Protein AF-A0ABD3GMX3-F1 (afdb_monomer_lite)

Sequence (450 aa):
MNGGLFHIAGIHGPNDALERTLFWDQIMEMLPDRPFMLIIGDFNNVEVAADSSSRMNRMSSDESTAFLRLCSECNLFDACMLARQKIGPRWTRQERRNGLFNWARLDMLQAEAMTLINIHHVAFQMSDHIPVTCLFSADNSQAEVHRSFYFKADAHFLRKFGVKEQLKQACWEQGTFPLGFFEGIITLIPKHTEAENLGDWRPITLLSALYKLFAKLIAARLALILPTLVPPEQQGFIKGRNVQKSTGFGVFSFFIRLIKSIMTGGFARVIVNNRLTLEFPLACGVRQGCPLAPLRYVLTTSALILQTERAVQEGRIKRLHILLLGIIVPVINSFADDTAFAIQTDEPSFAALSVLLQFFHASGCKVNWRKTKHLDLGKYLVPPAWLLAYLFISLLKTQRIRYLGILVANKLKPFDVWDFFSTKIRRRILGFANRLLSFEANLVVLRFLL

Structure (mmCIF, N/CA/C/O backbone):
data_AF-A0ABD3GMX3-F1
#
_entry.id   AF-A0ABD3GMX3-F1
#
loop_
_atom_site.group_PDB
_atom_site.id
_atom_site.type_symbol
_atom_site.label_atom_id
_atom_site.label_alt_id
_atom_site.label_comp_id
_atom_site.label_asym_id
_atom_site.label_entity_id
_atom_site.label_seq_id
_atom_site.pdbx_PDB_ins_code
_atom_site.Cartn_x
_atom_site.Cartn_y
_atom_site.Cartn_z
_atom_site.occupancy
_atom_site.B_iso_or_equiv
_atom_site.auth_seq_id
_atom_site.auth_comp_id
_atom_site.auth_asym_id
_atom_site.auth_atom_id
_atom_site.pdbx_PDB_model_num
ATOM 1 N N . MET A 1 1 ? 31.289 -23.788 -13.335 1.00 33.19 1 MET A N 1
ATOM 2 C CA . MET A 1 1 ? 31.424 -23.061 -14.614 1.00 33.19 1 MET A CA 1
ATOM 3 C C . MET A 1 1 ? 30.278 -23.486 -15.526 1.00 33.19 1 MET A C 1
ATOM 5 O O . MET A 1 1 ? 30.440 -24.422 -16.296 1.00 33.19 1 MET A O 1
ATOM 9 N N . ASN A 1 2 ? 29.097 -22.873 -15.399 1.00 32.47 2 ASN A N 1
ATOM 10 C CA . ASN A 1 2 ? 28.031 -23.059 -16.388 1.00 32.47 2 ASN A CA 1
ATOM 11 C C . ASN A 1 2 ? 28.316 -22.086 -17.537 1.00 32.47 2 ASN A C 1
ATOM 13 O O . ASN A 1 2 ? 28.093 -20.887 -17.402 1.00 32.47 2 ASN A O 1
ATOM 17 N N . GLY A 1 3 ? 28.906 -22.598 -18.618 1.00 43.59 3 GLY A N 1
ATOM 18 C CA . GLY A 1 3 ? 29.302 -21.821 -19.791 1.00 43.59 3 GLY A CA 1
ATOM 19 C C . GLY A 1 3 ? 28.099 -21.314 -20.582 1.00 43.59 3 GLY A C 1
ATOM 20 O O . GLY A 1 3 ? 27.663 -21.965 -21.527 1.00 43.59 3 GLY A O 1
ATOM 21 N N . GLY A 1 4 ? 27.564 -20.151 -20.209 1.00 54.28 4 GLY A N 1
ATOM 22 C CA . GLY A 1 4 ? 26.701 -19.384 -21.104 1.00 54.28 4 GLY A CA 1
ATOM 23 C C . GLY A 1 4 ? 27.515 -18.937 -22.320 1.00 54.28 4 GLY A C 1
ATOM 24 O O . GLY A 1 4 ? 28.560 -18.308 -22.157 1.00 54.28 4 GLY A O 1
ATOM 25 N N . LEU A 1 5 ? 27.075 -19.293 -23.529 1.00 57.97 5 LEU A N 1
ATOM 26 C CA . LEU A 1 5 ? 27.636 -18.729 -24.756 1.00 57.97 5 LEU A CA 1
ATOM 27 C C . LEU A 1 5 ? 27.229 -17.254 -24.844 1.00 57.97 5 LEU A C 1
ATOM 29 O O . LEU A 1 5 ? 26.040 -16.946 -24.840 1.00 57.97 5 LEU A O 1
ATOM 33 N N . PHE A 1 6 ? 28.213 -16.360 -24.932 1.00 63.72 6 PHE A N 1
ATOM 34 C CA . PHE A 1 6 ? 27.986 -14.951 -25.248 1.00 63.72 6 PHE A CA 1
ATOM 35 C C . PHE A 1 6 ? 27.938 -14.768 -26.762 1.00 63.72 6 PHE A C 1
ATOM 37 O O . PHE A 1 6 ? 28.775 -15.314 -27.485 1.00 63.72 6 PHE A O 1
ATOM 44 N N . HIS A 1 7 ? 26.990 -13.961 -27.229 1.00 69.00 7 HIS A N 1
ATOM 45 C CA . HIS A 1 7 ? 26.910 -13.551 -28.624 1.00 69.00 7 HIS A CA 1
ATOM 46 C C . HIS A 1 7 ? 27.388 -12.108 -28.737 1.00 69.00 7 HIS A C 1
ATOM 48 O O . HIS A 1 7 ? 26.742 -11.194 -28.230 1.00 69.00 7 HIS A O 1
ATOM 54 N N . ILE A 1 8 ? 28.540 -11.917 -29.380 1.00 75.75 8 ILE A N 1
ATOM 55 C CA . ILE A 1 8 ? 29.123 -10.596 -29.605 1.00 75.75 8 ILE A CA 1
ATOM 56 C C . ILE A 1 8 ? 28.902 -10.219 -31.067 1.00 75.75 8 ILE A C 1
ATOM 58 O O . ILE A 1 8 ? 29.405 -10.896 -31.963 1.00 75.75 8 ILE A O 1
ATOM 62 N N . ALA A 1 9 ? 28.163 -9.138 -31.294 1.00 78.88 9 ALA A N 1
ATOM 63 C CA . ALA A 1 9 ? 27.981 -8.530 -32.601 1.00 78.88 9 ALA A CA 1
ATOM 64 C C . ALA A 1 9 ? 28.811 -7.243 -32.677 1.00 78.88 9 ALA A C 1
ATOM 66 O O . ALA A 1 9 ? 28.560 -6.283 -31.948 1.00 78.88 9 ALA A O 1
ATOM 67 N N . GLY A 1 10 ? 29.813 -7.238 -33.557 1.00 81.75 10 GLY A N 1
ATOM 68 C CA . GLY A 1 10 ? 30.521 -6.025 -33.949 1.00 81.75 10 GLY A CA 1
ATOM 69 C C . GLY A 1 10 ? 29.698 -5.269 -34.986 1.00 81.75 10 GLY A C 1
ATOM 70 O O . GLY A 1 10 ? 29.371 -5.835 -36.027 1.00 81.75 10 GLY A O 1
ATOM 71 N N . ILE A 1 11 ? 29.356 -4.016 -34.712 1.00 83.06 11 ILE A N 1
ATOM 72 C CA . ILE A 1 11 ? 28.526 -3.186 -35.580 1.00 83.06 11 ILE A CA 1
ATOM 73 C C . ILE A 1 11 ? 29.281 -1.915 -35.956 1.00 83.06 11 ILE A C 1
ATOM 75 O O . ILE A 1 11 ? 29.878 -1.255 -35.109 1.00 83.06 11 ILE A O 1
ATOM 79 N N . HIS A 1 12 ? 29.203 -1.559 -37.235 1.00 85.31 12 HIS A N 1
ATOM 80 C CA . HIS A 1 12 ? 29.638 -0.264 -37.737 1.00 85.31 12 HIS A CA 1
ATOM 81 C C . HIS A 1 12 ? 28.430 0.457 -38.337 1.00 85.31 12 HIS A C 1
ATOM 83 O O . HIS A 1 12 ? 27.890 0.025 -39.354 1.00 85.31 12 HIS A O 1
ATOM 89 N N . GLY A 1 13 ? 27.964 1.510 -37.667 1.00 83.69 13 GLY A N 1
ATOM 90 C CA . GLY A 1 13 ? 26.813 2.291 -38.110 1.00 83.69 13 GLY A CA 1
ATOM 91 C C . GLY A 1 13 ? 27.150 3.114 -39.360 1.00 83.69 13 GLY A C 1
ATOM 92 O O . GLY A 1 13 ? 28.231 3.697 -39.409 1.00 83.69 13 GLY A O 1
ATOM 93 N N . PRO A 1 14 ? 26.257 3.216 -40.360 1.00 86.44 14 PRO A N 1
ATOM 94 C CA . PRO A 1 14 ? 26.462 4.101 -41.510 1.00 86.44 14 PRO A CA 1
ATOM 95 C C . PRO A 1 14 ? 26.750 5.566 -41.132 1.00 86.44 14 PRO A C 1
ATOM 97 O O . PRO A 1 14 ? 26.364 6.048 -40.068 1.00 86.44 14 PRO A O 1
ATOM 100 N N . ASN A 1 15 ? 27.405 6.323 -42.014 1.00 83.31 15 ASN A N 1
ATOM 101 C CA . ASN A 1 15 ? 27.689 7.746 -41.769 1.00 83.31 15 ASN A CA 1
ATOM 102 C C . ASN A 1 15 ? 26.472 8.654 -42.023 1.00 83.31 15 ASN A C 1
ATOM 104 O O . ASN A 1 15 ? 26.365 9.723 -41.410 1.00 83.31 15 ASN A O 1
ATOM 108 N N . ASP A 1 16 ? 25.534 8.226 -42.868 1.00 86.38 16 ASP A N 1
ATOM 109 C CA . ASP A 1 16 ? 24.292 8.945 -43.142 1.00 86.38 16 ASP A CA 1
ATOM 110 C C . ASP A 1 16 ? 23.176 8.602 -42.132 1.00 86.38 16 ASP A C 1
ATOM 112 O O . ASP A 1 16 ? 23.047 7.471 -41.664 1.00 86.38 16 ASP A O 1
ATOM 116 N N . ALA A 1 17 ? 22.365 9.598 -41.760 1.00 80.81 17 ALA A N 1
ATOM 117 C CA . ALA A 1 17 ? 21.332 9.441 -40.732 1.00 80.81 17 ALA A CA 1
ATOM 118 C C . ALA A 1 17 ? 20.112 8.629 -41.200 1.00 80.81 17 ALA A C 1
ATOM 120 O O . ALA A 1 17 ? 19.512 7.911 -40.393 1.00 80.81 17 ALA A O 1
ATOM 121 N N . LEU A 1 18 ? 19.740 8.727 -42.480 1.00 82.62 18 LEU A N 1
ATOM 122 C CA . LEU A 1 18 ? 18.642 7.942 -43.046 1.00 82.62 18 LEU A CA 1
ATOM 123 C C . LEU A 1 18 ? 19.076 6.485 -43.192 1.00 82.62 18 LEU A C 1
ATOM 125 O O . LEU A 1 18 ? 18.341 5.587 -42.782 1.00 82.62 18 LEU A O 1
ATOM 129 N N . GLU A 1 19 ? 20.301 6.259 -43.671 1.00 87.06 19 GLU A N 1
ATOM 130 C CA . GLU A 1 19 ? 20.890 4.919 -43.741 1.00 87.06 19 GLU A CA 1
ATOM 131 C C . GLU A 1 19 ? 20.976 4.267 -42.358 1.00 87.06 19 GLU A C 1
ATOM 133 O O . GLU A 1 19 ? 20.567 3.119 -42.207 1.00 87.06 19 GLU A O 1
ATOM 138 N N . ARG A 1 20 ? 21.410 5.001 -41.319 1.00 87.81 20 ARG A N 1
ATOM 139 C CA . ARG A 1 20 ? 21.410 4.484 -39.936 1.00 87.81 20 ARG A CA 1
ATOM 140 C C . ARG A 1 20 ? 20.020 4.119 -39.428 1.00 87.81 20 ARG A C 1
ATOM 142 O O . ARG A 1 20 ? 19.884 3.134 -38.714 1.00 87.81 20 ARG A O 1
ATOM 149 N N . THR A 1 21 ? 18.992 4.888 -39.784 1.00 83.69 21 THR A N 1
ATOM 150 C CA . THR A 1 21 ? 17.613 4.601 -39.353 1.00 83.69 21 THR A CA 1
ATOM 151 C C . THR A 1 21 ? 17.158 3.236 -39.869 1.00 83.69 21 THR A C 1
ATOM 153 O O . THR A 1 21 ? 16.698 2.413 -39.084 1.00 83.69 21 THR A O 1
ATOM 156 N N . LEU A 1 22 ? 17.368 2.970 -41.163 1.00 86.19 22 LEU A N 1
ATOM 157 C CA . LEU A 1 22 ? 17.064 1.672 -41.774 1.00 86.19 22 LEU A CA 1
ATOM 158 C C . LEU A 1 22 ? 17.967 0.560 -41.233 1.00 86.19 22 LEU A C 1
ATOM 160 O O . LEU A 1 22 ? 17.517 -0.560 -41.008 1.00 86.19 22 LEU A O 1
ATOM 164 N N . PHE A 1 23 ? 19.238 0.877 -40.997 1.00 88.81 23 PHE A N 1
ATOM 165 C CA . PHE A 1 23 ? 20.216 -0.058 -40.462 1.00 88.81 23 PHE A CA 1
ATOM 166 C C . PHE A 1 23 ? 19.822 -0.590 -39.078 1.00 88.81 23 PHE A C 1
ATOM 168 O O . PHE A 1 23 ? 19.950 -1.786 -38.836 1.00 88.81 23 PHE A O 1
ATOM 175 N N . TRP A 1 24 ? 19.287 0.249 -38.181 1.00 85.00 24 TRP A N 1
ATOM 176 C CA . TRP A 1 24 ? 18.831 -0.210 -36.861 1.00 85.00 24 TRP A CA 1
ATOM 177 C C . TRP A 1 24 ? 17.664 -1.195 -36.940 1.00 85.00 24 TRP A C 1
ATOM 179 O O . TRP A 1 24 ? 17.659 -2.178 -36.199 1.00 85.00 24 TRP A O 1
ATOM 189 N N . ASP A 1 25 ? 16.727 -0.973 -37.863 1.00 80.25 25 ASP A N 1
ATOM 190 C CA . ASP A 1 25 ? 15.627 -1.908 -38.107 1.00 80.25 25 ASP A CA 1
ATOM 191 C C . ASP A 1 25 ? 16.141 -3.233 -38.712 1.00 80.25 25 ASP A C 1
ATOM 193 O O . ASP A 1 25 ? 15.724 -4.305 -38.283 1.00 80.25 25 ASP A O 1
ATOM 197 N N . GLN A 1 26 ? 17.112 -3.189 -39.634 1.00 84.88 26 GLN A N 1
ATOM 198 C CA . GLN A 1 26 ? 17.724 -4.394 -40.220 1.00 84.88 26 GLN A CA 1
ATOM 199 C C . GLN A 1 26 ? 18.514 -5.220 -39.198 1.00 84.88 26 GLN A C 1
ATOM 201 O O . GLN A 1 26 ? 18.413 -6.445 -39.170 1.00 84.88 26 GLN A O 1
ATOM 206 N N . ILE A 1 27 ? 19.291 -4.562 -38.332 1.00 82.56 27 ILE A N 1
ATOM 207 C CA . ILE A 1 27 ? 20.045 -5.238 -37.270 1.00 82.56 27 ILE A CA 1
ATOM 208 C C . ILE A 1 27 ? 19.097 -5.999 -36.340 1.00 82.56 27 ILE A C 1
ATOM 210 O O . ILE A 1 27 ? 19.402 -7.127 -35.963 1.00 82.56 27 ILE A O 1
ATOM 214 N N . MET A 1 28 ? 17.934 -5.429 -36.017 1.00 76.06 28 MET A N 1
ATOM 215 C CA . MET A 1 28 ? 16.924 -6.087 -35.185 1.00 76.06 28 MET A CA 1
ATOM 216 C C . MET A 1 28 ? 16.446 -7.419 -35.787 1.00 76.06 28 MET A C 1
ATOM 218 O O . MET A 1 28 ? 16.259 -8.378 -35.046 1.00 76.06 28 MET A O 1
ATOM 222 N N . GLU A 1 29 ? 16.296 -7.505 -37.113 1.00 76.25 29 GLU A N 1
ATOM 223 C CA . GLU A 1 29 ? 15.910 -8.745 -37.806 1.00 76.25 29 GLU A CA 1
ATOM 224 C C . GLU A 1 29 ? 17.047 -9.778 -37.873 1.00 76.25 29 GLU A C 1
ATOM 226 O O . GLU A 1 29 ? 16.799 -10.983 -37.932 1.00 76.25 29 GLU A O 1
ATOM 231 N N . MET A 1 30 ? 18.300 -9.318 -37.871 1.00 77.69 30 MET A N 1
ATOM 232 C CA . MET A 1 30 ? 19.484 -10.176 -37.979 1.00 77.69 30 MET A CA 1
ATOM 233 C C . MET A 1 30 ? 19.959 -10.736 -36.635 1.00 77.69 30 MET A C 1
ATOM 235 O O . MET A 1 30 ? 20.681 -11.739 -36.607 1.00 77.69 30 MET A O 1
ATOM 239 N N . LEU A 1 31 ? 19.610 -10.085 -35.524 1.00 72.56 31 LEU A N 1
ATOM 240 C CA . LEU A 1 31 ? 20.030 -10.520 -34.198 1.00 72.56 31 LEU A CA 1
ATOM 241 C C . LEU A 1 31 ? 19.294 -11.806 -33.788 1.00 72.56 31 LEU A C 1
ATOM 243 O O . LEU A 1 31 ? 18.074 -11.898 -33.919 1.00 72.56 31 LEU A O 1
ATOM 247 N N . PRO A 1 32 ? 20.011 -12.821 -33.276 1.00 65.75 32 PRO A N 1
ATOM 248 C CA . PRO A 1 32 ? 19.380 -14.053 -32.828 1.00 65.75 32 PRO A CA 1
ATOM 249 C C . PRO A 1 32 ? 18.528 -13.799 -31.577 1.00 65.75 32 PRO A C 1
ATOM 251 O O . PRO A 1 32 ? 18.984 -13.150 -30.640 1.00 65.75 32 PRO A O 1
ATOM 254 N N . ASP A 1 33 ? 17.335 -14.393 -31.514 1.00 65.75 33 ASP A N 1
ATOM 255 C CA . ASP A 1 33 ? 16.480 -14.381 -30.316 1.00 65.75 33 ASP A CA 1
ATOM 256 C C . ASP A 1 33 ? 17.061 -15.294 -29.215 1.00 65.75 33 ASP A C 1
ATOM 258 O O . ASP A 1 33 ? 16.653 -16.446 -29.033 1.00 65.75 33 ASP A O 1
ATOM 262 N N . ARG A 1 34 ? 18.134 -14.835 -28.555 1.00 61.03 34 ARG A N 1
ATOM 263 C CA . ARG A 1 34 ? 18.867 -15.572 -27.512 1.00 61.03 34 ARG A CA 1
ATOM 264 C C . ARG A 1 34 ? 19.405 -14.635 -26.420 1.00 61.03 34 ARG A C 1
ATOM 266 O O . ARG A 1 34 ? 19.773 -13.504 -26.721 1.00 61.03 34 ARG A O 1
ATOM 273 N N . PRO A 1 35 ? 19.511 -15.105 -25.161 1.00 55.62 35 PRO A N 1
ATOM 274 C CA . PRO A 1 35 ? 20.095 -14.325 -24.067 1.00 55.62 35 PRO A CA 1
ATOM 275 C C . PRO A 1 35 ? 21.609 -14.122 -24.249 1.00 55.62 35 PRO A C 1
ATOM 277 O O . PRO A 1 35 ? 22.258 -14.874 -24.977 1.00 55.62 35 PRO A O 1
ATOM 280 N N . PHE A 1 36 ? 22.178 -13.158 -23.518 1.00 58.34 36 PHE A N 1
ATOM 281 C CA . PHE A 1 36 ? 23.612 -12.817 -23.505 1.00 58.34 36 PHE A CA 1
ATOM 282 C C . PHE A 1 36 ? 24.127 -12.128 -24.779 1.00 58.34 36 PHE A C 1
ATOM 284 O O . PHE A 1 36 ? 25.259 -12.370 -25.216 1.00 58.34 36 PHE A O 1
ATOM 291 N N . MET A 1 37 ? 23.311 -11.241 -25.357 1.00 69.94 37 MET A N 1
ATOM 292 C CA . MET A 1 37 ? 23.724 -10.391 -26.473 1.00 69.94 37 MET A CA 1
ATOM 293 C C . MET A 1 37 ? 24.579 -9.207 -26.014 1.00 69.94 37 MET A C 1
ATOM 295 O O . MET A 1 37 ? 24.246 -8.488 -25.065 1.00 69.94 37 MET A O 1
ATOM 299 N N . LEU A 1 38 ? 25.672 -8.999 -26.742 1.00 72.44 38 LEU A N 1
ATOM 300 C CA . LEU A 1 38 ? 26.554 -7.852 -26.627 1.00 72.44 38 LEU A CA 1
ATOM 301 C C . LEU A 1 38 ? 26.736 -7.234 -28.013 1.00 72.44 38 LEU A C 1
ATOM 303 O O . LEU A 1 38 ? 27.291 -7.866 -28.909 1.00 72.44 38 LEU A O 1
ATOM 307 N N . ILE A 1 39 ? 26.301 -5.990 -28.175 1.00 81.06 39 ILE A N 1
ATOM 308 C CA . ILE A 1 39 ? 26.528 -5.211 -29.387 1.00 81.06 39 ILE A CA 1
ATOM 309 C C . ILE A 1 39 ? 27.609 -4.180 -29.103 1.00 81.06 39 ILE A C 1
ATOM 311 O O . ILE A 1 39 ? 27.493 -3.384 -28.168 1.00 81.06 39 ILE A O 1
ATOM 315 N N . ILE A 1 40 ? 28.665 -4.206 -29.908 1.00 82.50 40 ILE A N 1
ATOM 316 C CA . ILE A 1 40 ? 29.835 -3.349 -29.733 1.00 82.50 40 ILE A CA 1
ATOM 317 C C . ILE A 1 40 ? 30.192 -2.685 -31.052 1.00 82.50 40 ILE A C 1
ATOM 319 O O . ILE A 1 40 ? 30.103 -3.316 -32.102 1.00 82.50 40 ILE A O 1
ATOM 323 N N . GLY A 1 41 ? 30.671 -1.451 -30.999 1.00 81.81 41 GLY A N 1
ATOM 324 C CA . GLY A 1 41 ? 31.354 -0.839 -32.131 1.00 81.81 41 GLY A CA 1
ATOM 325 C C . GLY A 1 41 ? 31.059 0.639 -32.281 1.00 81.81 41 GLY A C 1
ATOM 326 O O . GLY A 1 41 ? 30.541 1.284 -31.369 1.00 81.81 41 GLY A O 1
ATOM 327 N N . ASP A 1 42 ? 31.437 1.162 -33.439 1.00 82.94 42 ASP A N 1
ATOM 328 C CA . ASP A 1 42 ? 31.280 2.567 -33.779 1.00 82.94 42 ASP A CA 1
ATOM 329 C C . ASP A 1 42 ? 29.912 2.782 -34.424 1.00 82.94 42 ASP A C 1
ATOM 331 O O . ASP A 1 42 ? 29.649 2.322 -35.537 1.00 82.94 42 ASP A O 1
ATOM 335 N N . PHE A 1 43 ? 29.016 3.462 -33.716 1.00 82.94 43 PHE A N 1
ATOM 336 C CA . PHE A 1 43 ? 27.675 3.747 -34.224 1.00 82.94 43 PHE A CA 1
ATOM 337 C C . PHE A 1 43 ? 27.610 5.030 -35.056 1.00 82.94 43 PHE A C 1
ATOM 339 O O . PHE A 1 43 ? 26.551 5.347 -35.600 1.00 82.94 43 PHE A O 1
ATOM 346 N N . ASN A 1 44 ? 28.721 5.769 -35.171 1.00 80.88 44 ASN A N 1
ATOM 347 C CA . ASN A 1 44 ? 28.819 7.051 -35.871 1.00 80.88 44 ASN A CA 1
ATOM 348 C C . ASN A 1 44 ? 27.831 8.130 -35.380 1.00 80.88 44 ASN A C 1
ATOM 350 O O . ASN A 1 44 ? 27.666 9.184 -36.001 1.00 80.88 44 ASN A O 1
ATOM 354 N N . ASN A 1 45 ? 27.196 7.912 -34.227 1.00 80.94 45 ASN A N 1
ATOM 355 C CA . ASN A 1 45 ? 26.224 8.815 -33.633 1.00 80.94 45 ASN A CA 1
ATOM 356 C C . ASN A 1 45 ? 26.301 8.812 -32.094 1.00 80.94 45 ASN A C 1
ATOM 358 O O . ASN A 1 45 ? 26.938 7.970 -31.470 1.00 80.94 45 ASN A O 1
ATOM 362 N N . VAL A 1 46 ? 25.660 9.805 -31.479 1.00 76.44 46 VAL A N 1
ATOM 363 C CA . VAL A 1 46 ? 25.458 9.904 -30.035 1.00 76.44 46 VAL A CA 1
ATOM 364 C C . VAL A 1 46 ? 23.970 10.023 -29.730 1.00 76.44 46 VAL A C 1
ATOM 366 O O . VAL A 1 46 ? 23.254 10.851 -30.307 1.00 76.44 46 VAL A O 1
ATOM 369 N N . GLU A 1 47 ? 23.508 9.215 -28.779 1.00 69.62 47 GLU A N 1
ATOM 370 C CA . GLU A 1 47 ? 22.128 9.250 -28.292 1.00 69.62 47 GLU A CA 1
ATOM 371 C C . GLU A 1 47 ? 21.883 10.477 -27.395 1.00 69.62 47 GLU A C 1
ATOM 373 O O . GLU A 1 47 ? 20.870 11.177 -27.516 1.00 69.62 47 GLU A O 1
ATOM 378 N N . VAL A 1 48 ? 22.831 10.766 -26.495 1.00 68.56 48 VAL A N 1
ATOM 379 C CA . VAL A 1 48 ? 22.691 11.793 -25.457 1.00 68.56 48 VAL A CA 1
ATOM 380 C C . VAL A 1 48 ? 23.527 13.020 -25.805 1.00 68.56 48 VAL A C 1
ATOM 382 O O . VAL A 1 48 ? 24.720 12.944 -26.082 1.00 68.56 48 VAL A O 1
ATOM 385 N N . ALA A 1 49 ? 22.924 14.207 -25.703 1.00 70.25 49 ALA A N 1
ATOM 386 C CA . ALA A 1 49 ? 23.600 15.474 -25.999 1.00 70.25 49 ALA A CA 1
ATOM 387 C C . ALA A 1 49 ? 24.855 15.735 -25.144 1.00 70.25 49 ALA A C 1
ATOM 389 O O . ALA A 1 49 ? 25.707 16.520 -25.545 1.00 70.25 49 ALA A O 1
ATOM 390 N N . ALA A 1 50 ? 24.950 15.108 -23.971 1.00 73.44 50 ALA A N 1
ATOM 391 C CA . ALA A 1 50 ? 26.081 15.227 -23.058 1.00 73.44 50 ALA A CA 1
ATOM 392 C C . ALA A 1 50 ? 27.300 14.381 -23.482 1.00 73.44 50 ALA A C 1
ATOM 394 O O . ALA A 1 50 ? 28.363 14.507 -22.874 1.00 73.44 50 ALA A O 1
ATOM 395 N N . ASP A 1 51 ? 27.139 13.549 -24.512 1.00 76.25 51 ASP A N 1
ATOM 396 C CA . ASP A 1 51 ? 28.166 12.649 -25.037 1.00 76.25 51 ASP A CA 1
ATOM 397 C C . ASP A 1 51 ? 28.805 13.167 -26.329 1.00 76.25 51 ASP A C 1
ATOM 399 O O . ASP A 1 51 ? 29.649 12.496 -26.914 1.00 76.25 51 ASP A O 1
ATOM 403 N N . SER A 1 52 ? 28.447 14.384 -26.752 1.00 80.69 52 SER A N 1
ATOM 404 C CA . SER A 1 52 ? 29.146 15.128 -27.799 1.00 80.69 52 SER A CA 1
ATOM 405 C C . SER A 1 52 ? 29.360 16.575 -27.367 1.00 80.69 52 SER A C 1
ATOM 407 O O . SER A 1 52 ? 28.440 17.235 -26.875 1.00 80.69 52 SER A O 1
ATOM 409 N N . SER A 1 53 ? 30.568 17.097 -27.582 1.00 79.38 53 SER A N 1
ATOM 410 C CA . SER A 1 53 ? 30.871 18.519 -27.385 1.00 79.38 53 SER A CA 1
ATOM 411 C C . SER A 1 53 ? 30.257 19.411 -28.473 1.00 79.38 53 SER A C 1
ATOM 413 O O . SER A 1 53 ? 30.279 20.634 -28.344 1.00 79.38 53 SER A O 1
ATOM 415 N N . SER A 1 54 ? 29.675 18.823 -29.526 1.00 73.19 54 SER A N 1
ATOM 416 C CA . SER A 1 54 ? 29.046 19.537 -30.637 1.00 73.19 54 SER A CA 1
ATOM 417 C C . SER A 1 54 ? 27.634 19.006 -30.945 1.00 73.19 54 SER A C 1
ATOM 419 O O . SER A 1 54 ? 27.115 18.088 -30.301 1.00 73.19 54 SER A O 1
ATOM 421 N N . ARG A 1 55 ? 26.949 19.632 -31.910 1.00 65.88 55 ARG A N 1
ATOM 422 C CA . ARG A 1 55 ? 25.697 19.089 -32.470 1.00 65.88 55 ARG A CA 1
ATOM 423 C C . ARG A 1 55 ? 25.937 18.075 -33.587 1.00 65.88 55 ARG A C 1
ATOM 425 O O . ARG A 1 55 ? 25.006 17.353 -33.929 1.00 65.88 55 ARG A O 1
ATOM 432 N N . MET A 1 56 ? 27.152 18.022 -34.131 1.00 61.28 56 MET A N 1
ATOM 433 C CA . MET A 1 56 ? 27.526 17.031 -35.131 1.00 61.28 56 MET A CA 1
ATOM 434 C C . MET A 1 56 ? 27.547 15.661 -34.438 1.00 61.28 56 MET A C 1
ATOM 436 O O . MET A 1 56 ? 27.989 15.552 -33.290 1.00 61.28 56 MET A O 1
ATOM 440 N N . ASN A 1 57 ? 26.993 14.653 -35.108 1.00 68.31 57 ASN A N 1
ATOM 441 C CA . ASN A 1 57 ? 26.830 13.270 -34.638 1.00 68.31 57 ASN A CA 1
ATOM 442 C C . ASN A 1 57 ? 25.649 13.023 -33.683 1.00 68.31 57 ASN A C 1
ATOM 444 O O . ASN A 1 57 ? 25.522 11.922 -33.169 1.00 68.31 57 ASN A O 1
ATOM 448 N N . ARG A 1 58 ? 24.756 13.988 -33.424 1.00 77.31 58 ARG A N 1
ATOM 449 C CA . ARG A 1 58 ? 23.539 13.711 -32.632 1.00 77.31 58 ARG A CA 1
ATOM 450 C C . ARG A 1 58 ? 22.489 13.005 -33.483 1.00 77.31 58 ARG A C 1
ATOM 452 O O . ARG A 1 58 ? 22.200 13.480 -34.579 1.00 77.31 58 ARG A O 1
ATOM 459 N N . MET A 1 59 ? 21.882 11.948 -32.944 1.00 77.81 59 MET A N 1
ATOM 460 C CA . MET A 1 59 ? 20.783 11.256 -33.623 1.00 77.81 59 MET A CA 1
ATOM 461 C C . MET A 1 59 ? 19.620 12.209 -33.930 1.00 77.81 59 MET A C 1
ATOM 463 O O . MET A 1 59 ? 19.221 13.020 -33.081 1.00 77.81 59 MET A O 1
ATOM 467 N N . SER A 1 60 ? 19.039 12.061 -35.121 1.00 76.69 60 SER A N 1
ATOM 468 C CA . SER A 1 60 ? 17.759 12.694 -35.463 1.00 76.69 60 SER A CA 1
ATOM 469 C C . SER A 1 60 ? 16.591 12.083 -34.659 1.00 76.69 60 SER A C 1
ATOM 471 O O . SER A 1 60 ? 16.769 11.125 -33.899 1.00 76.69 60 SER A O 1
ATOM 473 N N . SER A 1 61 ? 15.383 12.652 -34.768 1.00 70.81 61 SER A N 1
ATOM 474 C CA . SER A 1 61 ? 14.189 12.109 -34.091 1.00 70.81 61 SER A CA 1
ATOM 475 C C . SER A 1 61 ? 13.875 10.682 -34.529 1.00 70.81 61 SER A C 1
ATOM 477 O O . SER A 1 61 ? 13.584 9.827 -33.690 1.00 70.81 61 SER A O 1
ATOM 479 N N . ASP A 1 62 ? 13.971 10.435 -35.829 1.00 72.38 62 ASP A N 1
ATOM 480 C CA . ASP A 1 62 ? 13.510 9.201 -36.459 1.00 72.38 62 ASP A CA 1
ATOM 481 C C . ASP A 1 62 ? 14.542 8.097 -36.231 1.00 72.38 62 ASP A C 1
ATOM 483 O O . ASP A 1 62 ? 14.215 7.023 -35.728 1.00 72.38 62 ASP A O 1
ATOM 487 N N . GLU A 1 63 ? 15.816 8.435 -36.422 1.00 74.56 63 GLU A N 1
ATOM 488 C CA . GLU A 1 63 ? 16.959 7.576 -36.122 1.00 74.56 63 GLU A CA 1
ATOM 489 C C . GLU A 1 63 ? 16.985 7.138 -34.654 1.00 74.56 63 GLU A C 1
ATOM 491 O O . GLU A 1 63 ? 17.169 5.962 -34.343 1.00 74.56 63 GLU A O 1
ATOM 496 N N . SER A 1 64 ? 16.741 8.073 -33.732 1.00 75.56 64 SER A N 1
ATOM 497 C CA . SER A 1 64 ? 16.679 7.747 -32.310 1.00 75.56 64 SER A CA 1
ATOM 498 C C . SER A 1 64 ? 15.489 6.859 -31.962 1.00 75.56 64 SER A C 1
ATOM 500 O O . SER A 1 64 ? 15.567 6.128 -30.977 1.00 75.56 64 SER A O 1
ATOM 502 N N . THR A 1 65 ? 14.389 6.949 -32.710 1.00 71.00 65 THR A N 1
ATOM 503 C CA . THR A 1 65 ? 13.211 6.103 -32.496 1.00 71.00 65 THR A CA 1
ATOM 504 C C . THR A 1 65 ? 13.503 4.670 -32.929 1.00 71.00 65 THR A C 1
ATOM 506 O O . THR A 1 65 ? 13.205 3.748 -32.171 1.00 71.00 65 THR A O 1
ATOM 509 N N . ALA A 1 66 ? 14.137 4.489 -34.091 1.00 73.56 66 ALA A N 1
ATOM 510 C CA . ALA A 1 66 ? 14.573 3.181 -34.576 1.00 73.56 66 ALA A CA 1
ATOM 511 C C . ALA A 1 66 ? 15.604 2.541 -33.629 1.00 73.56 66 ALA A C 1
ATOM 513 O O . ALA A 1 66 ? 15.422 1.412 -33.179 1.00 73.56 66 ALA A O 1
ATOM 514 N N . PHE A 1 67 ? 16.621 3.301 -33.207 1.00 79.62 67 PHE A N 1
ATOM 515 C CA . PHE A 1 67 ? 17.633 2.814 -32.263 1.00 79.62 67 PHE A CA 1
ATOM 516 C C . PHE A 1 67 ? 17.037 2.409 -30.903 1.00 79.62 67 PHE A C 1
ATOM 518 O O . PHE A 1 67 ? 17.393 1.379 -30.337 1.00 79.62 67 PHE A O 1
ATOM 525 N N . LEU A 1 68 ? 16.083 3.182 -30.370 1.00 71.12 68 LEU A N 1
ATOM 526 C CA . LEU A 1 68 ? 15.438 2.844 -29.097 1.00 71.12 68 LEU A CA 1
ATOM 527 C C . LEU A 1 68 ? 14.484 1.654 -29.203 1.00 71.12 68 LEU A C 1
ATOM 529 O O . LEU A 1 68 ? 14.329 0.924 -28.223 1.00 71.12 68 LEU A O 1
ATOM 533 N N . ARG A 1 69 ? 13.871 1.435 -30.371 1.00 70.81 69 ARG A N 1
ATOM 534 C CA . ARG A 1 69 ? 13.106 0.215 -30.644 1.00 70.81 69 ARG A CA 1
ATOM 535 C C . ARG A 1 69 ? 14.024 -1.004 -30.594 1.00 70.81 69 ARG A C 1
ATOM 537 O O . ARG A 1 69 ? 13.729 -1.910 -29.824 1.00 70.81 69 ARG A O 1
ATOM 544 N N . LEU A 1 70 ? 15.160 -0.965 -31.296 1.00 77.50 70 LEU A N 1
ATOM 545 C CA . LEU A 1 70 ? 16.191 -2.007 -31.234 1.00 77.50 70 LEU A CA 1
ATOM 546 C C . LEU A 1 70 ? 16.593 -2.305 -29.779 1.00 77.50 70 LEU A C 1
ATOM 548 O O . LEU A 1 70 ? 16.530 -3.451 -29.343 1.00 77.50 70 LEU A O 1
ATOM 552 N N . CYS A 1 71 ? 16.940 -1.280 -28.993 1.00 74.69 71 CYS A N 1
ATOM 553 C CA . CYS A 1 71 ? 17.338 -1.487 -27.599 1.00 74.69 71 CYS A CA 1
ATOM 554 C C . CYS A 1 71 ? 16.218 -2.086 -26.733 1.00 74.69 71 CYS A C 1
ATOM 556 O O . CYS A 1 71 ? 16.484 -2.926 -25.876 1.00 74.69 71 CYS A O 1
ATOM 558 N N . SER A 1 72 ? 14.967 -1.669 -26.946 1.00 67.06 72 SER A N 1
ATOM 559 C CA . SER A 1 72 ? 13.820 -2.162 -26.180 1.00 67.06 72 SER A CA 1
ATOM 560 C C . SER A 1 72 ? 13.471 -3.612 -26.514 1.00 67.06 72 SER A C 1
ATOM 562 O O . SER A 1 72 ? 13.264 -4.401 -25.596 1.00 67.06 72 SER A O 1
ATOM 564 N N . GLU A 1 73 ? 13.387 -3.954 -27.799 1.00 67.62 73 GLU A N 1
ATOM 565 C CA . GLU A 1 73 ? 13.020 -5.301 -28.259 1.00 67.62 73 GLU A CA 1
ATOM 566 C C . GLU A 1 73 ? 14.123 -6.315 -27.925 1.00 67.62 73 GLU A C 1
ATOM 568 O O . GLU A 1 73 ? 13.839 -7.425 -27.484 1.00 67.62 73 GLU A O 1
ATOM 573 N N . CYS A 1 74 ? 15.393 -5.910 -28.031 1.00 67.38 74 CYS A N 1
ATOM 574 C CA . CYS A 1 74 ? 16.543 -6.771 -27.748 1.00 67.38 74 CYS A CA 1
ATOM 575 C C . CYS A 1 74 ? 17.029 -6.717 -26.284 1.00 67.38 74 CYS A C 1
ATOM 577 O O . CYS A 1 74 ? 18.068 -7.298 -25.968 1.00 67.38 74 CYS A O 1
ATOM 579 N N . ASN A 1 75 ? 16.313 -6.024 -25.386 1.00 67.56 75 ASN A N 1
ATOM 580 C CA . ASN A 1 75 ? 16.670 -5.856 -23.967 1.00 67.56 75 ASN A CA 1
ATOM 581 C C . ASN A 1 75 ? 18.104 -5.317 -23.742 1.00 67.56 75 ASN A C 1
ATOM 583 O O . ASN A 1 75 ? 18.802 -5.715 -22.803 1.00 67.56 75 ASN A O 1
ATOM 587 N N . LEU A 1 76 ? 18.554 -4.416 -24.615 1.00 73.00 76 LEU A N 1
ATOM 588 C CA . LEU A 1 76 ? 19.896 -3.844 -24.599 1.00 73.00 76 LEU A CA 1
ATOM 589 C C . LEU A 1 76 ? 19.936 -2.537 -23.809 1.00 73.00 76 LEU A C 1
ATOM 591 O O . LEU A 1 76 ? 19.047 -1.688 -23.899 1.00 73.00 76 LEU A O 1
ATOM 595 N N . PHE A 1 77 ? 21.016 -2.358 -23.060 1.00 74.19 77 PHE A N 1
ATOM 596 C CA . PHE A 1 77 ? 21.284 -1.165 -22.273 1.00 74.19 77 PHE A CA 1
ATOM 597 C C . PHE A 1 77 ? 22.698 -0.668 -22.533 1.00 74.19 77 PHE A C 1
ATOM 599 O O . PHE A 1 77 ? 23.621 -1.469 -22.699 1.00 74.19 77 PHE A O 1
ATOM 606 N N . ASP A 1 78 ? 22.886 0.652 -22.448 1.00 75.75 78 ASP A N 1
ATOM 607 C CA . ASP A 1 78 ? 24.218 1.246 -22.479 1.00 75.75 78 ASP A CA 1
ATOM 608 C C . ASP A 1 78 ? 25.027 0.698 -21.297 1.00 75.75 78 ASP A C 1
ATOM 610 O O . ASP A 1 78 ? 24.785 0.999 -20.123 1.00 75.75 78 ASP A O 1
ATOM 614 N N . ALA A 1 79 ? 26.012 -0.124 -21.623 1.00 72.00 79 ALA A N 1
ATOM 615 C CA . ALA A 1 79 ? 26.843 -0.833 -20.678 1.00 72.00 79 ALA A CA 1
ATOM 616 C C . ALA A 1 79 ? 27.689 0.141 -19.841 1.00 72.00 79 ALA A C 1
ATOM 618 O O . ALA A 1 79 ? 27.934 -0.102 -18.655 1.00 72.00 79 ALA A O 1
ATOM 619 N N . CYS A 1 80 ? 28.041 1.310 -20.393 1.00 67.12 80 CYS A N 1
ATOM 620 C CA . CYS A 1 80 ? 28.646 2.378 -19.607 1.00 67.12 80 CYS A CA 1
ATOM 621 C C . CYS A 1 80 ? 27.687 2.898 -18.542 1.00 67.12 80 CYS A C 1
ATOM 623 O O . CYS A 1 80 ? 28.163 3.336 -17.504 1.00 67.12 80 CYS A O 1
ATOM 625 N N . MET A 1 81 ? 26.365 2.873 -18.719 1.00 65.31 81 MET A N 1
ATOM 626 C CA . MET A 1 81 ? 25.429 3.237 -17.646 1.00 65.31 81 MET A CA 1
ATOM 627 C C . MET A 1 81 ? 25.305 2.157 -16.567 1.00 65.31 81 MET A C 1
ATOM 629 O O . MET A 1 81 ? 25.064 2.501 -15.410 1.00 65.31 81 MET A O 1
ATOM 633 N N . LEU A 1 82 ? 25.510 0.888 -16.925 1.00 60.56 82 LEU A N 1
ATOM 634 C CA . LEU A 1 82 ? 25.384 -0.255 -16.017 1.00 60.56 82 LEU A CA 1
ATOM 635 C C . LEU A 1 82 ? 26.640 -0.538 -15.177 1.00 60.56 82 LEU A C 1
ATOM 637 O O . LEU A 1 82 ? 26.523 -1.077 -14.076 1.00 60.56 82 LEU A O 1
ATOM 641 N N . ALA A 1 83 ? 27.829 -0.184 -15.672 1.00 62.66 83 ALA A N 1
ATOM 642 C CA . ALA A 1 83 ? 29.102 -0.502 -15.026 1.00 62.66 83 ALA A CA 1
ATOM 643 C C . ALA A 1 83 ? 29.206 0.047 -13.588 1.00 62.66 83 ALA A C 1
ATOM 645 O O . ALA A 1 83 ? 28.969 1.236 -13.345 1.00 62.66 83 ALA A O 1
ATOM 646 N N . ARG A 1 84 ? 29.638 -0.804 -12.639 1.00 58.91 84 ARG A N 1
ATOM 647 C CA . ARG A 1 84 ? 29.854 -0.418 -11.227 1.00 58.91 84 ARG A CA 1
ATOM 648 C C . ARG A 1 84 ? 31.011 0.562 -11.075 1.00 58.91 84 ARG A C 1
ATOM 650 O O . ARG A 1 84 ? 30.944 1.480 -10.261 1.00 58.91 84 ARG A O 1
ATOM 657 N N . GLN A 1 85 ? 32.066 0.353 -11.856 1.00 57.31 85 GLN A N 1
ATOM 658 C CA . GLN A 1 85 ? 33.236 1.217 -11.925 1.00 57.31 85 GLN A CA 1
ATOM 659 C C . GLN A 1 85 ? 33.480 1.623 -13.376 1.00 57.31 85 GLN A C 1
ATOM 661 O O . GLN A 1 85 ? 33.449 0.786 -14.279 1.00 57.31 85 GLN A O 1
ATOM 666 N N . LYS A 1 86 ? 33.716 2.923 -13.576 1.00 66.56 86 LYS A N 1
ATOM 667 C CA . LYS A 1 86 ? 34.066 3.520 -14.865 1.00 66.56 86 LYS A CA 1
ATOM 668 C C . LYS A 1 86 ? 35.418 4.184 -14.704 1.00 66.56 86 LYS A C 1
ATOM 670 O O . LYS A 1 86 ? 35.526 5.183 -13.996 1.00 66.56 86 LYS A O 1
ATOM 675 N N . ILE A 1 87 ? 36.439 3.616 -15.328 1.00 62.53 87 ILE A N 1
ATOM 676 C CA . ILE A 1 87 ? 37.784 4.189 -15.315 1.00 62.53 87 ILE A CA 1
ATOM 677 C C . ILE A 1 87 ? 38.134 4.550 -16.754 1.00 62.53 87 ILE A C 1
ATOM 679 O O . ILE A 1 87 ? 38.108 3.685 -17.628 1.00 62.53 87 ILE A O 1
ATOM 683 N N . GLY A 1 88 ? 38.404 5.831 -17.008 1.00 65.69 88 GLY A N 1
ATOM 684 C CA . GLY A 1 88 ? 38.753 6.318 -18.341 1.00 65.69 88 GLY A CA 1
ATOM 685 C C . GLY A 1 88 ? 38.083 7.631 -18.748 1.00 65.69 88 GLY A C 1
ATOM 686 O O . GLY A 1 88 ? 37.294 8.192 -17.982 1.00 65.69 88 GLY A O 1
ATOM 687 N N . PRO A 1 89 ? 38.415 8.137 -19.947 1.00 63.50 89 PRO A N 1
ATOM 688 C CA . PRO A 1 89 ? 37.824 9.346 -20.499 1.00 63.50 89 PRO A CA 1
ATOM 689 C C . PRO A 1 89 ? 36.338 9.155 -20.819 1.00 63.50 89 PRO A C 1
ATOM 691 O O . PRO A 1 89 ? 35.859 8.056 -21.078 1.00 63.50 89 PRO A O 1
ATOM 694 N N . ARG A 1 90 ? 35.592 10.262 -20.788 1.00 69.00 90 ARG A N 1
ATOM 695 C CA . ARG A 1 90 ? 34.149 10.284 -21.072 1.00 69.00 90 ARG A CA 1
ATOM 696 C C . ARG A 1 90 ? 33.825 10.132 -22.565 1.00 69.00 90 ARG A C 1
ATOM 698 O O . ARG A 1 90 ? 32.720 9.721 -22.907 1.00 69.00 90 ARG A O 1
ATOM 705 N N . TRP A 1 91 ? 34.760 10.507 -23.428 1.00 75.25 91 TRP A N 1
ATOM 706 C CA . TRP A 1 91 ? 34.618 10.510 -24.881 1.00 75.25 91 TRP A CA 1
ATOM 707 C C . TRP A 1 91 ? 35.561 9.470 -25.466 1.00 75.25 91 TRP A C 1
ATOM 709 O O . TRP A 1 91 ? 36.667 9.305 -24.955 1.00 75.25 91 TRP A O 1
ATOM 719 N N . THR A 1 92 ? 35.120 8.793 -26.520 1.00 72.56 92 THR A N 1
ATOM 720 C CA . THR A 1 92 ? 35.875 7.702 -27.147 1.00 72.56 92 THR A CA 1
ATOM 721 C C . THR A 1 92 ? 36.500 8.120 -28.470 1.00 72.56 92 THR A C 1
ATOM 723 O O . THR A 1 92 ? 37.435 7.464 -28.903 1.00 72.56 92 THR A O 1
ATOM 726 N N . ARG A 1 93 ? 36.048 9.246 -29.045 1.00 76.81 93 ARG A N 1
ATOM 727 C CA . ARG A 1 93 ? 36.587 9.858 -30.258 1.00 76.81 93 ARG A CA 1
ATOM 728 C C . ARG A 1 93 ? 36.938 11.330 -30.069 1.00 76.81 93 ARG A C 1
ATOM 730 O O . ARG A 1 93 ? 36.170 12.095 -29.472 1.00 76.81 93 ARG A O 1
ATOM 737 N N . GLN A 1 94 ? 38.067 11.733 -30.651 1.00 75.94 94 GLN A N 1
ATOM 738 C CA . GLN A 1 94 ? 38.527 13.118 -30.747 1.00 75.94 94 GLN A CA 1
ATOM 739 C C . GLN A 1 94 ? 38.810 13.486 -32.207 1.00 75.94 94 GLN A C 1
ATOM 741 O O . GLN A 1 94 ? 39.657 12.881 -32.852 1.00 75.94 94 GLN A O 1
ATOM 746 N N . GLU A 1 95 ? 38.165 14.532 -32.715 1.00 74.44 95 GLU A N 1
ATOM 747 C CA . GLU A 1 95 ? 38.425 15.071 -34.053 1.00 74.44 95 GLU A CA 1
ATOM 748 C C . GLU A 1 95 ? 38.767 16.562 -33.964 1.00 74.44 95 GLU A C 1
ATOM 750 O O . GLU A 1 95 ? 38.156 17.311 -33.198 1.00 74.44 95 GLU A O 1
ATOM 755 N N . ARG A 1 96 ? 39.737 17.031 -34.754 1.00 72.94 96 ARG A N 1
ATOM 756 C CA . ARG A 1 96 ? 40.088 18.455 -34.833 1.00 72.94 96 ARG A CA 1
ATOM 757 C C . ARG A 1 96 ? 39.519 19.057 -36.115 1.00 72.94 96 ARG A C 1
ATOM 759 O O . ARG A 1 96 ? 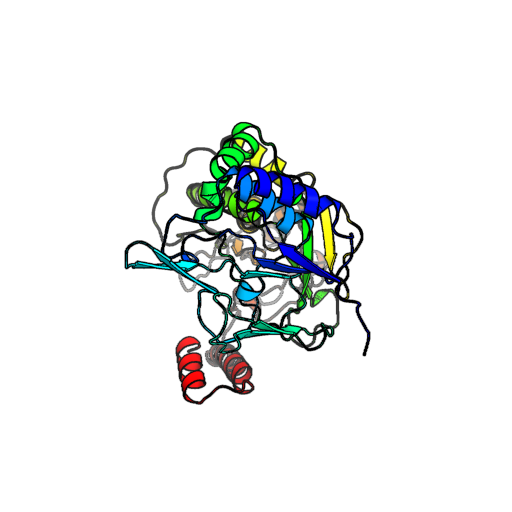39.916 18.661 -37.204 1.00 72.94 96 ARG A O 1
ATOM 766 N N . ARG A 1 97 ? 38.636 20.053 -35.996 1.00 66.56 97 ARG A N 1
ATOM 767 C CA . ARG A 1 97 ? 38.117 20.834 -37.137 1.00 66.56 97 ARG A CA 1
ATOM 768 C C . ARG A 1 97 ? 38.164 22.323 -36.829 1.00 66.56 97 ARG A C 1
ATOM 770 O O . ARG A 1 97 ? 37.793 22.745 -35.739 1.00 66.56 97 ARG A O 1
ATOM 777 N N . ASN A 1 98 ? 38.622 23.124 -37.791 1.00 66.81 98 ASN A N 1
ATOM 778 C CA . ASN A 1 98 ? 38.709 24.588 -37.686 1.00 66.81 98 ASN A CA 1
ATOM 779 C C . ASN A 1 98 ? 39.420 25.081 -36.407 1.00 66.81 98 ASN A C 1
ATOM 781 O O . ASN A 1 98 ? 39.008 26.057 -35.790 1.00 66.81 98 ASN A O 1
ATOM 785 N N . GLY A 1 99 ? 40.467 24.372 -35.972 1.00 68.19 99 GLY A N 1
ATOM 786 C CA . GLY A 1 99 ? 41.235 24.718 -34.772 1.00 68.19 99 GLY A CA 1
ATOM 787 C C . GLY A 1 99 ? 40.594 24.320 -33.435 1.00 68.19 99 GLY A C 1
ATOM 788 O O . GLY A 1 99 ? 41.280 24.395 -32.418 1.00 68.19 99 GLY A O 1
ATOM 789 N N . LEU A 1 100 ? 39.350 23.833 -33.428 1.00 67.38 100 LEU A N 1
ATOM 790 C CA . LEU A 1 100 ? 38.632 23.365 -32.240 1.00 67.38 100 LEU A CA 1
ATOM 791 C C . LEU A 1 100 ? 38.595 21.832 -32.177 1.00 67.38 100 LEU A C 1
ATOM 793 O O . LEU A 1 100 ? 38.592 21.147 -33.203 1.00 67.38 100 LEU A O 1
ATOM 797 N N . PHE A 1 101 ? 38.569 21.294 -30.957 1.00 72.69 101 PHE A N 1
ATOM 798 C CA . PHE A 1 101 ? 38.416 19.861 -30.718 1.00 72.69 101 PHE A CA 1
ATOM 799 C C . PHE A 1 101 ? 36.942 19.493 -30.536 1.00 72.69 101 PHE A C 1
ATOM 801 O O . PHE A 1 101 ? 36.260 20.015 -29.650 1.00 72.69 101 PHE A O 1
ATOM 808 N N . ASN A 1 102 ? 36.481 18.557 -31.356 1.00 76.06 102 ASN A N 1
ATOM 809 C CA . ASN A 1 102 ? 35.195 17.894 -31.233 1.00 76.06 102 ASN A CA 1
ATOM 810 C C . ASN A 1 102 ? 35.400 16.538 -30.560 1.00 76.06 102 ASN A C 1
ATOM 812 O O . ASN A 1 102 ? 36.179 15.713 -31.029 1.00 76.06 102 ASN A O 1
ATOM 816 N N . TRP A 1 103 ? 34.679 16.315 -29.470 1.00 80.06 103 TRP A N 1
ATOM 817 C CA . TRP A 1 103 ? 34.742 15.095 -28.679 1.00 80.06 103 TRP A CA 1
ATOM 818 C C . TRP A 1 103 ? 33.390 14.406 -28.736 1.00 80.06 103 TRP A C 1
ATOM 820 O O . TRP A 1 103 ? 32.369 15.061 -28.514 1.00 80.06 103 TRP A O 1
ATOM 830 N N . ALA A 1 104 ? 33.374 13.107 -29.013 1.00 80.00 104 ALA A N 1
ATOM 831 C CA . ALA A 1 104 ? 32.149 12.321 -29.062 1.00 80.00 104 ALA A CA 1
ATOM 832 C C . ALA A 1 104 ? 32.371 10.911 -28.502 1.00 80.00 104 ALA A C 1
ATOM 834 O O . ALA A 1 104 ? 33.474 10.375 -28.565 1.00 80.00 104 ALA A O 1
ATOM 835 N N . ARG A 1 105 ? 31.325 10.308 -27.940 1.00 79.88 105 ARG A N 1
ATOM 836 C CA . ARG A 1 105 ? 31.299 8.889 -27.559 1.00 79.88 105 ARG A CA 1
ATOM 837 C C . ARG A 1 105 ? 30.587 8.097 -28.653 1.00 79.88 105 ARG A C 1
ATOM 839 O O . ARG A 1 105 ? 29.391 7.858 -28.536 1.00 79.88 105 ARG A O 1
ATOM 846 N N . LEU A 1 106 ? 31.304 7.796 -29.734 1.00 78.31 106 LEU A N 1
ATOM 847 C CA . LEU A 1 106 ? 30.745 7.050 -30.871 1.00 78.31 106 LEU A CA 1
ATOM 848 C C . LEU A 1 106 ? 30.891 5.537 -30.701 1.00 78.31 106 LEU A C 1
ATOM 850 O O . LEU A 1 106 ? 30.077 4.776 -31.218 1.00 78.31 106 LEU A O 1
ATOM 854 N N . ASP A 1 107 ? 31.890 5.118 -29.923 1.00 77.44 107 ASP A N 1
ATOM 855 C CA . ASP A 1 107 ? 32.108 3.721 -29.580 1.00 77.44 107 ASP A CA 1
ATOM 856 C C . ASP A 1 107 ? 31.159 3.355 -28.447 1.00 77.44 107 ASP A C 1
ATOM 858 O O . ASP A 1 107 ? 31.318 3.782 -27.296 1.00 77.44 107 ASP A O 1
ATOM 862 N N . MET A 1 108 ? 30.123 2.602 -28.794 1.00 76.88 108 MET A N 1
ATOM 863 C CA . MET A 1 108 ? 29.073 2.219 -27.870 1.00 76.88 108 MET A CA 1
ATOM 864 C C . MET A 1 108 ? 29.143 0.729 -27.569 1.00 76.88 108 MET A C 1
ATOM 866 O O . MET A 1 108 ? 29.453 -0.113 -28.412 1.00 76.88 108 MET A O 1
ATOM 870 N N . LEU A 1 109 ? 28.838 0.424 -26.312 1.00 77.44 109 LEU A N 1
ATOM 871 C CA . LEU A 1 109 ? 28.730 -0.924 -25.790 1.00 77.44 109 LEU A CA 1
ATOM 872 C C . LEU A 1 109 ? 27.301 -1.092 -25.284 1.00 77.44 109 LEU A C 1
ATOM 874 O O . LEU A 1 109 ? 26.923 -0.472 -24.291 1.00 77.44 109 LEU A O 1
ATOM 878 N N . GLN A 1 110 ? 26.502 -1.889 -25.982 1.00 78.69 110 GLN A N 1
ATOM 879 C CA . GLN A 1 110 ? 25.123 -2.198 -25.622 1.00 78.69 110 GLN A CA 1
ATOM 880 C C . GLN A 1 110 ? 25.054 -3.653 -25.167 1.00 78.69 110 GLN A C 1
ATOM 882 O O . GLN A 1 110 ? 25.445 -4.557 -25.901 1.00 78.69 110 GLN A O 1
ATOM 887 N N . ALA A 1 111 ? 24.596 -3.885 -23.942 1.00 72.06 111 ALA A N 1
ATOM 888 C CA . ALA A 1 111 ? 24.586 -5.207 -23.329 1.00 72.06 111 ALA A CA 1
ATOM 889 C C . ALA A 1 111 ? 23.252 -5.484 -22.640 1.00 72.06 111 ALA A C 1
ATOM 891 O O . ALA A 1 111 ? 22.603 -4.573 -22.122 1.00 72.06 111 ALA A O 1
ATOM 892 N N . GLU A 1 112 ? 22.877 -6.756 -22.564 1.00 68.06 112 GLU A N 1
ATOM 893 C CA . GLU A 1 112 ? 21.761 -7.181 -21.724 1.00 68.06 112 GLU A CA 1
ATOM 894 C C . GLU A 1 112 ? 22.049 -6.913 -20.228 1.00 68.06 112 GLU A C 1
ATOM 896 O O . GLU A 1 112 ? 23.172 -7.107 -19.751 1.00 68.06 112 GLU A O 1
ATOM 901 N N . ALA A 1 113 ? 21.031 -6.493 -19.464 1.00 56.34 113 ALA A N 1
ATOM 902 C CA . ALA A 1 113 ? 21.144 -5.914 -18.113 1.00 56.34 113 ALA A CA 1
ATOM 903 C C . ALA A 1 113 ? 21.889 -6.736 -17.036 1.00 56.34 113 ALA A C 1
ATOM 905 O O . ALA A 1 113 ? 22.147 -6.212 -15.951 1.00 56.34 113 ALA A O 1
ATOM 906 N N . MET A 1 114 ? 22.192 -8.015 -17.272 1.00 54.09 114 MET A N 1
ATOM 907 C CA . MET A 1 114 ? 22.650 -8.947 -16.231 1.00 54.09 114 MET A CA 1
ATOM 908 C C . MET A 1 114 ? 24.116 -9.378 -16.335 1.00 54.09 114 MET A C 1
ATOM 910 O O . MET A 1 114 ? 24.531 -10.257 -15.590 1.00 54.09 114 MET A O 1
ATOM 914 N N . THR A 1 115 ? 24.919 -8.783 -17.218 1.00 55.09 115 THR A N 1
ATOM 915 C CA . THR A 1 115 ? 26.211 -9.393 -17.581 1.00 55.09 115 THR A CA 1
ATOM 916 C C . THR A 1 115 ? 27.449 -8.597 -17.173 1.00 55.09 115 THR A C 1
ATOM 918 O O . THR A 1 115 ? 28.497 -9.205 -16.977 1.00 55.09 115 THR A O 1
ATOM 921 N N . LEU A 1 116 ? 27.374 -7.273 -17.003 1.00 60.31 116 LEU A N 1
ATOM 922 C CA . LEU A 1 116 ? 28.571 -6.426 -16.910 1.00 60.31 116 LEU A CA 1
ATOM 923 C C . LEU A 1 116 ? 28.926 -5.994 -15.476 1.00 60.31 116 LEU A C 1
ATOM 925 O O . LEU A 1 116 ? 28.111 -5.401 -14.769 1.00 60.31 116 LEU A O 1
ATOM 929 N N . ILE A 1 117 ? 30.180 -6.225 -15.071 1.00 58.34 117 ILE A N 1
ATOM 930 C CA . ILE A 1 117 ? 30.719 -5.818 -13.763 1.00 58.34 117 ILE A CA 1
ATOM 931 C C . ILE A 1 117 ? 31.467 -4.482 -13.872 1.00 58.34 117 ILE A C 1
ATOM 933 O O . ILE A 1 117 ? 31.113 -3.535 -13.166 1.00 58.34 117 ILE A O 1
ATOM 937 N N . ASN A 1 118 ? 32.466 -4.392 -14.759 1.00 63.75 118 ASN A N 1
ATOM 938 C CA . ASN A 1 118 ? 33.381 -3.247 -14.874 1.00 63.75 118 ASN A CA 1
ATOM 939 C C . ASN A 1 118 ? 33.717 -2.914 -16.338 1.00 63.75 118 ASN A C 1
ATOM 941 O O . ASN A 1 118 ? 33.838 -3.824 -17.161 1.00 63.75 118 ASN A O 1
ATOM 945 N N . ILE A 1 119 ? 33.946 -1.623 -16.621 1.00 70.44 119 ILE A N 1
ATOM 946 C CA . ILE A 1 119 ? 34.516 -1.125 -17.885 1.00 70.44 119 ILE A CA 1
ATOM 947 C C . ILE A 1 119 ? 35.748 -0.264 -17.580 1.00 70.44 119 ILE A C 1
ATOM 949 O O . ILE A 1 119 ? 35.677 0.696 -16.804 1.00 70.44 119 ILE A O 1
ATOM 953 N N . HIS A 1 120 ? 36.860 -0.575 -18.243 1.00 69.50 120 HIS A N 1
ATOM 954 C CA . HIS A 1 120 ? 38.114 0.168 -18.162 1.00 69.50 120 HIS A CA 1
ATOM 955 C C . HIS A 1 120 ? 38.555 0.600 -19.558 1.00 69.50 120 HIS A C 1
ATOM 957 O O . HIS A 1 120 ? 38.788 -0.247 -20.411 1.00 69.50 120 HIS A O 1
ATOM 963 N N . HIS A 1 121 ? 38.712 1.900 -19.794 1.00 69.75 121 HIS A N 1
ATOM 964 C CA . HIS A 1 121 ? 39.371 2.362 -21.014 1.00 69.75 121 HIS A CA 1
ATOM 965 C C . HIS A 1 121 ? 40.867 2.100 -20.898 1.00 69.75 121 HIS A C 1
ATOM 967 O O . HIS A 1 121 ? 41.492 2.426 -19.885 1.00 69.75 121 HIS A O 1
ATOM 973 N N . VAL A 1 122 ? 41.440 1.526 -21.945 1.00 68.44 122 VAL A N 1
ATOM 974 C CA . VAL A 1 122 ? 42.877 1.310 -22.042 1.00 68.44 122 VAL A CA 1
ATOM 975 C C . VAL A 1 122 ? 43.484 2.582 -22.621 1.00 68.44 122 VAL A C 1
ATOM 977 O O . VAL A 1 122 ? 43.086 3.040 -23.690 1.00 68.44 122 VAL A O 1
ATOM 980 N N . ALA A 1 123 ? 44.432 3.181 -21.898 1.00 61.00 123 ALA A N 1
ATOM 981 C CA . ALA A 1 123 ? 45.166 4.338 -22.391 1.00 61.00 123 ALA A CA 1
ATOM 982 C C . ALA A 1 123 ? 45.954 3.929 -23.645 1.00 61.00 123 ALA A C 1
ATOM 984 O O . ALA A 1 123 ? 46.949 3.213 -23.554 1.00 61.00 123 ALA A O 1
ATOM 985 N N . PHE A 1 124 ? 45.481 4.356 -24.814 1.00 58.91 124 PHE A N 1
ATOM 986 C CA . PHE A 1 124 ? 46.058 4.014 -26.108 1.00 58.91 124 PHE A CA 1
ATOM 987 C C . PHE A 1 124 ? 46.275 5.302 -26.905 1.00 58.91 124 PHE A C 1
ATOM 989 O O . PHE A 1 124 ? 45.352 6.095 -27.057 1.00 58.91 124 PHE A O 1
ATOM 996 N N . GLN A 1 125 ? 47.507 5.549 -27.360 1.00 55.72 125 GLN A N 1
ATOM 997 C CA . GLN A 1 125 ? 47.909 6.826 -27.977 1.00 55.72 125 GLN A CA 1
ATOM 998 C C . GLN A 1 125 ? 47.998 6.789 -29.513 1.00 55.72 125 GLN A C 1
ATOM 1000 O O . GLN A 1 125 ? 48.402 7.782 -30.110 1.00 55.72 125 GLN A O 1
ATOM 1005 N N . MET A 1 126 ? 47.649 5.674 -30.166 1.00 56.25 126 MET A N 1
ATOM 1006 C CA . MET A 1 126 ? 47.862 5.496 -31.615 1.00 56.25 126 MET A CA 1
ATOM 1007 C C . MET A 1 126 ? 46.575 5.401 -32.452 1.00 56.25 126 MET A C 1
ATOM 1009 O O . MET A 1 126 ? 46.658 5.142 -33.648 1.00 56.25 126 MET A O 1
ATOM 1013 N N . SER A 1 127 ? 45.396 5.606 -31.857 1.00 66.75 127 SER A N 1
ATOM 1014 C CA . SER A 1 127 ? 44.108 5.629 -32.563 1.00 66.75 127 SER A CA 1
ATOM 1015 C C . SER A 1 127 ? 43.251 6.788 -32.060 1.00 66.75 127 SER A C 1
ATOM 1017 O O . SER A 1 127 ? 43.375 7.215 -30.913 1.00 66.75 127 SER A O 1
ATOM 1019 N N . ASP A 1 128 ? 42.400 7.305 -32.940 1.00 63.56 128 ASP A N 1
ATOM 1020 C CA . ASP A 1 128 ? 41.332 8.247 -32.625 1.00 63.56 128 ASP A CA 1
ATOM 1021 C C . ASP A 1 128 ? 40.154 7.596 -31.886 1.00 63.56 128 ASP A C 1
ATOM 1023 O O . ASP A 1 128 ? 39.297 8.329 -31.399 1.00 63.56 128 ASP A O 1
ATOM 1027 N N . HIS A 1 129 ? 40.158 6.265 -31.741 1.00 71.31 129 HIS A N 1
ATOM 1028 C CA . HIS A 1 129 ? 39.257 5.485 -30.896 1.00 71.31 129 HIS A CA 1
ATOM 1029 C C . HIS A 1 129 ? 39.975 4.970 -29.642 1.00 71.31 129 HIS A C 1
ATOM 1031 O O . HIS A 1 129 ? 41.137 4.555 -29.686 1.00 71.31 129 HIS A O 1
ATOM 1037 N N . ILE A 1 130 ? 39.268 4.956 -28.509 1.00 67.44 130 ILE A N 1
ATOM 1038 C CA . ILE A 1 130 ? 39.823 4.508 -27.225 1.00 67.44 130 ILE A CA 1
ATOM 1039 C C . ILE A 1 130 ? 39.314 3.097 -26.898 1.00 67.44 130 ILE A C 1
ATOM 1041 O O . ILE A 1 130 ? 38.128 2.937 -26.601 1.00 67.44 130 ILE A O 1
ATOM 1045 N N . PRO A 1 131 ? 40.182 2.067 -26.904 1.00 67.81 131 PRO A N 1
ATOM 1046 C CA . PRO A 1 131 ? 39.769 0.699 -26.618 1.00 67.81 131 PRO A CA 1
ATOM 1047 C C . PRO A 1 131 ? 39.285 0.537 -25.172 1.00 67.81 131 PRO A C 1
ATOM 1049 O O . PRO A 1 131 ? 39.800 1.168 -24.244 1.00 67.81 131 PRO A O 1
ATOM 1052 N N . VAL A 1 132 ? 38.315 -0.358 -24.971 1.00 70.00 132 VAL A N 1
ATOM 1053 C CA . VAL A 1 132 ? 37.743 -0.678 -23.656 1.00 70.00 132 VAL A CA 1
ATOM 1054 C C . VAL A 1 132 ? 37.931 -2.149 -23.300 1.00 70.00 132 VAL A C 1
ATOM 1056 O O . VAL A 1 132 ? 37.668 -3.044 -24.098 1.00 70.00 132 VAL A O 1
ATOM 1059 N N . THR A 1 133 ? 38.333 -2.404 -22.060 1.00 68.31 133 THR A N 1
ATOM 1060 C CA . THR A 1 133 ? 38.324 -3.724 -21.431 1.00 68.31 133 THR A CA 1
ATOM 1061 C C . THR A 1 133 ? 37.064 -3.858 -20.590 1.00 68.31 133 THR A C 1
ATOM 1063 O O . THR A 1 133 ? 36.804 -3.036 -19.708 1.00 68.31 133 THR A O 1
ATOM 1066 N N . CYS A 1 134 ? 36.294 -4.914 -20.839 1.00 67.62 134 CYS A N 1
ATOM 1067 C CA . CYS A 1 134 ? 35.041 -5.187 -20.142 1.00 67.62 134 CYS A CA 1
ATOM 1068 C C . CYS A 1 134 ? 35.131 -6.514 -19.390 1.00 67.62 134 CYS A C 1
ATOM 1070 O O . CYS A 1 134 ? 35.596 -7.511 -19.939 1.00 67.62 134 CYS A O 1
ATOM 1072 N N . LEU A 1 135 ? 34.673 -6.529 -18.137 1.00 66.12 135 LEU A N 1
ATOM 1073 C CA . LEU A 1 135 ? 34.570 -7.746 -17.330 1.00 66.12 135 LEU A CA 1
ATOM 1074 C C . LEU A 1 135 ? 33.104 -8.142 -17.185 1.00 66.12 135 LEU A C 1
ATOM 1076 O O . LEU A 1 135 ? 32.309 -7.390 -16.612 1.00 66.12 135 LEU A O 1
ATOM 1080 N N . PHE A 1 136 ? 32.777 -9.337 -17.674 1.00 63.62 136 PHE A N 1
ATOM 1081 C CA . PHE A 1 136 ? 31.441 -9.918 -17.599 1.00 63.62 136 PHE A CA 1
ATOM 1082 C C . PHE A 1 136 ? 31.401 -11.064 -16.580 1.00 63.62 136 PHE A C 1
ATOM 1084 O O . PHE A 1 136 ? 32.363 -11.823 -16.473 1.00 63.62 136 PHE A O 1
ATOM 1091 N N . SER A 1 137 ? 30.294 -11.213 -15.847 1.00 58.62 137 SER A N 1
ATOM 1092 C CA . SER A 1 137 ? 30.035 -12.408 -15.029 1.00 58.62 137 SER A CA 1
ATOM 1093 C C . SER A 1 137 ? 28.877 -13.205 -15.601 1.00 58.62 137 SER A C 1
ATOM 1095 O O . SER A 1 137 ? 27.783 -12.679 -15.783 1.00 58.62 137 SER A O 1
ATOM 1097 N N . ALA A 1 138 ? 29.126 -14.493 -15.837 1.00 51.47 138 ALA A N 1
ATOM 1098 C CA . ALA A 1 138 ? 28.093 -15.474 -16.161 1.00 51.47 138 ALA A CA 1
ATOM 1099 C C . ALA A 1 138 ? 27.329 -15.955 -14.910 1.00 51.47 138 ALA A C 1
ATOM 1101 O O . ALA A 1 138 ? 26.237 -16.511 -15.022 1.00 51.47 138 ALA A O 1
ATOM 1102 N N . ASP A 1 139 ? 27.884 -15.732 -13.712 1.00 49.25 139 ASP A N 1
ATOM 1103 C CA . ASP A 1 139 ? 27.280 -16.137 -12.448 1.00 49.25 139 ASP A CA 1
ATOM 1104 C C . ASP A 1 139 ? 26.415 -15.003 -11.879 1.00 49.25 139 ASP A C 1
ATOM 1106 O O . ASP A 1 139 ? 26.893 -14.052 -11.255 1.00 49.25 139 ASP A O 1
ATOM 1110 N N . ASN A 1 140 ? 25.098 -15.154 -12.044 1.00 47.22 140 ASN A N 1
ATOM 1111 C CA . ASN A 1 140 ? 24.070 -14.347 -11.374 1.00 47.22 140 ASN A CA 1
ATOM 1112 C C . ASN A 1 140 ? 24.042 -14.548 -9.839 1.00 47.22 140 ASN A C 1
ATOM 1114 O O . ASN A 1 140 ? 23.226 -13.932 -9.154 1.00 47.22 140 ASN A O 1
ATOM 1118 N N . SER A 1 141 ? 24.897 -15.416 -9.285 1.00 39.97 141 SER A N 1
ATOM 1119 C CA . SER A 1 141 ? 24.911 -15.809 -7.869 1.00 39.97 141 SER A CA 1
ATOM 1120 C C . SER A 1 141 ? 25.731 -14.883 -6.961 1.00 39.97 141 SER A C 1
ATOM 1122 O O . SER A 1 141 ? 25.466 -14.850 -5.764 1.00 39.97 141 SER A O 1
ATOM 1124 N N . GLN A 1 142 ? 26.677 -14.099 -7.497 1.00 36.69 142 GLN A N 1
ATOM 1125 C CA . GLN A 1 142 ? 27.505 -13.164 -6.707 1.00 36.69 142 GLN A CA 1
ATOM 1126 C C . GLN A 1 142 ? 27.202 -11.683 -6.952 1.00 36.69 142 GLN A C 1
ATOM 1128 O O . GLN A 1 142 ? 27.824 -10.797 -6.359 1.00 36.69 142 GLN A O 1
ATOM 1133 N N . ALA A 1 143 ? 26.202 -11.376 -7.775 1.00 38.81 143 ALA A N 1
ATOM 1134 C CA . ALA A 1 143 ? 25.690 -10.025 -7.872 1.00 38.81 143 ALA A CA 1
ATOM 1135 C C . ALA A 1 143 ? 24.789 -9.731 -6.658 1.00 38.81 143 ALA A C 1
ATOM 1137 O O . ALA A 1 143 ? 23.569 -9.628 -6.779 1.00 38.81 143 ALA A O 1
ATOM 1138 N N . GLU A 1 144 ? 25.387 -9.518 -5.480 1.00 34.91 144 GLU A N 1
ATOM 1139 C CA . GLU A 1 144 ? 24.799 -8.602 -4.501 1.00 34.91 144 GLU A CA 1
ATOM 1140 C C . GLU A 1 144 ? 24.753 -7.224 -5.169 1.00 34.91 144 GLU A C 1
ATOM 1142 O O . GLU A 1 144 ? 25.682 -6.415 -5.132 1.00 34.91 144 GLU A O 1
ATOM 1147 N N . VAL A 1 145 ? 23.690 -7.001 -5.936 1.00 36.84 145 VAL A N 1
ATOM 1148 C CA . VAL A 1 145 ? 23.381 -5.708 -6.518 1.00 36.84 145 VAL A CA 1
ATOM 1149 C C . VAL A 1 145 ? 22.794 -4.893 -5.384 1.00 36.84 145 VAL A C 1
ATOM 1151 O O . VAL A 1 145 ? 21.621 -5.038 -5.032 1.00 36.84 145 VAL A O 1
ATOM 1154 N N . HIS A 1 146 ? 23.603 -3.992 -4.839 1.00 29.25 146 HIS A N 1
ATOM 1155 C CA . HIS A 1 146 ? 23.086 -2.793 -4.205 1.00 29.25 146 HIS A CA 1
ATOM 1156 C C . HIS A 1 146 ? 22.269 -2.057 -5.279 1.00 29.25 146 HIS A C 1
ATOM 1158 O O . HIS A 1 146 ? 22.799 -1.322 -6.111 1.00 29.25 146 HIS A O 1
ATOM 1164 N N . ARG A 1 147 ? 20.967 -2.361 -5.348 1.00 31.86 147 ARG A N 1
ATOM 1165 C CA . ARG A 1 147 ? 20.041 -1.760 -6.304 1.00 31.86 147 ARG A CA 1
ATOM 1166 C C . ARG A 1 147 ? 19.836 -0.309 -5.907 1.00 31.86 147 ARG A C 1
ATOM 1168 O O . ARG A 1 147 ? 18.900 0.027 -5.185 1.00 31.86 147 ARG A O 1
ATOM 1175 N N . SER A 1 148 ? 20.667 0.568 -6.444 1.00 26.27 148 SER A N 1
ATOM 1176 C CA . SER A 1 148 ? 20.265 1.946 -6.675 1.00 26.27 148 SER A CA 1
ATOM 1177 C C . SER A 1 148 ? 19.240 1.914 -7.808 1.00 26.27 148 SER A C 1
ATOM 1179 O O . SER A 1 148 ? 19.588 2.069 -8.972 1.00 26.27 148 SER A O 1
ATOM 1181 N N . PHE A 1 149 ? 17.975 1.628 -7.486 1.00 30.61 149 PHE A N 1
ATOM 1182 C CA . PHE A 1 149 ? 16.845 1.796 -8.403 1.00 30.61 149 PHE A CA 1
ATOM 1183 C C . PHE A 1 149 ? 16.739 3.289 -8.768 1.00 30.61 149 PHE A C 1
ATOM 1185 O O . PHE A 1 149 ? 15.946 4.036 -8.196 1.00 30.61 149 PHE A O 1
ATOM 1192 N N . TYR A 1 150 ? 17.562 3.754 -9.707 1.00 29.91 150 TYR A N 1
ATOM 1193 C CA . TYR A 1 150 ? 17.440 5.085 -10.281 1.00 29.91 150 TYR A CA 1
ATOM 1194 C C . TYR A 1 150 ? 16.340 5.052 -11.341 1.00 29.91 150 TYR A C 1
ATOM 1196 O O . TYR A 1 150 ? 16.584 4.881 -12.529 1.00 29.91 150 TYR A O 1
ATOM 1204 N N . PHE A 1 151 ? 15.095 5.258 -10.908 1.00 31.84 151 PHE A N 1
ATOM 1205 C CA . PHE A 1 151 ? 14.046 5.744 -11.802 1.00 31.84 151 PHE A CA 1
ATOM 1206 C C . PHE A 1 151 ? 14.345 7.209 -12.149 1.00 31.84 151 PHE A C 1
ATOM 1208 O O . PHE A 1 151 ? 13.793 8.129 -11.546 1.00 31.84 151 PHE A O 1
ATOM 1215 N N . LYS A 1 152 ? 15.211 7.439 -13.137 1.00 32.28 152 LYS A N 1
ATOM 1216 C CA . LYS A 1 152 ? 15.171 8.666 -13.936 1.00 32.28 152 LYS A CA 1
ATOM 1217 C C . LYS A 1 152 ? 14.493 8.309 -15.254 1.00 32.28 152 LYS A C 1
ATOM 1219 O O . LYS A 1 152 ? 15.147 8.009 -16.240 1.00 32.28 152 LYS A O 1
ATOM 1224 N N . ALA A 1 153 ? 13.160 8.337 -15.265 1.00 41.16 153 ALA A N 1
ATOM 1225 C CA . ALA A 1 153 ? 12.477 8.658 -16.511 1.00 41.16 153 ALA A CA 1
ATOM 1226 C C . ALA A 1 153 ? 12.886 10.101 -16.819 1.00 41.16 153 ALA A C 1
ATOM 1228 O O . ALA A 1 153 ? 12.385 11.036 -16.191 1.00 41.16 153 ALA A O 1
ATOM 1229 N N . ASP A 1 154 ? 13.914 10.258 -17.650 1.00 39.59 154 ASP A N 1
ATOM 1230 C CA . ASP A 1 154 ? 14.456 11.562 -17.988 1.00 39.59 154 ASP A CA 1
ATOM 1231 C C . ASP A 1 154 ? 13.328 12.413 -18.593 1.00 39.59 154 ASP A C 1
ATOM 1233 O O . ASP A 1 154 ? 12.544 11.944 -19.426 1.00 39.59 154 ASP A O 1
ATOM 1237 N N . ALA A 1 155 ? 13.218 13.671 -18.168 1.00 42.31 155 ALA A N 1
ATOM 1238 C CA . ALA A 1 155 ? 12.268 14.613 -18.752 1.00 42.31 155 ALA A CA 1
ATOM 1239 C C . ALA A 1 155 ? 12.496 14.757 -20.268 1.00 42.31 155 ALA A C 1
ATOM 1241 O O . ALA A 1 155 ? 11.567 15.093 -21.002 1.00 42.31 155 ALA A O 1
ATOM 1242 N N . HIS A 1 156 ? 13.711 14.453 -20.736 1.00 39.72 156 HIS A N 1
ATOM 1243 C CA . HIS A 1 156 ? 14.047 14.358 -22.148 1.00 39.72 156 HIS A CA 1
ATOM 1244 C C . HIS A 1 156 ? 13.314 13.210 -22.865 1.00 39.72 156 HIS A C 1
ATOM 1246 O O . HIS A 1 156 ? 12.700 13.454 -23.900 1.00 39.72 156 HIS A O 1
ATOM 1252 N N . PHE A 1 157 ? 13.274 12.001 -22.289 1.00 45.41 157 PHE A N 1
ATOM 1253 C CA . PHE A 1 157 ? 12.564 10.838 -22.847 1.00 45.41 157 PHE A CA 1
ATOM 1254 C C . PHE A 1 157 ? 11.060 11.113 -22.996 1.00 45.41 157 PHE A C 1
ATOM 1256 O O . PHE A 1 157 ? 10.477 10.930 -24.062 1.00 45.41 157 PHE A O 1
ATOM 1263 N N . LEU A 1 158 ? 10.431 11.664 -21.952 1.00 50.59 158 LEU A N 1
ATOM 1264 C CA . LEU A 1 158 ? 8.997 11.989 -21.970 1.00 50.59 158 LEU A CA 1
ATOM 1265 C C . LEU A 1 158 ? 8.629 13.067 -23.003 1.00 50.59 158 LEU A C 1
ATOM 1267 O O . LEU A 1 158 ? 7.490 13.108 -23.472 1.00 50.59 158 LEU A O 1
ATOM 1271 N N . ARG A 1 159 ? 9.576 13.955 -23.330 1.00 46.56 159 ARG A N 1
ATOM 1272 C CA . ARG A 1 159 ? 9.379 15.096 -24.230 1.00 46.56 159 ARG A CA 1
ATOM 1273 C C . ARG A 1 159 ? 9.725 14.762 -25.684 1.00 46.56 159 ARG A C 1
ATOM 1275 O O . ARG A 1 159 ? 9.047 15.260 -26.573 1.00 46.56 159 ARG A O 1
ATOM 1282 N N . LYS A 1 160 ? 10.725 13.904 -25.915 1.00 43.75 160 LYS A N 1
ATOM 1283 C CA . LYS A 1 160 ? 11.176 13.464 -27.247 1.00 43.75 160 LYS A CA 1
ATOM 1284 C C . LYS A 1 160 ? 10.133 12.602 -27.965 1.00 43.75 160 LYS A C 1
ATOM 1286 O O . LYS A 1 160 ? 9.950 12.757 -29.161 1.00 43.75 160 LYS A O 1
ATOM 1291 N N . PHE A 1 161 ? 9.399 11.772 -27.223 1.00 50.19 161 PHE A N 1
ATOM 1292 C CA . PHE A 1 161 ? 8.430 10.819 -27.785 1.00 50.19 161 PHE A CA 1
ATOM 1293 C C . PHE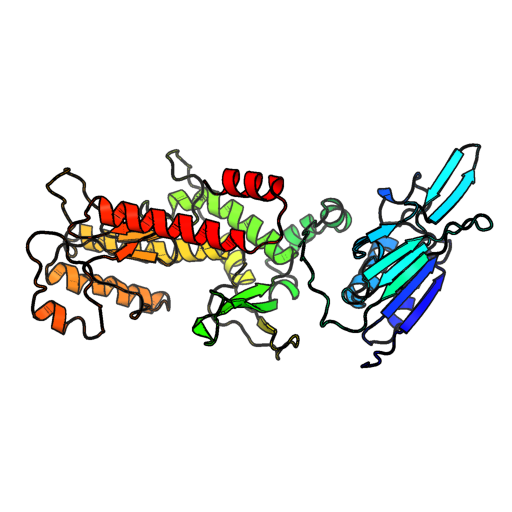 A 1 161 ? 6.974 11.289 -27.774 1.00 50.19 161 PHE A C 1
ATOM 1295 O O . PHE A 1 161 ? 6.071 10.504 -28.042 1.00 50.19 161 PHE A O 1
ATOM 1302 N N . GLY A 1 162 ? 6.702 12.536 -27.376 1.00 56.53 162 GLY A N 1
ATOM 1303 C CA . GLY A 1 162 ? 5.321 13.006 -27.237 1.00 56.53 162 GLY A CA 1
ATOM 1304 C C . GLY A 1 162 ? 4.479 12.161 -26.268 1.00 56.53 162 GLY A C 1
ATOM 1305 O O . GLY A 1 162 ? 3.258 12.261 -26.289 1.00 56.53 162 GLY A O 1
ATOM 1306 N N . VAL A 1 163 ? 5.105 11.359 -25.393 1.00 61.53 163 VAL A N 1
ATOM 1307 C CA . VAL A 1 163 ? 4.437 10.410 -24.479 1.00 61.53 163 VAL A CA 1
ATOM 1308 C C . VAL A 1 163 ? 3.397 11.119 -23.624 1.00 61.53 163 VAL A C 1
ATOM 1310 O O . VAL A 1 163 ? 2.356 10.557 -23.315 1.00 61.53 163 VAL A O 1
ATOM 1313 N N . LYS A 1 164 ? 3.639 12.383 -23.265 1.00 61.50 164 LYS A N 1
ATOM 1314 C CA . LYS A 1 164 ? 2.651 13.209 -22.567 1.00 61.50 164 LYS A CA 1
ATOM 1315 C C . LYS A 1 164 ? 1.377 13.424 -23.393 1.00 61.50 164 LYS A C 1
ATOM 1317 O O . LYS A 1 164 ? 0.291 13.273 -22.843 1.00 61.50 164 LYS A O 1
ATOM 1322 N N . GLU A 1 165 ? 1.506 13.780 -24.670 1.00 63.62 165 GLU A N 1
ATOM 1323 C CA . GLU A 1 165 ? 0.361 14.023 -25.555 1.00 63.62 165 GLU A CA 1
ATOM 1324 C C . GLU A 1 165 ? -0.305 12.712 -25.972 1.00 63.62 165 GLU A C 1
ATOM 1326 O O . GLU A 1 165 ? -1.524 12.645 -25.990 1.00 63.62 165 GLU A O 1
ATOM 1331 N N . GLN A 1 166 ? 0.454 11.631 -26.159 1.00 61.03 166 GLN A N 1
ATOM 1332 C CA . GLN A 1 166 ? -0.101 10.297 -26.406 1.00 61.03 166 GLN A CA 1
ATOM 1333 C C . GLN A 1 166 ? -0.847 9.745 -25.182 1.00 61.03 166 GLN A C 1
ATOM 1335 O O . GLN A 1 166 ? -1.964 9.259 -25.315 1.00 61.03 166 GLN A O 1
ATOM 1340 N N . LEU A 1 167 ? -0.297 9.877 -23.967 1.00 65.25 167 LEU A N 1
ATOM 1341 C CA . LEU A 1 167 ? -1.007 9.522 -22.728 1.00 65.25 167 LEU A CA 1
ATOM 1342 C C . LEU A 1 167 ? -2.236 10.411 -22.504 1.00 65.25 167 LEU A C 1
ATOM 1344 O O . LEU A 1 167 ? -3.211 9.975 -21.896 1.00 65.25 167 LEU A O 1
ATOM 1348 N N . LYS A 1 168 ? -2.204 11.666 -22.955 1.00 66.12 168 LYS A N 1
ATOM 1349 C CA . LYS A 1 168 ? -3.361 12.556 -22.884 1.00 66.12 168 LYS A CA 1
ATOM 1350 C C . LYS A 1 168 ? -4.421 12.149 -23.912 1.00 66.12 168 LYS A C 1
ATOM 1352 O O . LYS A 1 168 ? -5.555 11.919 -23.535 1.00 66.12 168 LYS A O 1
ATOM 1357 N N . GLN A 1 169 ? -4.073 11.989 -25.176 1.00 63.19 169 GLN A N 1
ATOM 1358 C CA . GLN A 1 169 ? -5.034 11.667 -26.226 1.00 63.19 169 GLN A CA 1
ATOM 1359 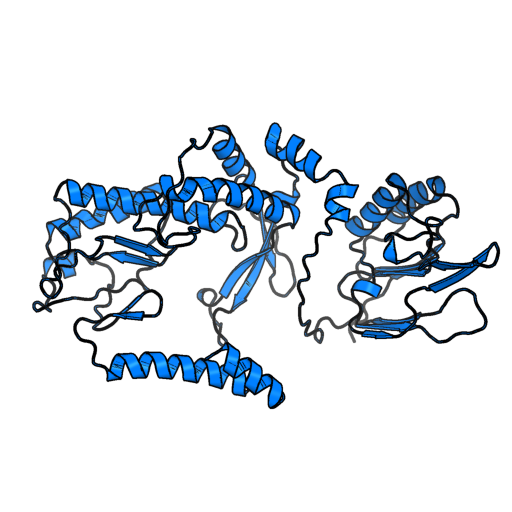C C . GLN A 1 169 ? -5.596 10.243 -26.073 1.00 63.19 169 GLN A C 1
ATOM 1361 O O . GLN A 1 169 ? -6.807 10.056 -26.017 1.00 63.19 169 GLN A O 1
ATOM 1366 N N . ALA A 1 170 ? -4.735 9.234 -25.927 1.00 62.69 170 ALA A N 1
ATOM 1367 C CA . ALA A 1 170 ? -5.158 7.840 -25.804 1.00 62.69 170 ALA A CA 1
ATOM 1368 C C . ALA A 1 170 ? -5.738 7.547 -24.410 1.00 62.69 170 ALA A C 1
ATOM 1370 O O . ALA A 1 170 ? -6.916 7.221 -24.271 1.00 62.69 170 ALA A O 1
ATOM 1371 N N . CYS A 1 171 ? -4.950 7.735 -23.344 1.00 66.88 171 CYS A N 1
ATOM 1372 C CA . CYS A 1 171 ? -5.390 7.323 -22.009 1.00 66.88 171 CYS A CA 1
ATOM 1373 C C . CYS A 1 171 ? -6.401 8.290 -21.398 1.00 66.88 171 CYS A C 1
ATOM 1375 O O . CYS A 1 171 ? -7.369 7.838 -20.796 1.00 66.88 171 CYS A O 1
ATOM 1377 N N . TRP A 1 172 ? -6.182 9.606 -21.500 1.00 67.44 172 TRP A N 1
ATOM 1378 C CA . TRP A 1 172 ? -7.109 10.585 -20.932 1.00 67.44 172 TRP A CA 1
ATOM 1379 C C . TRP A 1 172 ? -8.347 10.717 -21.828 1.00 67.44 172 TRP A C 1
ATOM 1381 O O . TRP A 1 172 ? -9.425 10.326 -21.414 1.00 67.44 172 TRP A O 1
ATOM 1391 N N . GLU A 1 173 ? -8.232 11.196 -23.060 1.00 66.06 173 GLU A N 1
ATOM 1392 C CA . GLU A 1 173 ? -9.400 11.549 -23.879 1.00 66.06 173 GLU A CA 1
ATOM 1393 C C . GLU A 1 173 ? -10.175 10.325 -24.395 1.00 66.06 173 GLU A C 1
ATOM 1395 O O . GLU A 1 173 ? -11.406 10.334 -24.360 1.00 66.06 173 GLU A O 1
ATOM 1400 N N . GLN A 1 174 ? -9.483 9.258 -24.809 1.00 67.19 174 GLN A N 1
ATOM 1401 C CA . GLN A 1 174 ? -10.107 8.071 -25.416 1.00 67.19 174 GLN A CA 1
ATOM 1402 C C . GLN A 1 174 ? -10.290 6.888 -24.448 1.00 67.19 174 GLN A C 1
ATOM 1404 O O . GLN A 1 174 ? -11.056 5.970 -24.738 1.00 67.19 174 GLN A O 1
ATOM 1409 N N . GLY A 1 175 ? -9.622 6.892 -23.288 1.00 65.31 175 GLY A N 1
ATOM 1410 C CA . GLY A 1 175 ? -9.675 5.790 -22.321 1.00 65.31 175 GLY A CA 1
ATOM 1411 C C . GLY A 1 175 ? -8.989 4.500 -22.790 1.00 65.31 175 GLY A C 1
ATOM 1412 O O . GLY A 1 175 ? -9.307 3.428 -22.272 1.00 65.31 175 GLY A O 1
ATOM 1413 N N . THR A 1 176 ? -8.075 4.586 -23.756 1.00 65.75 176 THR A N 1
ATOM 1414 C CA . THR A 1 176 ? -7.286 3.465 -24.284 1.00 65.75 176 THR A CA 1
ATOM 1415 C C . THR A 1 176 ? -5.911 3.426 -23.620 1.00 65.75 176 THR A C 1
ATOM 1417 O O . THR A 1 176 ? -5.301 4.461 -23.364 1.00 65.75 176 THR A O 1
ATOM 1420 N N . PHE A 1 177 ? -5.407 2.232 -23.301 1.00 70.06 177 PHE A N 1
ATOM 1421 C CA . PHE A 1 177 ? -4.158 2.076 -22.547 1.00 70.06 177 PHE A CA 1
ATOM 1422 C C . PHE A 1 177 ? -3.204 1.105 -23.248 1.00 70.06 177 PHE A C 1
ATOM 1424 O O . PHE A 1 177 ? -3.666 0.107 -23.804 1.00 70.06 177 PHE A O 1
ATOM 1431 N N . PRO A 1 178 ? -1.880 1.337 -23.179 1.00 68.62 178 PRO A N 1
ATOM 1432 C CA . PRO A 1 178 ? -0.894 0.374 -23.660 1.00 68.62 178 PRO A CA 1
ATOM 1433 C C . PRO A 1 178 ? -1.035 -0.978 -22.951 1.00 68.62 178 PRO A C 1
ATOM 1435 O O . PRO A 1 178 ? -1.265 -1.010 -21.742 1.00 68.62 178 PRO A O 1
ATOM 1438 N N . LEU A 1 179 ? -0.809 -2.092 -23.656 1.00 62.88 179 LEU A N 1
ATOM 1439 C CA . LEU A 1 179 ? -0.918 -3.443 -23.080 1.00 62.88 179 LEU A CA 1
ATOM 1440 C C . LEU A 1 179 ? -0.064 -3.616 -21.808 1.00 62.88 179 LEU A C 1
ATOM 1442 O O . LEU A 1 179 ? -0.542 -4.131 -20.798 1.00 62.88 179 LEU A O 1
ATOM 1446 N N . GLY A 1 180 ? 1.150 -3.054 -21.791 1.00 67.69 180 GLY A N 1
ATOM 1447 C CA . GLY A 1 180 ? 2.043 -3.060 -20.623 1.00 67.69 180 GLY A CA 1
ATOM 1448 C C . GLY A 1 180 ? 1.543 -2.279 -19.390 1.00 67.69 180 GLY A C 1
ATOM 1449 O O . GLY A 1 180 ? 2.219 -2.249 -18.361 1.00 67.69 180 GLY A O 1
ATOM 1450 N N . PHE A 1 181 ? 0.383 -1.610 -19.445 1.00 74.25 181 PHE A N 1
ATOM 1451 C CA . PHE A 1 181 ? -0.277 -1.055 -18.250 1.00 74.25 181 PHE A CA 1
ATOM 1452 C C . PHE A 1 181 ? -0.997 -2.132 -17.441 1.00 74.25 181 PHE A C 1
ATOM 1454 O O . PHE A 1 181 ? -1.183 -1.985 -16.228 1.00 74.25 181 PHE A O 1
ATOM 1461 N N . PHE A 1 182 ? -1.440 -3.192 -18.106 1.00 75.06 182 PHE A N 1
ATOM 1462 C CA . PHE A 1 182 ? -2.262 -4.229 -17.500 1.00 75.06 182 PHE A CA 1
ATOM 1463 C C . PHE A 1 182 ? -1.428 -5.314 -16.831 1.00 75.06 182 PHE A C 1
ATOM 1465 O O . PHE A 1 182 ? -1.909 -5.941 -15.887 1.00 75.06 182 PHE A O 1
ATOM 1472 N N . GLU A 1 183 ? -0.165 -5.437 -17.226 1.00 80.19 183 GLU A N 1
ATOM 1473 C CA . GLU A 1 183 ? 0.777 -6.368 -16.631 1.00 80.19 183 GLU A CA 1
ATOM 1474 C C . GLU A 1 183 ? 1.265 -5.926 -15.240 1.00 80.19 183 GLU A C 1
ATOM 1476 O O . GLU A 1 183 ? 1.589 -4.759 -14.984 1.00 80.19 183 GLU A O 1
ATOM 1481 N N . GLY A 1 184 ? 1.361 -6.892 -14.327 1.00 85.25 184 GLY A N 1
ATOM 1482 C CA . GLY A 1 184 ? 2.097 -6.762 -13.078 1.00 85.25 184 GLY A CA 1
ATOM 1483 C C . GLY A 1 184 ? 2.977 -7.977 -12.800 1.00 85.25 184 GLY A C 1
ATOM 1484 O O . GLY A 1 184 ? 2.494 -9.103 -12.758 1.00 85.25 184 GLY A O 1
ATOM 1485 N N . ILE A 1 185 ? 4.258 -7.754 -12.519 1.00 85.12 185 ILE A N 1
ATOM 1486 C CA . ILE A 1 185 ? 5.173 -8.830 -12.120 1.00 85.12 185 ILE A CA 1
ATOM 1487 C C . ILE A 1 185 ? 5.265 -8.854 -10.595 1.00 85.12 185 ILE A C 1
ATOM 1489 O O . ILE A 1 185 ? 5.709 -7.892 -9.975 1.00 85.12 185 ILE A O 1
ATOM 1493 N N . ILE A 1 186 ? 4.827 -9.935 -9.961 1.00 89.81 186 ILE A N 1
ATOM 1494 C CA . ILE A 1 186 ? 4.812 -10.082 -8.507 1.00 89.81 186 ILE A CA 1
ATOM 1495 C C . ILE A 1 186 ? 6.138 -10.676 -8.038 1.00 89.81 186 ILE A C 1
ATOM 1497 O O . ILE A 1 186 ? 6.540 -11.751 -8.470 1.00 89.81 186 ILE A O 1
ATOM 1501 N N . THR A 1 187 ? 6.794 -9.993 -7.107 1.00 88.31 187 THR A N 1
ATOM 1502 C CA . THR A 1 187 ? 7.981 -10.470 -6.394 1.00 88.31 187 THR A CA 1
ATOM 1503 C C . THR A 1 187 ? 7.716 -10.489 -4.891 1.00 88.31 187 THR A C 1
ATOM 1505 O O . THR A 1 187 ? 6.892 -9.720 -4.393 1.00 88.31 187 THR A O 1
ATOM 1508 N N . LEU A 1 188 ? 8.383 -11.373 -4.153 1.00 85.69 188 LEU A N 1
ATOM 1509 C CA . LEU A 1 188 ? 8.180 -11.537 -2.716 1.00 85.69 188 LEU A CA 1
ATOM 1510 C C . LEU A 1 188 ? 9.293 -10.834 -1.931 1.00 85.69 188 LEU A C 1
ATOM 1512 O O . LEU A 1 188 ? 10.472 -11.020 -2.210 1.00 85.69 188 LEU A O 1
ATOM 1516 N N . ILE A 1 189 ? 8.913 -10.042 -0.925 1.00 87.06 189 ILE A N 1
ATOM 1517 C CA . ILE A 1 189 ? 9.837 -9.422 0.035 1.00 87.06 189 ILE A CA 1
ATOM 1518 C C . ILE A 1 189 ? 9.535 -9.966 1.436 1.00 87.06 189 ILE A C 1
ATOM 1520 O O . ILE A 1 189 ? 8.376 -9.906 1.856 1.00 87.06 189 ILE A O 1
ATOM 1524 N N . PRO A 1 190 ? 10.529 -10.458 2.191 1.00 85.00 190 PRO A N 1
ATOM 1525 C CA . PRO A 1 190 ? 10.285 -11.012 3.517 1.00 85.00 190 PRO A CA 1
ATOM 1526 C C . PRO A 1 190 ? 9.847 -9.913 4.504 1.00 85.00 190 PRO A C 1
ATOM 1528 O O . PRO A 1 190 ? 10.318 -8.772 4.463 1.00 85.00 190 PRO A O 1
ATOM 1531 N N . LYS A 1 191 ? 8.892 -10.222 5.390 1.00 81.00 191 LYS A N 1
ATOM 1532 C CA . LYS A 1 191 ? 8.404 -9.298 6.436 1.00 81.00 191 LYS A CA 1
ATOM 1533 C C . LYS A 1 191 ? 9.384 -9.170 7.595 1.00 81.00 191 LYS A C 1
ATOM 1535 O O . LYS A 1 191 ? 9.387 -8.129 8.254 1.00 81.00 191 LYS A O 1
ATOM 1540 N N . HIS A 1 192 ? 10.150 -10.223 7.846 1.00 78.81 192 HIS A N 1
ATOM 1541 C CA . HIS A 1 192 ? 11.143 -10.376 8.903 1.00 78.81 192 HIS A CA 1
ATOM 1542 C C . HIS A 1 192 ? 12.229 -11.354 8.422 1.00 78.81 192 HIS A C 1
ATOM 1544 O O . HIS A 1 192 ? 12.112 -11.913 7.336 1.00 78.81 192 HIS A O 1
ATOM 1550 N N . THR A 1 193 ? 13.321 -11.484 9.170 1.00 74.50 193 THR A N 1
ATOM 1551 C CA . THR A 1 193 ? 14.531 -12.213 8.749 1.00 74.50 193 THR A CA 1
ATOM 1552 C C . THR A 1 193 ? 14.357 -13.730 8.668 1.00 74.50 193 THR A C 1
ATOM 1554 O O . THR A 1 193 ? 15.072 -14.366 7.906 1.00 74.50 193 THR A O 1
ATOM 1557 N N . GLU A 1 194 ? 13.399 -14.300 9.399 1.00 80.12 194 GLU A N 1
ATOM 1558 C CA . GLU A 1 194 ? 13.163 -15.749 9.529 1.00 80.12 194 GLU A CA 1
ATOM 1559 C C . GLU A 1 194 ? 11.882 -16.157 8.776 1.00 80.12 194 GLU A C 1
ATOM 1561 O O . GLU A 1 194 ? 11.000 -16.835 9.296 1.00 80.12 194 GLU A O 1
ATOM 1566 N N . ALA A 1 195 ? 11.710 -15.645 7.554 1.00 80.69 195 ALA A N 1
ATOM 1567 C CA . ALA A 1 195 ? 10.490 -15.843 6.778 1.00 80.69 195 ALA A CA 1
ATOM 1568 C C . ALA A 1 195 ? 10.403 -17.265 6.194 1.00 80.69 195 ALA A C 1
ATOM 1570 O O . ALA A 1 195 ? 10.901 -17.525 5.101 1.00 80.69 195 ALA A O 1
ATOM 1571 N N . GLU A 1 196 ? 9.718 -18.166 6.897 1.00 81.38 196 GLU A N 1
ATOM 1572 C CA . GLU A 1 196 ? 9.539 -19.565 6.478 1.00 81.38 196 GLU A CA 1
ATOM 1573 C C . GLU A 1 196 ? 8.184 -19.816 5.805 1.00 81.38 196 GLU A C 1
ATOM 1575 O O . GLU A 1 196 ? 8.094 -20.534 4.809 1.00 81.38 196 GLU A O 1
ATOM 1580 N N . ASN A 1 197 ? 7.110 -19.197 6.305 1.00 85.44 197 ASN A N 1
ATOM 1581 C CA . ASN A 1 197 ? 5.761 -19.439 5.800 1.00 85.44 197 ASN A CA 1
ATOM 1582 C C . ASN A 1 197 ? 5.380 -18.421 4.725 1.00 85.44 197 ASN A C 1
ATOM 1584 O O . ASN A 1 197 ? 5.780 -17.263 4.785 1.00 85.44 197 ASN A O 1
ATOM 1588 N N . LEU A 1 198 ? 4.478 -18.779 3.801 1.00 80.19 198 LEU A N 1
ATOM 1589 C CA . LEU A 1 198 ? 3.951 -17.841 2.787 1.00 80.19 198 LEU A CA 1
ATOM 1590 C C . LEU A 1 198 ? 3.398 -16.539 3.398 1.00 80.19 198 LEU A C 1
ATOM 1592 O O . LEU A 1 198 ? 3.540 -15.459 2.826 1.00 80.19 198 LEU A O 1
ATOM 1596 N N . GLY A 1 199 ? 2.800 -16.626 4.591 1.00 81.00 199 GLY A N 1
ATOM 1597 C CA . GLY A 1 199 ? 2.292 -15.474 5.338 1.00 81.00 199 GLY A CA 1
ATOM 1598 C C . GLY A 1 199 ? 3.373 -14.481 5.784 1.00 81.00 199 GLY A C 1
ATOM 1599 O O . GLY A 1 199 ? 3.043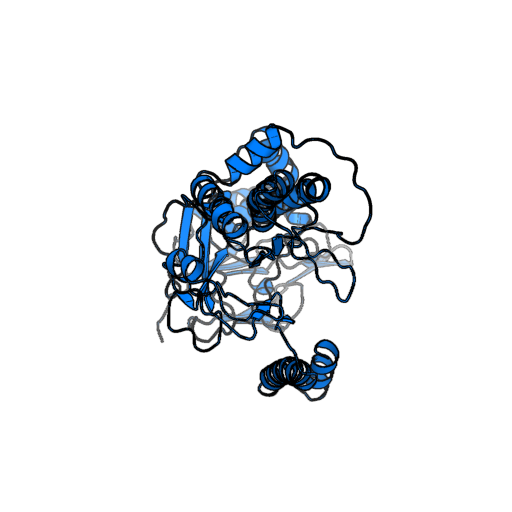 -13.322 6.059 1.00 81.00 199 GLY A O 1
ATOM 1600 N N . ASP A 1 200 ? 4.639 -14.889 5.805 1.00 83.19 200 ASP A N 1
ATOM 1601 C CA . ASP A 1 200 ? 5.794 -14.071 6.177 1.00 83.19 200 ASP A CA 1
ATOM 1602 C C . ASP A 1 200 ? 6.339 -13.247 5.010 1.00 83.19 200 ASP A C 1
ATOM 1604 O O . ASP A 1 200 ? 7.164 -12.362 5.213 1.00 83.19 200 ASP A O 1
ATOM 1608 N N . TRP A 1 201 ? 5.815 -13.440 3.800 1.00 85.69 201 TRP A N 1
ATOM 1609 C CA . TRP A 1 201 ? 6.229 -12.704 2.611 1.00 85.69 201 TRP A CA 1
ATOM 1610 C C . TRP A 1 201 ? 5.211 -11.617 2.240 1.00 85.69 201 TRP A C 1
ATOM 1612 O O . TRP A 1 201 ? 4.000 -11.728 2.465 1.00 85.69 201 TRP A O 1
ATOM 1622 N N . ARG A 1 202 ? 5.705 -10.496 1.710 1.00 85.75 202 ARG A N 1
ATOM 1623 C CA . ARG A 1 202 ? 4.908 -9.424 1.102 1.00 85.75 202 ARG A CA 1
ATOM 1624 C C . ARG A 1 202 ? 5.006 -9.537 -0.417 1.00 85.75 202 ARG A C 1
ATOM 1626 O O . ARG A 1 202 ? 6.110 -9.387 -0.938 1.00 85.75 202 ARG A O 1
ATOM 1633 N N . PRO A 1 203 ? 3.890 -9.745 -1.128 1.00 89.88 203 PRO A N 1
ATOM 1634 C CA . PRO A 1 203 ? 3.891 -9.690 -2.581 1.00 89.88 203 PRO A CA 1
ATOM 1635 C C . PRO A 1 203 ? 3.925 -8.234 -3.049 1.00 89.88 203 PRO A C 1
ATOM 1637 O O . PRO A 1 203 ? 2.954 -7.508 -2.876 1.00 89.88 203 PRO A O 1
ATOM 1640 N N . ILE A 1 204 ? 5.022 -7.807 -3.666 1.00 89.31 204 ILE A N 1
ATOM 1641 C CA . ILE A 1 204 ? 5.152 -6.503 -4.320 1.00 89.31 204 ILE A CA 1
ATOM 1642 C C . ILE A 1 204 ? 4.941 -6.673 -5.817 1.00 89.31 204 ILE A C 1
ATOM 1644 O O . ILE A 1 204 ? 5.571 -7.512 -6.451 1.00 89.31 204 ILE A O 1
ATOM 1648 N N . THR A 1 205 ? 4.074 -5.850 -6.397 1.00 88.38 205 THR A N 1
ATOM 1649 C CA . THR A 1 205 ? 3.816 -5.836 -7.834 1.00 88.38 205 THR A CA 1
ATOM 1650 C C . THR A 1 205 ? 4.690 -4.783 -8.510 1.00 88.38 205 THR A C 1
ATOM 1652 O O . THR A 1 205 ? 4.535 -3.576 -8.304 1.00 88.38 205 THR A O 1
ATOM 1655 N N . LEU A 1 206 ? 5.600 -5.239 -9.359 1.00 86.25 206 LEU A N 1
ATOM 1656 C CA . LEU A 1 206 ? 6.355 -4.419 -10.288 1.00 86.25 206 LEU A CA 1
ATOM 1657 C C . LEU A 1 206 ? 5.433 -4.041 -11.450 1.00 86.25 206 LEU A C 1
ATOM 1659 O O . LEU A 1 206 ? 4.901 -4.896 -12.150 1.00 86.25 206 LEU A O 1
ATOM 1663 N N . LEU A 1 207 ? 5.218 -2.739 -11.601 1.00 84.81 207 LEU A N 1
ATOM 1664 C CA . LEU A 1 207 ? 4.354 -2.141 -12.617 1.00 84.81 207 LEU A CA 1
ATOM 1665 C C . LEU A 1 207 ? 5.206 -1.301 -13.561 1.00 84.81 207 LEU A C 1
ATOM 1667 O O . LEU A 1 207 ? 6.223 -0.739 -13.127 1.00 84.81 207 LEU A O 1
ATOM 1671 N N . SER A 1 208 ? 4.764 -1.166 -14.810 1.00 80.31 208 SER A N 1
ATOM 1672 C CA . SER A 1 208 ? 5.456 -0.342 -15.800 1.00 80.31 208 SER A CA 1
ATOM 1673 C C . SER A 1 208 ? 5.602 1.110 -15.327 1.00 80.31 208 SER A C 1
ATOM 1675 O O . SER A 1 208 ? 4.779 1.653 -14.576 1.00 80.31 208 SER A O 1
ATOM 1677 N N . ALA A 1 209 ? 6.692 1.758 -15.740 1.00 77.81 209 ALA A N 1
ATOM 1678 C CA . ALA A 1 209 ? 6.983 3.141 -15.363 1.00 77.81 209 ALA A CA 1
ATOM 1679 C C . ALA A 1 209 ? 5.861 4.094 -15.807 1.00 77.81 209 ALA A C 1
ATOM 1681 O O . ALA A 1 209 ? 5.424 4.947 -15.031 1.00 77.81 209 ALA A O 1
ATOM 1682 N N . LEU A 1 210 ? 5.358 3.893 -17.029 1.00 74.69 210 LEU A N 1
ATOM 1683 C CA . LEU A 1 210 ? 4.265 4.667 -17.611 1.00 74.69 210 LEU A CA 1
ATOM 1684 C C . LEU A 1 210 ? 2.962 4.499 -16.819 1.00 74.69 210 LEU A C 1
ATOM 1686 O O . LEU A 1 210 ? 2.326 5.502 -16.491 1.00 74.69 210 LEU A O 1
ATOM 1690 N N . TYR A 1 211 ? 2.622 3.270 -16.408 1.00 82.44 211 TYR A N 1
ATOM 1691 C CA . TYR A 1 211 ? 1.494 3.030 -15.506 1.00 82.44 211 TYR A CA 1
ATOM 1692 C C . TYR A 1 211 ? 1.657 3.815 -14.204 1.00 82.44 211 TYR A C 1
ATOM 1694 O O . TYR A 1 211 ? 0.736 4.506 -13.773 1.00 82.44 211 TYR A O 1
ATOM 1702 N N . LYS A 1 212 ? 2.831 3.739 -13.557 1.00 84.19 212 LYS A N 1
ATOM 1703 C CA . LYS A 1 212 ? 3.063 4.423 -12.274 1.00 84.19 212 LYS A CA 1
ATOM 1704 C C . LYS A 1 212 ? 2.961 5.937 -12.427 1.00 84.19 212 LYS A C 1
ATOM 1706 O O . LYS A 1 212 ? 2.374 6.586 -11.563 1.00 84.19 212 LYS A O 1
ATOM 1711 N N . LEU A 1 213 ? 3.501 6.497 -13.509 1.00 79.81 213 LEU A N 1
ATOM 1712 C CA . LEU A 1 213 ? 3.394 7.922 -13.812 1.00 79.81 213 LEU A CA 1
ATOM 1713 C C . LEU A 1 213 ? 1.925 8.335 -13.952 1.00 79.81 213 LEU A C 1
ATOM 1715 O O . LEU A 1 213 ? 1.477 9.264 -13.280 1.00 79.81 213 LEU A O 1
ATOM 1719 N N . PHE A 1 214 ? 1.160 7.601 -14.758 1.00 78.62 214 PHE A N 1
ATOM 1720 C CA . PHE A 1 214 ? -0.250 7.884 -14.994 1.00 78.62 214 PHE A CA 1
ATOM 1721 C C . PHE A 1 214 ? -1.107 7.714 -13.729 1.00 78.62 214 PHE A C 1
ATOM 1723 O O . PHE A 1 214 ? -1.862 8.611 -13.351 1.00 78.62 214 PHE A O 1
ATOM 1730 N N . ALA A 1 215 ? -0.926 6.614 -12.995 1.00 83.81 215 ALA A N 1
ATOM 1731 C CA . ALA A 1 215 ? -1.593 6.369 -11.719 1.00 83.81 215 ALA A CA 1
ATOM 1732 C C . ALA A 1 215 ? -1.264 7.455 -10.683 1.00 83.81 215 ALA A C 1
ATOM 1734 O O . ALA A 1 215 ? -2.140 7.866 -9.923 1.00 83.81 215 ALA A O 1
ATOM 1735 N N . LYS A 1 216 ? -0.022 7.961 -10.664 1.00 83.81 216 LYS A N 1
ATOM 1736 C CA . LYS A 1 216 ? 0.388 9.068 -9.792 1.00 83.81 216 LYS A CA 1
ATOM 1737 C C . LYS A 1 216 ? -0.275 10.388 -10.191 1.00 83.81 216 LYS A C 1
ATOM 1739 O O . LYS A 1 216 ? -0.659 11.139 -9.299 1.00 83.81 216 LYS A O 1
ATOM 1744 N N . LEU A 1 217 ? -0.451 10.663 -11.486 1.00 80.25 217 LEU A N 1
ATOM 1745 C CA . LEU A 1 217 ? -1.193 11.839 -11.962 1.00 80.25 217 LEU A CA 1
ATOM 1746 C C . LEU A 1 217 ? -2.656 11.801 -11.506 1.00 80.25 217 LEU A C 1
ATOM 1748 O O . LEU A 1 217 ? -3.157 12.793 -10.976 1.00 80.25 217 LEU A O 1
ATOM 1752 N N . ILE A 1 218 ? -3.322 10.651 -11.648 1.00 79.38 218 ILE A N 1
ATOM 1753 C CA . ILE A 1 218 ? -4.689 10.463 -11.140 1.00 79.38 218 ILE A CA 1
ATOM 1754 C C . ILE A 1 218 ? -4.715 10.644 -9.622 1.00 79.38 218 ILE A C 1
ATOM 1756 O O . ILE A 1 218 ? -5.535 11.406 -9.112 1.00 79.38 218 ILE A O 1
ATOM 1760 N N . ALA A 1 219 ? -3.805 9.985 -8.902 1.00 84.19 219 ALA A N 1
ATOM 1761 C CA . ALA A 1 219 ? -3.746 10.051 -7.448 1.00 84.19 219 ALA A CA 1
ATOM 1762 C C . ALA A 1 219 ? -3.528 11.485 -6.943 1.00 84.19 219 ALA A C 1
ATOM 1764 O O . ALA A 1 219 ? -4.191 11.911 -6.003 1.00 84.19 219 ALA A O 1
ATOM 1765 N N . ALA A 1 220 ? -2.653 12.254 -7.595 1.00 81.31 220 ALA A N 1
ATOM 1766 C CA . ALA A 1 220 ? -2.400 13.649 -7.249 1.00 81.31 220 ALA A CA 1
ATOM 1767 C C . ALA A 1 220 ? -3.649 14.527 -7.415 1.00 81.31 220 ALA A C 1
ATOM 1769 O O . ALA A 1 220 ? -3.913 15.367 -6.560 1.00 81.31 220 ALA A O 1
ATOM 1770 N N . ARG A 1 221 ? -4.437 14.314 -8.477 1.00 78.06 221 ARG A N 1
ATOM 1771 C CA . ARG A 1 221 ? -5.700 15.039 -8.689 1.00 78.06 221 ARG A CA 1
ATOM 1772 C C . ARG A 1 221 ? -6.774 14.616 -7.691 1.00 78.06 221 ARG A C 1
ATOM 1774 O O . ARG A 1 221 ? -7.425 15.472 -7.105 1.00 78.06 221 ARG A O 1
ATOM 1781 N N . LEU A 1 222 ? -6.917 13.312 -7.451 1.00 78.12 222 LEU A N 1
ATOM 1782 C CA . LEU A 1 222 ? -7.869 12.782 -6.474 1.00 78.12 222 LEU A CA 1
ATOM 1783 C C . LEU A 1 222 ? -7.556 13.284 -5.057 1.00 78.12 222 LEU A C 1
ATOM 1785 O O . LEU A 1 222 ? -8.470 13.618 -4.312 1.00 78.12 222 LEU A O 1
ATOM 1789 N N . ALA A 1 223 ? -6.276 13.408 -4.700 1.00 79.56 223 ALA A N 1
ATOM 1790 C CA . ALA A 1 223 ? -5.851 13.903 -3.395 1.00 79.56 223 ALA A CA 1
ATOM 1791 C C . ALA A 1 223 ? -6.318 15.339 -3.087 1.00 79.56 223 ALA A C 1
ATOM 1793 O O . ALA A 1 223 ? -6.410 15.683 -1.913 1.00 79.56 223 ALA A O 1
ATOM 1794 N N . LEU A 1 224 ? -6.629 16.162 -4.098 1.00 77.31 224 LEU A N 1
ATOM 1795 C CA . LEU A 1 224 ? -7.132 17.531 -3.900 1.00 77.31 224 LEU A CA 1
ATOM 1796 C C . LEU A 1 224 ? -8.571 17.564 -3.375 1.00 77.31 224 LEU A C 1
ATOM 1798 O O . LEU A 1 224 ? -8.929 18.469 -2.632 1.00 77.31 224 LEU A O 1
ATOM 1802 N N . ILE A 1 225 ? -9.382 16.579 -3.755 1.00 75.81 225 ILE A N 1
ATOM 1803 C CA . ILE A 1 225 ? -10.798 16.480 -3.372 1.00 75.81 225 ILE A CA 1
ATOM 1804 C C . ILE A 1 225 ? -11.032 15.418 -2.296 1.00 75.81 225 ILE A C 1
ATOM 1806 O O . ILE A 1 225 ? -12.064 15.408 -1.642 1.00 75.81 225 ILE A O 1
ATOM 1810 N N . LEU A 1 226 ? -10.070 14.522 -2.071 1.00 77.50 226 LEU A N 1
ATOM 1811 C CA . LEU A 1 226 ? -10.199 13.451 -1.088 1.00 77.50 226 LEU A CA 1
ATOM 1812 C C . LEU A 1 226 ? -10.563 13.945 0.328 1.00 77.50 226 LEU A C 1
ATOM 1814 O O . LEU A 1 226 ? -11.404 13.300 0.952 1.00 77.50 226 LEU A O 1
ATOM 1818 N N . PRO A 1 227 ? -10.026 15.076 0.840 1.00 78.00 227 PRO A N 1
ATOM 1819 C CA . PRO A 1 227 ? -10.411 15.588 2.153 1.00 78.00 227 PRO A CA 1
ATOM 1820 C C . PRO A 1 227 ? -11.895 15.946 2.292 1.00 78.00 227 PRO A C 1
ATOM 1822 O O . PRO A 1 227 ? -12.390 15.912 3.413 1.00 78.00 227 PRO A O 1
ATOM 1825 N N . THR A 1 228 ? -12.595 16.276 1.197 1.00 76.25 228 THR A N 1
ATOM 1826 C CA . THR A 1 228 ? -14.035 16.593 1.219 1.00 76.25 228 THR A CA 1
ATOM 1827 C C . THR A 1 228 ? -14.916 15.352 1.091 1.00 76.25 228 THR A C 1
ATOM 1829 O O . THR A 1 228 ? -16.071 15.379 1.502 1.00 76.25 228 THR A O 1
ATOM 1832 N N . LEU A 1 229 ? -14.380 14.261 0.535 1.00 76.19 229 LEU A N 1
ATOM 1833 C CA . LEU A 1 229 ? -15.106 13.006 0.313 1.00 76.19 229 LEU A CA 1
ATOM 1834 C C . LEU A 1 229 ? -14.989 12.023 1.481 1.00 76.19 229 LEU A C 1
ATOM 1836 O O . LEU A 1 229 ? -15.775 11.083 1.579 1.00 76.19 229 LEU A O 1
ATOM 1840 N N . VAL A 1 230 ? -13.972 12.193 2.324 1.00 81.75 230 VAL A N 1
ATOM 1841 C CA . VAL A 1 230 ? -13.581 11.211 3.334 1.00 81.75 230 VAL A CA 1
ATOM 1842 C C . VAL A 1 230 ? -13.822 11.769 4.738 1.00 81.75 230 VAL A C 1
ATOM 1844 O O . VAL A 1 230 ? -13.363 12.878 5.021 1.00 81.75 230 VAL A O 1
ATOM 1847 N N . PRO A 1 231 ? -14.453 11.009 5.652 1.00 80.62 231 PRO A N 1
ATOM 1848 C CA . PRO A 1 231 ? -14.664 11.435 7.037 1.00 80.62 231 PRO A CA 1
ATOM 1849 C C . PRO A 1 231 ? -13.359 11.775 7.776 1.00 80.62 231 PRO A C 1
ATOM 1851 O O . PRO A 1 231 ? -12.304 11.226 7.423 1.00 80.62 231 PRO A O 1
ATOM 1854 N N . PRO A 1 232 ? -13.380 12.655 8.794 1.00 80.06 232 PRO A N 1
ATOM 1855 C CA . PRO A 1 232 ? -12.191 13.034 9.566 1.00 80.06 232 PRO A CA 1
ATOM 1856 C C . PRO A 1 232 ? -11.521 11.859 10.308 1.00 80.06 232 PRO A C 1
ATOM 1858 O O . PRO A 1 232 ? -10.316 11.904 10.548 1.00 80.06 232 PRO A O 1
ATOM 1861 N N . GLU A 1 233 ? -12.250 10.778 10.587 1.00 79.94 233 GLU A N 1
ATOM 1862 C CA . GLU A 1 233 ? -11.780 9.577 11.293 1.00 79.94 233 GLU A CA 1
ATOM 1863 C C . GLU A 1 233 ? -10.856 8.675 10.449 1.00 79.94 233 GLU A C 1
ATOM 1865 O O . GLU A 1 233 ? -10.254 7.733 10.965 1.00 79.94 233 GLU A O 1
ATOM 1870 N N . GLN A 1 234 ? -10.716 8.945 9.147 1.00 78.12 234 GLN A N 1
ATOM 1871 C CA . GLN A 1 234 ? -9.782 8.238 8.264 1.00 78.12 234 GLN A CA 1
ATOM 1872 C C . GLN A 1 234 ? -8.442 8.976 8.175 1.00 78.12 234 GLN A C 1
ATOM 1874 O O . GLN A 1 234 ? -8.298 9.965 7.464 1.00 78.12 234 GLN A O 1
ATOM 1879 N N . GLN A 1 235 ? -7.422 8.510 8.880 1.00 74.31 235 GLN A N 1
ATOM 1880 C CA . GLN A 1 235 ? -6.156 9.241 8.998 1.00 74.31 235 GLN A CA 1
ATOM 1881 C C . GLN A 1 235 ? -5.082 8.774 8.002 1.00 74.31 235 GLN A C 1
ATOM 1883 O O . GLN A 1 235 ? -4.084 9.464 7.788 1.00 74.31 235 GLN A O 1
ATOM 1888 N N . GLY A 1 236 ? -5.274 7.618 7.359 1.00 69.06 236 GLY A N 1
ATOM 1889 C CA . GLY A 1 236 ? -4.302 7.043 6.431 1.00 69.06 236 GLY A CA 1
ATOM 1890 C C . GLY A 1 236 ? -4.291 7.731 5.063 1.00 69.06 236 GLY A C 1
ATOM 1891 O O . GLY A 1 236 ? -5.335 7.981 4.475 1.00 69.06 236 GLY A O 1
ATOM 1892 N N . PHE A 1 237 ? -3.098 7.974 4.513 1.00 68.94 237 PHE A N 1
ATOM 1893 C CA . PHE A 1 237 ? -2.868 8.373 3.110 1.00 68.94 237 PHE A CA 1
ATOM 1894 C C . PHE A 1 237 ? -3.546 9.672 2.615 1.00 68.94 237 PHE A C 1
ATOM 1896 O O . PHE A 1 237 ? -3.635 9.882 1.404 1.00 68.94 237 PHE A O 1
ATOM 1903 N N . ILE A 1 238 ? -3.973 10.572 3.508 1.00 69.50 238 ILE A N 1
ATOM 1904 C CA . ILE A 1 238 ? -4.542 11.884 3.148 1.00 69.50 238 ILE A CA 1
ATOM 1905 C C . ILE A 1 238 ? -3.516 12.991 3.418 1.00 69.50 238 ILE A C 1
ATOM 1907 O O . ILE A 1 238 ? -3.019 13.145 4.532 1.00 69.50 238 ILE A O 1
ATOM 1911 N N . LYS A 1 239 ? -3.194 13.785 2.390 1.00 65.50 239 LYS A N 1
ATOM 1912 C CA . LYS A 1 239 ? -2.240 14.899 2.496 1.00 65.50 239 LYS A CA 1
ATOM 1913 C C . LYS A 1 239 ? -2.867 16.062 3.276 1.00 65.50 239 LYS A C 1
ATOM 1915 O O . LYS A 1 239 ? -3.965 16.489 2.944 1.00 65.50 239 LYS A O 1
ATOM 1920 N N . GLY A 1 240 ? -2.150 16.614 4.258 1.00 57.06 240 GLY A N 1
ATOM 1921 C CA . GLY A 1 240 ? -2.515 17.896 4.877 1.00 57.06 240 GLY A CA 1
ATOM 1922 C C . GLY A 1 240 ? -3.632 17.857 5.925 1.00 57.06 240 GLY A C 1
ATOM 1923 O O . GLY A 1 240 ? -4.234 18.891 6.182 1.00 57.06 240 GLY A O 1
ATOM 1924 N N . ARG A 1 241 ? -3.904 16.722 6.587 1.00 62.28 241 ARG A N 1
ATOM 1925 C CA . ARG A 1 241 ? -4.703 16.717 7.832 1.00 62.28 241 ARG A CA 1
ATOM 1926 C C . ARG A 1 241 ? -3.876 17.242 9.021 1.00 62.28 241 ARG A C 1
ATOM 1928 O O . ARG A 1 241 ? -3.510 16.503 9.920 1.00 62.28 241 ARG A O 1
ATOM 1935 N N . ASN A 1 242 ? -3.573 18.540 8.924 1.00 38.81 242 ASN A N 1
ATOM 1936 C CA . ASN A 1 242 ? -3.526 19.588 9.945 1.00 38.81 242 ASN A CA 1
ATOM 1937 C C . ASN A 1 242 ? -4.233 20.781 9.260 1.00 38.81 242 ASN A C 1
ATOM 1939 O O . ASN A 1 242 ? -3.811 21.201 8.189 1.00 38.81 242 ASN A O 1
ATOM 1943 N N . VAL A 1 243 ? -5.374 21.200 9.814 1.00 38.28 243 VAL A N 1
ATOM 1944 C CA . VAL A 1 243 ? -6.420 22.105 9.280 1.00 38.28 243 VAL A CA 1
ATOM 1945 C C . VAL A 1 243 ? -6.000 23.082 8.160 1.00 38.28 243 VAL A C 1
ATOM 1947 O O . VAL A 1 243 ? -5.233 23.999 8.422 1.00 38.28 243 VAL A O 1
ATOM 1950 N N . GLN A 1 244 ? -6.619 22.980 6.969 1.00 28.39 244 GLN A N 1
ATOM 1951 C CA . GLN A 1 244 ? -7.159 24.116 6.187 1.00 28.39 244 GLN A CA 1
ATOM 1952 C C . GLN A 1 244 ? -8.001 23.655 4.977 1.00 28.39 244 GLN A C 1
ATOM 1954 O O . GLN A 1 244 ? -7.759 22.611 4.373 1.00 28.39 244 GLN A O 1
ATOM 1959 N N . LYS A 1 245 ? -9.049 24.440 4.691 1.00 30.05 245 LYS A N 1
ATOM 1960 C CA . LYS A 1 245 ? -10.163 24.174 3.762 1.00 30.05 245 LYS A CA 1
ATOM 1961 C C . LYS A 1 245 ? -9.708 23.898 2.323 1.00 30.05 245 LYS A C 1
ATOM 1963 O O . LYS A 1 245 ? -8.871 24.615 1.788 1.00 30.05 245 LYS A O 1
ATOM 1968 N N . SER A 1 246 ? -10.371 22.951 1.661 1.00 33.16 246 SER A N 1
ATOM 1969 C CA . SER A 1 246 ? -10.401 22.839 0.197 1.00 33.16 246 SER A CA 1
ATOM 1970 C C . SER A 1 246 ? -11.855 22.807 -0.283 1.00 33.16 246 SER A C 1
ATOM 1972 O O . SER A 1 246 ? -12.683 22.053 0.225 1.00 33.16 246 SER A O 1
ATOM 1974 N N . THR A 1 247 ? -12.173 23.699 -1.219 1.00 30.38 247 THR A N 1
ATOM 1975 C CA . THR A 1 247 ? -13.463 23.834 -1.901 1.00 30.38 247 THR A CA 1
ATOM 1976 C C . THR A 1 247 ? -13.608 22.728 -2.947 1.00 30.38 247 THR A C 1
ATOM 1978 O O . THR A 1 247 ? -12.729 22.518 -3.781 1.00 30.38 247 THR A O 1
ATOM 1981 N N . GLY A 1 248 ? -14.702 21.969 -2.861 1.00 33.09 248 GLY A N 1
ATOM 1982 C CA . GLY A 1 248 ? -14.944 20.794 -3.694 1.00 33.09 248 GLY A CA 1
ATOM 1983 C C . GLY A 1 248 ? -15.433 21.134 -5.103 1.00 33.09 248 GLY A C 1
ATOM 1984 O O . GLY A 1 248 ? -16.325 21.958 -5.274 1.00 33.09 248 GLY A O 1
ATOM 1985 N N . PHE A 1 249 ? -14.901 20.418 -6.094 1.00 36.09 249 PHE A N 1
ATOM 1986 C CA . PHE A 1 249 ? -15.552 20.179 -7.383 1.00 36.09 249 PHE A CA 1
ATOM 1987 C C . PHE A 1 249 ? -15.680 18.663 -7.575 1.00 36.09 249 PHE A C 1
ATOM 1989 O O . PHE A 1 249 ? -14.754 17.912 -7.266 1.00 36.09 249 PHE A O 1
ATOM 1996 N N . GLY A 1 250 ? -16.862 18.217 -8.006 1.00 43.53 250 GLY A N 1
ATOM 1997 C CA . GLY A 1 250 ? -17.272 16.812 -8.024 1.00 43.53 250 GLY A CA 1
ATOM 1998 C C . GLY A 1 250 ? -16.353 15.879 -8.818 1.00 43.53 250 GLY A C 1
ATOM 1999 O O . GLY A 1 250 ? -15.696 16.268 -9.785 1.00 43.53 250 GLY A O 1
ATOM 2000 N N . VAL A 1 251 ? -16.333 14.604 -8.418 1.00 51.62 251 VAL A N 1
ATOM 2001 C CA . VAL A 1 251 ? -15.664 13.538 -9.173 1.00 51.62 251 VAL A CA 1
ATOM 2002 C C . VAL A 1 251 ? -16.458 13.309 -10.460 1.00 51.62 251 VAL A C 1
ATOM 2004 O O . VAL A 1 251 ? -17.511 12.676 -10.449 1.00 51.62 251 VAL A O 1
ATOM 2007 N N . PHE A 1 252 ? -15.976 13.848 -11.577 1.00 59.94 252 PHE A N 1
ATOM 2008 C CA . PHE A 1 252 ? -16.621 13.680 -12.878 1.00 59.94 252 PHE A CA 1
ATOM 2009 C C . PHE A 1 252 ? -16.770 12.191 -13.238 1.00 59.94 252 PHE A C 1
ATOM 2011 O O . PHE A 1 252 ? -15.854 11.394 -13.031 1.00 59.94 252 PHE A O 1
ATOM 2018 N N . SER A 1 253 ? -17.901 11.813 -13.843 1.00 59.34 253 SER A N 1
ATOM 2019 C CA . SER A 1 253 ? -18.190 10.440 -14.306 1.00 59.34 253 SER A CA 1
ATOM 2020 C C . SER A 1 253 ? -17.079 9.855 -15.193 1.00 59.34 253 SER A C 1
ATOM 2022 O O . SER A 1 253 ? -16.797 8.657 -15.156 1.00 59.34 253 SER A O 1
ATOM 2024 N N . PHE A 1 254 ? -16.388 10.721 -15.930 1.00 62.97 254 PHE A N 1
ATOM 2025 C CA . PHE A 1 254 ? -15.191 10.408 -16.699 1.00 62.97 254 PHE A CA 1
ATOM 2026 C C . PHE A 1 254 ? -14.022 9.887 -15.841 1.00 62.97 254 PHE A C 1
ATOM 2028 O O . PHE A 1 254 ? -13.414 8.883 -16.198 1.00 62.97 254 PHE A O 1
ATOM 2035 N N . PHE A 1 255 ? -13.741 10.487 -14.679 1.00 68.62 255 PHE A N 1
ATOM 2036 C CA . PHE A 1 255 ? -12.675 10.030 -13.776 1.00 68.62 255 PHE A CA 1
ATOM 2037 C C . PHE A 1 255 ? -12.945 8.623 -13.241 1.00 68.62 255 PHE A C 1
ATOM 2039 O O . PHE A 1 255 ? -12.031 7.807 -13.143 1.00 68.62 255 PHE A O 1
ATOM 2046 N N . ILE A 1 256 ? -14.206 8.325 -12.916 1.00 68.62 256 ILE A N 1
ATOM 2047 C CA . ILE A 1 256 ? -14.612 6.988 -12.476 1.00 68.62 256 ILE A CA 1
ATOM 2048 C C . ILE A 1 256 ? -14.426 5.973 -13.603 1.00 68.62 256 ILE A C 1
ATOM 2050 O O . ILE A 1 256 ? -13.906 4.888 -13.350 1.00 68.62 256 ILE A O 1
ATOM 2054 N N . ARG A 1 257 ? -14.801 6.321 -14.842 1.00 68.12 257 ARG A N 1
ATOM 2055 C CA . ARG A 1 257 ? -14.546 5.468 -16.013 1.00 68.12 257 ARG A CA 1
ATOM 2056 C C . ARG A 1 257 ? -13.053 5.221 -16.203 1.00 68.12 257 ARG A C 1
ATOM 2058 O O . ARG A 1 257 ? -12.659 4.071 -16.311 1.00 68.12 257 ARG A O 1
ATOM 2065 N N . LEU A 1 258 ? -12.226 6.260 -16.122 1.00 70.19 258 LEU A N 1
ATOM 2066 C CA . LEU A 1 258 ? -10.774 6.157 -16.268 1.00 70.19 258 LEU A CA 1
ATOM 2067 C C . LEU A 1 258 ? -10.135 5.233 -15.219 1.00 70.19 258 LEU A C 1
ATOM 2069 O O . LEU A 1 258 ? -9.321 4.371 -15.548 1.00 70.19 258 LEU A O 1
ATOM 2073 N N . ILE A 1 259 ? -10.528 5.393 -13.950 1.00 75.12 259 ILE A N 1
ATOM 2074 C CA . ILE A 1 259 ? -10.069 4.531 -12.855 1.00 75.12 259 ILE A CA 1
ATOM 2075 C C . ILE A 1 259 ? -10.558 3.097 -13.064 1.00 75.12 259 ILE A C 1
ATOM 2077 O O . ILE A 1 259 ? -9.796 2.166 -12.834 1.00 75.12 259 ILE A O 1
ATOM 2081 N N . LYS A 1 260 ? -11.802 2.890 -13.508 1.00 73.56 260 LYS A N 1
ATOM 2082 C CA . LYS A 1 260 ? -12.296 1.545 -13.826 1.00 73.56 260 LYS A CA 1
ATOM 2083 C C . LYS A 1 260 ? -11.469 0.915 -14.946 1.00 73.56 260 LYS A C 1
ATOM 2085 O O . LYS A 1 260 ? -10.941 -0.168 -14.729 1.00 73.56 260 LYS A O 1
ATOM 2090 N N . SER A 1 261 ? -11.269 1.615 -16.061 1.00 72.06 261 SER A N 1
ATOM 2091 C CA . SER A 1 261 ? -10.574 1.085 -17.236 1.00 72.06 261 SER A CA 1
ATOM 2092 C C . SER A 1 261 ? -9.131 0.666 -16.953 1.00 72.06 261 SER A C 1
ATOM 2094 O O . SER A 1 261 ? -8.719 -0.391 -17.411 1.00 72.06 261 SER A O 1
ATOM 2096 N N . ILE A 1 262 ? -8.372 1.421 -16.148 1.00 72.56 262 ILE A N 1
ATOM 2097 C CA . ILE A 1 262 ? -6.989 1.040 -15.796 1.00 72.56 262 ILE A CA 1
ATOM 2098 C C . ILE A 1 262 ? -6.917 -0.121 -14.785 1.00 72.56 262 ILE A C 1
ATOM 2100 O O . ILE A 1 262 ? -5.864 -0.729 -14.581 1.00 72.56 262 ILE A O 1
ATOM 2104 N N . MET A 1 263 ? -8.027 -0.411 -14.104 1.00 69.62 263 MET A N 1
ATOM 2105 C CA . MET A 1 263 ? -8.108 -1.451 -13.078 1.00 69.62 263 MET A CA 1
ATOM 2106 C C . MET A 1 263 ? -8.711 -2.756 -13.589 1.00 69.62 263 MET A C 1
ATOM 2108 O O . MET A 1 263 ? -8.454 -3.803 -12.998 1.00 69.62 263 MET A O 1
ATOM 2112 N N . THR A 1 264 ? -9.485 -2.704 -14.666 1.00 72.50 264 THR A N 1
ATOM 2113 C CA . THR A 1 264 ? -10.060 -3.868 -15.341 1.00 72.50 264 THR A CA 1
ATOM 2114 C C . THR A 1 264 ? -9.069 -4.485 -16.324 1.00 72.50 264 THR A C 1
ATOM 2116 O O . THR A 1 264 ? -8.282 -3.769 -16.932 1.00 72.50 264 THR A O 1
ATOM 2119 N N . GLY A 1 265 ? -9.104 -5.811 -16.490 1.00 70.31 265 GLY A N 1
ATOM 2120 C CA . GLY A 1 265 ? -8.284 -6.509 -17.492 1.00 70.31 265 GLY A CA 1
ATOM 2121 C C . GLY A 1 265 ? -6.802 -6.648 -17.134 1.00 70.31 265 GLY A C 1
ATOM 2122 O O . GLY A 1 265 ? -5.989 -6.956 -17.996 1.00 70.31 265 GLY A O 1
ATOM 2123 N N . GLY A 1 266 ? -6.432 -6.414 -15.871 1.00 79.38 266 GLY A N 1
ATOM 2124 C CA . GLY A 1 266 ? -5.071 -6.659 -15.402 1.00 79.38 266 GLY A CA 1
ATOM 2125 C C . GLY A 1 266 ? -4.736 -8.147 -15.347 1.00 79.38 266 GLY A C 1
ATOM 2126 O O . GLY A 1 266 ? -5.580 -8.958 -14.971 1.00 79.38 266 GLY A O 1
ATOM 2127 N N . PHE A 1 267 ? -3.485 -8.486 -15.624 1.00 82.25 267 PHE A N 1
ATOM 2128 C CA . PHE A 1 267 ? -2.935 -9.827 -15.449 1.00 82.25 267 PHE A CA 1
ATOM 2129 C C . PHE A 1 267 ? -1.607 -9.745 -14.701 1.00 82.25 267 PHE A C 1
ATOM 2131 O O . PHE A 1 267 ? -0.976 -8.685 -14.619 1.00 82.25 267 PHE A O 1
ATOM 2138 N N . ALA A 1 268 ? -1.203 -10.854 -14.095 1.00 87.06 268 ALA A N 1
ATOM 2139 C CA . ALA A 1 268 ? 0.045 -10.930 -13.365 1.00 87.06 268 ALA A CA 1
ATOM 2140 C C . ALA A 1 268 ? 0.835 -12.193 -13.679 1.00 87.06 268 ALA A C 1
ATOM 2142 O O . ALA A 1 268 ? 0.283 -13.225 -14.046 1.00 87.06 268 ALA A O 1
ATOM 2143 N N . ARG A 1 269 ? 2.145 -12.084 -13.472 1.00 84.94 269 ARG A N 1
ATOM 2144 C CA . ARG A 1 269 ? 3.096 -13.197 -13.407 1.00 84.94 269 ARG A CA 1
ATOM 2145 C C . ARG A 1 269 ? 3.797 -13.139 -12.057 1.00 84.94 269 ARG A C 1
ATOM 2147 O O . ARG A 1 269 ? 3.986 -12.049 -11.520 1.00 84.94 269 ARG A O 1
ATOM 2154 N N . VAL A 1 270 ? 4.184 -14.273 -11.487 1.00 88.88 270 VAL A N 1
ATOM 2155 C CA . VAL A 1 270 ? 4.961 -14.317 -10.237 1.00 88.88 270 VAL A CA 1
ATOM 2156 C C . VAL A 1 270 ? 6.403 -14.685 -10.556 1.00 88.88 270 VAL A C 1
ATOM 2158 O O . VAL A 1 270 ? 6.648 -15.560 -11.380 1.00 88.88 270 VAL A O 1
ATOM 2161 N N . ILE A 1 271 ? 7.362 -14.034 -9.901 1.00 83.94 271 ILE A N 1
ATOM 2162 C CA . ILE A 1 271 ? 8.759 -14.468 -9.901 1.00 83.94 271 ILE A CA 1
ATOM 2163 C C . ILE A 1 271 ? 8.932 -15.511 -8.798 1.00 83.94 271 ILE A C 1
ATOM 2165 O O . ILE A 1 271 ? 8.812 -15.189 -7.614 1.00 83.94 271 ILE A O 1
ATOM 2169 N N . VAL A 1 272 ? 9.264 -16.740 -9.186 1.00 78.44 272 VAL A N 1
ATOM 2170 C CA . VAL A 1 272 ? 9.611 -17.844 -8.284 1.00 78.44 272 VAL A CA 1
ATOM 2171 C C . VAL A 1 272 ? 10.972 -18.385 -8.710 1.00 78.44 272 VAL A C 1
ATOM 2173 O O . VAL A 1 272 ? 11.149 -18.758 -9.866 1.00 78.44 272 VAL A O 1
ATOM 2176 N N . ASN A 1 273 ? 11.956 -18.403 -7.804 1.00 77.31 273 ASN A N 1
ATOM 2177 C CA . ASN A 1 273 ? 13.326 -18.860 -8.093 1.00 77.31 273 ASN A CA 1
ATOM 2178 C C . ASN A 1 273 ? 13.931 -18.207 -9.355 1.00 77.31 273 ASN A C 1
ATOM 2180 O O . ASN A 1 273 ? 14.496 -18.886 -10.210 1.00 77.31 273 ASN A O 1
ATOM 2184 N N . ASN A 1 274 ? 13.766 -16.884 -9.491 1.00 74.88 274 ASN A N 1
ATOM 2185 C CA . ASN A 1 274 ? 14.186 -16.085 -10.652 1.00 74.88 274 ASN A CA 1
ATOM 2186 C C . ASN A 1 274 ? 13.555 -16.485 -12.000 1.00 74.88 274 ASN A C 1
ATOM 2188 O O . ASN A 1 274 ? 14.035 -16.059 -13.046 1.00 74.88 274 ASN A O 1
ATOM 2192 N N . ARG A 1 275 ? 12.462 -17.255 -11.998 1.00 72.75 275 ARG A N 1
ATOM 2193 C CA . ARG A 1 275 ? 11.680 -17.582 -13.197 1.00 72.75 275 ARG A CA 1
ATOM 2194 C C . ARG A 1 275 ? 10.278 -17.001 -13.093 1.00 72.75 275 ARG A C 1
ATOM 2196 O O . ARG A 1 275 ? 9.695 -16.968 -12.011 1.00 72.75 275 ARG A O 1
ATOM 2203 N N . LEU A 1 276 ? 9.745 -16.535 -14.218 1.00 78.38 276 LEU A N 1
ATOM 2204 C CA . LEU A 1 276 ? 8.362 -16.077 -14.302 1.00 78.38 276 LEU A CA 1
ATOM 2205 C C . LEU A 1 276 ? 7.422 -17.276 -14.442 1.00 78.38 276 LEU A C 1
ATOM 2207 O O . LEU A 1 276 ? 7.698 -18.207 -15.196 1.00 78.38 276 LEU A O 1
ATOM 2211 N N . THR A 1 277 ? 6.305 -17.241 -13.723 1.00 87.00 277 THR A N 1
ATOM 2212 C CA . THR A 1 277 ? 5.192 -18.169 -13.940 1.00 87.00 277 THR A CA 1
ATOM 2213 C C . THR A 1 277 ? 4.430 -17.828 -15.221 1.00 87.00 277 THR A C 1
ATOM 2215 O O . THR A 1 277 ? 4.600 -16.750 -15.798 1.00 87.00 277 THR A O 1
ATOM 2218 N N . LEU A 1 278 ? 3.509 -18.717 -15.603 1.00 87.56 278 LEU A N 1
ATOM 2219 C CA . LEU A 1 278 ? 2.436 -18.383 -16.538 1.00 87.56 278 LEU A CA 1
ATOM 2220 C C . LEU A 1 278 ? 1.635 -17.172 -16.038 1.00 87.56 278 LEU A C 1
ATOM 2222 O O . LEU A 1 278 ? 1.573 -16.895 -14.831 1.00 87.56 278 LEU A O 1
ATOM 2226 N N . GLU A 1 279 ? 1.047 -16.450 -16.987 1.00 86.50 279 GLU A N 1
ATOM 2227 C CA . GLU A 1 279 ? 0.160 -15.330 -16.703 1.00 86.50 279 GLU A CA 1
ATOM 2228 C C . GLU A 1 279 ? -1.179 -15.800 -16.131 1.00 86.50 279 GLU A C 1
ATOM 2230 O O . GLU A 1 279 ? -1.702 -16.855 -16.489 1.00 86.50 279 GLU A O 1
ATOM 2235 N N . PHE A 1 280 ? -1.739 -15.005 -15.223 1.00 88.06 280 PHE A N 1
ATOM 2236 C CA . PHE A 1 280 ? -3.074 -15.226 -14.682 1.00 88.06 280 PHE A CA 1
ATOM 2237 C C . PHE A 1 280 ? -3.830 -13.899 -14.529 1.00 88.06 280 PHE A C 1
ATOM 2239 O O . PHE A 1 280 ? -3.224 -12.868 -14.212 1.00 88.06 280 PHE A O 1
ATOM 2246 N N . PRO A 1 281 ? -5.159 -13.893 -14.732 1.00 84.06 281 PRO A N 1
ATOM 2247 C CA . PRO A 1 281 ? -5.960 -12.682 -14.623 1.00 84.06 281 PRO A CA 1
ATOM 2248 C C . PRO A 1 281 ? -6.080 -12.214 -13.167 1.00 84.06 281 PRO A C 1
ATOM 2250 O O . PRO A 1 281 ? -6.277 -13.001 -12.239 1.00 84.06 281 PRO A O 1
ATOM 2253 N N . LEU A 1 282 ? -6.024 -10.898 -12.959 1.00 82.50 282 LEU A N 1
ATOM 2254 C CA . LEU A 1 282 ? -6.259 -10.268 -11.663 1.00 82.50 282 LEU A CA 1
ATOM 2255 C C . LEU A 1 282 ? -7.742 -9.914 -11.516 1.00 82.50 282 LEU A C 1
ATOM 2257 O O . LEU A 1 282 ? -8.183 -8.842 -11.928 1.00 82.50 282 LEU A O 1
ATOM 2261 N N . ALA A 1 283 ? -8.506 -10.805 -10.884 1.00 72.81 283 ALA A N 1
ATOM 2262 C CA . ALA A 1 283 ? -9.928 -10.581 -10.610 1.00 72.81 283 ALA A CA 1
ATOM 2263 C C . ALA A 1 283 ? -10.176 -9.641 -9.415 1.00 72.81 283 ALA A C 1
ATOM 2265 O O . ALA A 1 283 ? -11.178 -8.929 -9.367 1.00 72.81 283 ALA A O 1
ATOM 2266 N N . CYS A 1 284 ? -9.278 -9.637 -8.427 1.00 71.50 284 CYS A N 1
ATOM 2267 C CA . CYS A 1 284 ? -9.447 -8.874 -7.197 1.00 71.50 284 CYS A CA 1
ATOM 2268 C C . CYS A 1 284 ? -8.110 -8.398 -6.615 1.00 71.50 284 CYS A C 1
ATOM 2270 O O . CYS A 1 284 ? -7.025 -8.773 -7.059 1.00 71.50 284 CYS A O 1
ATOM 2272 N N . GLY A 1 285 ? -8.199 -7.547 -5.593 1.00 69.88 285 GLY A N 1
ATOM 2273 C CA . GLY A 1 285 ? -7.034 -7.018 -4.896 1.00 69.88 285 GLY A CA 1
ATOM 2274 C C . GLY A 1 285 ? -6.467 -5.747 -5.522 1.00 69.88 285 GLY A C 1
ATOM 2275 O O . GLY A 1 285 ? -6.967 -5.192 -6.504 1.00 69.88 285 GLY A O 1
ATOM 2276 N N . VAL A 1 286 ? -5.447 -5.209 -4.862 1.00 75.00 286 VAL A N 1
ATOM 2277 C CA . VAL A 1 286 ? -4.751 -3.999 -5.290 1.00 75.00 286 VAL A CA 1
ATOM 2278 C C . VAL A 1 286 ? -3.303 -4.368 -5.584 1.00 75.00 286 VAL A C 1
ATOM 2280 O O . VAL A 1 286 ? -2.665 -5.025 -4.764 1.00 75.00 286 VAL A O 1
ATOM 2283 N N . ARG A 1 287 ? -2.768 -3.923 -6.724 1.00 83.50 287 ARG A N 1
ATOM 2284 C CA . ARG A 1 287 ? -1.360 -4.142 -7.085 1.00 83.50 287 ARG A CA 1
ATOM 2285 C C . ARG A 1 287 ? -0.462 -3.409 -6.073 1.00 83.50 287 ARG A C 1
ATOM 2287 O O . ARG A 1 287 ? -0.474 -2.176 -6.030 1.00 83.50 287 ARG A O 1
ATOM 2294 N N . GLN A 1 288 ? 0.267 -4.136 -5.222 1.00 81.88 288 GLN A N 1
ATOM 2295 C CA . GLN A 1 288 ? 1.077 -3.535 -4.153 1.00 81.88 288 GLN A CA 1
ATOM 2296 C C . GLN A 1 288 ? 2.275 -2.801 -4.762 1.00 81.88 288 GLN A C 1
ATOM 2298 O O . GLN A 1 288 ? 3.172 -3.427 -5.311 1.00 81.88 288 GLN A O 1
ATOM 2303 N N . GLY A 1 289 ? 2.272 -1.469 -4.689 1.00 81.75 289 GLY A N 1
ATOM 2304 C CA . GLY A 1 289 ? 3.213 -0.605 -5.419 1.00 81.75 289 GLY A CA 1
ATOM 2305 C C . GLY A 1 289 ? 2.537 0.305 -6.451 1.00 81.75 289 GLY A C 1
ATOM 2306 O O . GLY A 1 289 ? 3.182 1.191 -7.010 1.00 81.75 289 GLY A O 1
ATOM 2307 N N . CYS A 1 290 ? 1.230 0.141 -6.678 1.00 86.75 290 CYS A N 1
ATOM 2308 C CA . CYS A 1 290 ? 0.426 1.083 -7.448 1.00 86.75 290 CYS A CA 1
ATOM 2309 C C . CYS A 1 290 ? 0.243 2.411 -6.679 1.00 86.75 290 CYS A C 1
ATOM 2311 O O . CYS A 1 290 ? -0.270 2.391 -5.560 1.00 86.75 290 CYS A O 1
ATOM 2313 N N . PRO A 1 291 ? 0.559 3.578 -7.273 1.00 87.06 291 PRO A N 1
ATOM 2314 C CA . PRO A 1 291 ? 0.358 4.881 -6.625 1.00 87.06 291 PRO A CA 1
ATOM 2315 C C . PRO A 1 291 ? -1.103 5.232 -6.298 1.00 87.06 291 PRO A C 1
ATOM 2317 O O . PRO A 1 291 ? -1.354 5.992 -5.369 1.00 87.06 291 PRO A O 1
ATOM 2320 N N . LEU A 1 292 ? -2.069 4.683 -7.042 1.00 85.25 292 LEU A N 1
ATOM 2321 C CA . LEU A 1 292 ? -3.506 4.916 -6.834 1.00 85.25 292 LEU A CA 1
ATOM 2322 C C . LEU A 1 292 ? -4.110 4.003 -5.750 1.00 85.25 292 LEU A C 1
ATOM 2324 O O . LEU A 1 292 ? -5.168 4.302 -5.195 1.00 85.25 292 LEU A O 1
ATOM 2328 N N . ALA A 1 293 ? -3.428 2.897 -5.433 1.00 85.50 293 ALA A N 1
ATOM 2329 C CA . ALA A 1 293 ? -3.868 1.886 -4.476 1.00 85.50 293 ALA A CA 1
ATOM 2330 C C . ALA A 1 293 ? -4.345 2.447 -3.127 1.00 85.50 293 ALA A C 1
ATOM 2332 O O . ALA A 1 293 ? -5.443 2.076 -2.697 1.00 85.50 293 ALA A O 1
ATOM 2333 N N . PRO A 1 294 ? -3.579 3.337 -2.463 1.00 85.31 294 PRO A N 1
ATOM 2334 C CA . PRO A 1 294 ? -3.911 3.755 -1.108 1.00 85.31 294 PRO A CA 1
ATOM 2335 C C . PRO A 1 294 ? -5.176 4.615 -1.067 1.00 85.31 294 PRO A C 1
ATOM 2337 O O . PRO A 1 294 ? -6.001 4.458 -0.174 1.00 85.31 294 PRO A O 1
ATOM 2340 N N . LEU A 1 295 ? -5.388 5.469 -2.075 1.00 83.31 295 LEU A N 1
ATOM 2341 C CA . LEU A 1 295 ? -6.567 6.339 -2.133 1.00 83.31 295 LEU A CA 1
ATOM 2342 C C . LEU A 1 295 ? -7.848 5.538 -2.393 1.00 83.31 295 LEU A C 1
ATOM 2344 O O . LEU A 1 295 ? -8.885 5.833 -1.806 1.00 83.31 295 LEU A O 1
ATOM 2348 N N . ARG A 1 296 ? -7.780 4.479 -3.216 1.00 80.06 296 ARG A N 1
ATOM 2349 C CA . ARG A 1 296 ? -8.915 3.558 -3.410 1.00 80.06 296 ARG A CA 1
ATOM 2350 C C . ARG A 1 296 ? -9.301 2.876 -2.103 1.00 80.06 296 ARG A C 1
ATOM 2352 O O . ARG A 1 296 ? -10.484 2.740 -1.796 1.00 80.06 296 ARG A O 1
ATOM 2359 N N . TYR A 1 297 ? -8.297 2.455 -1.342 1.00 83.25 297 TYR A N 1
ATOM 2360 C CA . TYR A 1 297 ? -8.509 1.829 -0.047 1.00 83.25 297 TYR A CA 1
ATOM 2361 C C . TYR A 1 297 ? -9.191 2.794 0.937 1.00 83.25 297 TYR A C 1
ATOM 2363 O O . TYR A 1 297 ? -10.198 2.444 1.551 1.00 83.25 297 TYR A O 1
ATOM 2371 N N . VAL A 1 298 ? -8.700 4.032 1.013 1.00 83.88 298 VAL A N 1
ATOM 2372 C CA . VAL A 1 298 ? -9.274 5.112 1.829 1.00 83.88 298 VAL A CA 1
ATOM 2373 C C . VAL A 1 298 ? -10.733 5.391 1.464 1.00 83.88 298 VAL A C 1
ATOM 2375 O O . VAL A 1 298 ? -11.582 5.425 2.350 1.00 83.88 298 VAL A O 1
ATOM 2378 N N . LEU A 1 299 ? -11.057 5.525 0.175 1.00 82.69 299 LEU A N 1
ATOM 2379 C CA . LEU A 1 299 ? -12.441 5.730 -0.272 1.00 82.69 299 LEU A CA 1
ATOM 2380 C C . LEU A 1 299 ? -13.349 4.560 0.118 1.00 82.69 299 LEU A C 1
ATOM 2382 O O . LEU A 1 299 ? -14.456 4.772 0.600 1.00 82.69 299 LEU A O 1
ATOM 2386 N N . THR A 1 300 ? -12.869 3.327 -0.051 1.00 84.38 300 THR A N 1
ATOM 2387 C CA . THR A 1 300 ? -13.659 2.129 0.267 1.00 84.38 300 THR A CA 1
ATOM 2388 C C . THR A 1 300 ? -13.936 2.046 1.767 1.00 84.38 300 THR A C 1
ATOM 2390 O O . THR A 1 300 ? -15.079 1.901 2.183 1.00 84.38 300 THR A O 1
ATOM 2393 N N . THR A 1 301 ? -12.905 2.204 2.596 1.00 84.75 301 THR A N 1
ATOM 2394 C CA . THR A 1 301 ? -13.036 2.148 4.063 1.00 84.75 301 THR A CA 1
ATOM 2395 C C . THR A 1 301 ? -13.800 3.328 4.657 1.00 84.75 301 THR A C 1
ATOM 2397 O O . THR A 1 301 ? -14.383 3.198 5.729 1.00 84.75 301 THR A O 1
ATOM 2400 N N . SER A 1 302 ? -13.887 4.455 3.947 1.00 87.00 302 SER A N 1
ATOM 2401 C CA . SER A 1 302 ? -14.718 5.592 4.365 1.00 87.00 302 SER A CA 1
ATOM 2402 C C . SER A 1 302 ? -16.200 5.231 4.456 1.00 87.00 302 SER A C 1
ATOM 2404 O O . SER A 1 302 ? -16.897 5.761 5.316 1.00 87.00 302 SER A O 1
ATOM 2406 N N . ALA A 1 303 ? -16.679 4.295 3.628 1.00 87.56 303 ALA A N 1
ATOM 2407 C CA . ALA A 1 303 ? -18.052 3.802 3.713 1.00 87.56 303 ALA A CA 1
ATOM 2408 C C . ALA A 1 303 ? -18.334 3.128 5.066 1.00 87.56 303 ALA A C 1
ATOM 2410 O O . ALA A 1 303 ? -19.396 3.350 5.643 1.00 87.56 303 ALA A O 1
ATOM 2411 N N . LEU A 1 304 ? -17.370 2.371 5.606 1.00 88.38 304 LEU A N 1
ATOM 2412 C CA . LEU A 1 304 ? -17.501 1.743 6.922 1.00 88.38 304 LEU A CA 1
ATOM 2413 C C . LEU A 1 304 ? -17.594 2.789 8.041 1.00 88.38 304 LEU A C 1
ATOM 2415 O O . LEU A 1 304 ? -18.424 2.659 8.941 1.00 88.38 304 LEU A O 1
ATOM 2419 N N . ILE A 1 305 ? -16.773 3.841 7.968 1.00 88.62 305 ILE A N 1
ATOM 2420 C CA . ILE A 1 305 ? -16.811 4.949 8.931 1.00 88.62 305 ILE A CA 1
ATOM 2421 C C . ILE A 1 305 ? -18.176 5.638 8.889 1.00 88.62 305 ILE A C 1
ATOM 2423 O O . ILE A 1 305 ? -18.822 5.774 9.923 1.00 88.62 305 ILE A O 1
ATOM 2427 N N . LEU A 1 306 ? -18.657 5.996 7.694 1.00 88.62 306 LEU A N 1
ATOM 2428 C CA . LEU A 1 306 ? -19.956 6.651 7.519 1.00 88.62 306 LEU A CA 1
ATOM 2429 C C . LEU A 1 306 ? -21.123 5.789 8.019 1.00 88.62 306 LEU A C 1
ATOM 2431 O O . LEU A 1 306 ? -22.026 6.304 8.672 1.00 88.62 306 LEU A O 1
ATOM 2435 N N . GLN A 1 307 ? -21.111 4.482 7.741 1.00 88.00 307 GLN A N 1
ATOM 2436 C CA . GLN A 1 307 ? -22.130 3.558 8.249 1.00 88.00 307 GLN A CA 1
ATOM 2437 C C . GLN A 1 307 ? -22.098 3.449 9.777 1.00 88.00 307 GLN A C 1
ATOM 2439 O O . GLN A 1 307 ? -23.154 3.408 10.408 1.00 88.00 307 GLN A O 1
ATOM 2444 N N . THR A 1 308 ? -20.903 3.443 10.372 1.00 89.00 308 THR A N 1
ATOM 2445 C CA . THR A 1 308 ? -20.733 3.405 11.830 1.00 89.00 308 THR A CA 1
ATOM 2446 C C . THR A 1 308 ? -21.252 4.690 12.469 1.00 89.00 308 THR A C 1
ATOM 2448 O O . THR A 1 308 ? -22.062 4.632 13.388 1.00 89.00 308 THR A O 1
ATOM 2451 N N . GLU A 1 309 ? -20.859 5.855 11.951 1.00 88.19 309 GLU A N 1
ATOM 2452 C CA . GLU A 1 309 ? -21.328 7.153 12.451 1.00 88.19 309 GLU A CA 1
ATOM 2453 C C . GLU A 1 309 ? -22.847 7.314 12.300 1.00 88.19 309 GLU A C 1
ATOM 2455 O O . GLU A 1 309 ? -23.506 7.829 13.202 1.00 88.19 309 GLU A O 1
ATOM 2460 N N . ARG A 1 310 ? -23.440 6.793 11.218 1.00 89.44 310 ARG A N 1
ATOM 2461 C CA . ARG A 1 310 ? -24.899 6.753 11.057 1.00 89.44 310 ARG A CA 1
ATOM 2462 C C . ARG A 1 310 ? -25.569 5.890 12.132 1.00 89.44 310 ARG A C 1
ATOM 2464 O O . ARG A 1 310 ? -26.522 6.341 12.761 1.00 89.44 310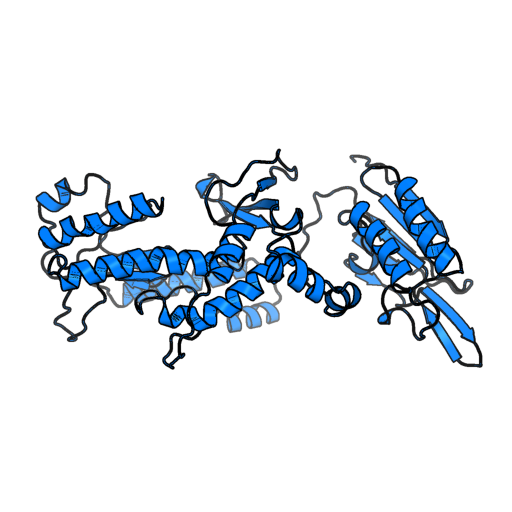 ARG A O 1
ATOM 2471 N N . ALA A 1 311 ? -25.026 4.704 12.411 1.00 88.50 311 ALA A N 1
ATOM 2472 C CA . ALA A 1 311 ? -25.526 3.844 13.484 1.00 88.50 311 ALA A CA 1
ATOM 2473 C C . ALA A 1 311 ? -25.416 4.505 14.872 1.00 88.50 311 ALA A C 1
ATOM 2475 O O . ALA A 1 311 ? -26.259 4.264 15.735 1.00 88.50 311 ALA A O 1
ATOM 2476 N N . VAL A 1 312 ? -24.416 5.366 15.084 1.00 89.38 312 VAL A N 1
ATOM 2477 C CA . VAL A 1 312 ? -24.303 6.187 16.298 1.00 89.38 312 VAL A CA 1
ATOM 2478 C C . VAL A 1 312 ? -25.391 7.262 16.351 1.00 89.38 312 VAL A C 1
ATOM 2480 O O . VAL A 1 312 ? -26.025 7.432 17.388 1.00 89.38 312 VAL A O 1
ATOM 2483 N N . GLN A 1 313 ? -25.641 7.968 15.244 1.00 89.44 313 GLN A N 1
ATOM 2484 C CA . GLN A 1 313 ? -26.692 8.995 15.157 1.00 89.44 313 GLN A CA 1
ATOM 2485 C C . GLN A 1 313 ? -28.093 8.425 15.406 1.00 89.44 313 GLN A C 1
ATOM 2487 O O . GLN A 1 313 ? -28.922 9.074 16.033 1.00 89.44 313 GLN A O 1
ATOM 2492 N N . GLU A 1 314 ? -28.341 7.196 14.959 1.00 90.31 314 GLU A N 1
ATOM 2493 C CA . GLU A 1 314 ? -29.605 6.479 15.167 1.00 90.31 314 GLU A CA 1
ATOM 2494 C C . GLU A 1 314 ? -29.706 5.848 16.572 1.00 90.31 314 GLU A C 1
ATOM 2496 O O . GLU A 1 314 ? -30.662 5.132 16.859 1.00 90.31 314 GLU A O 1
ATOM 2501 N N . GLY A 1 315 ? -28.716 6.066 17.448 1.00 88.19 315 GLY A N 1
ATOM 2502 C CA . GLY A 1 315 ? -28.695 5.534 18.813 1.00 88.19 315 GLY A CA 1
ATOM 2503 C C . GLY A 1 315 ? -28.434 4.028 18.909 1.00 88.19 315 GLY A C 1
ATOM 2504 O O . GLY A 1 315 ? -28.542 3.463 19.996 1.00 88.19 315 GLY A O 1
ATOM 2505 N N . ARG A 1 316 ? -28.074 3.368 17.798 1.00 86.12 316 ARG A N 1
ATOM 2506 C CA . ARG A 1 316 ? -27.764 1.930 17.763 1.00 86.12 316 ARG A CA 1
ATOM 2507 C C . ARG A 1 316 ? -26.380 1.612 18.324 1.00 86.12 316 ARG A C 1
ATOM 2509 O O . ARG A 1 316 ? -26.193 0.526 18.854 1.00 86.12 316 ARG A O 1
ATOM 2516 N N . ILE A 1 317 ? -25.428 2.542 18.215 1.00 87.38 317 ILE A N 1
ATOM 2517 C CA . ILE A 1 317 ? -24.092 2.445 18.823 1.00 87.38 317 ILE A CA 1
ATOM 2518 C C . ILE A 1 317 ? -23.896 3.597 19.804 1.00 87.38 317 ILE A C 1
ATOM 2520 O O . ILE A 1 317 ? -23.999 4.767 19.433 1.00 87.38 317 ILE A O 1
ATOM 2524 N N . LYS A 1 318 ? -23.545 3.277 21.049 1.00 86.25 318 LYS A N 1
ATOM 2525 C CA . LYS A 1 318 ? -23.231 4.265 22.084 1.00 86.25 318 LYS A CA 1
ATOM 2526 C C . LYS A 1 318 ? -21.741 4.599 22.104 1.00 86.25 318 LYS A C 1
ATOM 2528 O O . LYS A 1 318 ? -20.879 3.715 22.085 1.00 86.25 318 LYS A O 1
ATOM 2533 N N . ARG A 1 319 ? -21.440 5.902 22.160 1.00 86.56 319 ARG A N 1
ATOM 2534 C CA . ARG A 1 319 ? -20.066 6.423 22.210 1.00 86.56 319 ARG A CA 1
ATOM 2535 C C . ARG A 1 319 ? -19.416 6.123 23.558 1.00 86.56 319 ARG A C 1
ATOM 2537 O O . ARG A 1 319 ? -20.061 6.196 24.602 1.00 86.56 319 ARG A O 1
ATOM 2544 N N . LEU A 1 320 ? -18.112 5.855 23.542 1.00 79.19 320 LEU A N 1
ATOM 2545 C CA . LEU A 1 320 ? -17.329 5.772 24.769 1.00 79.19 320 LEU A CA 1
ATOM 2546 C C . LEU A 1 320 ? -17.031 7.184 25.303 1.00 79.19 320 LEU A C 1
ATOM 2548 O O . LEU A 1 320 ? -16.312 7.962 24.673 1.00 79.19 320 LEU A O 1
ATOM 2552 N N . HIS A 1 321 ? -17.549 7.494 26.492 1.00 72.00 321 HIS A N 1
ATOM 2553 C CA . HIS A 1 321 ? -17.270 8.743 27.201 1.00 72.00 321 HIS A CA 1
ATOM 2554 C C . HIS A 1 321 ? -16.173 8.527 28.249 1.00 72.00 321 HIS A C 1
ATOM 2556 O O . HIS A 1 321 ? -16.379 7.824 29.241 1.00 72.00 321 HIS A O 1
ATOM 2562 N N . ILE A 1 322 ? -15.004 9.147 28.061 1.00 67.31 322 ILE A N 1
ATOM 2563 C CA . ILE A 1 322 ? -13.933 9.111 29.064 1.00 67.31 322 ILE A CA 1
ATOM 2564 C C . ILE A 1 322 ? -14.130 10.282 30.033 1.00 67.31 322 ILE A C 1
ATOM 2566 O O . ILE A 1 322 ? -13.723 11.415 29.773 1.00 67.31 322 ILE A O 1
ATOM 2570 N N . LEU A 1 323 ? -14.749 9.978 31.179 1.00 57.00 323 LEU A N 1
ATOM 2571 C CA . LEU A 1 323 ? -15.130 10.941 32.223 1.00 57.00 323 LEU A CA 1
ATOM 2572 C C . LEU A 1 323 ? -13.958 11.773 32.769 1.00 57.00 323 LEU A C 1
ATOM 2574 O O . LEU A 1 323 ? -14.169 12.900 33.199 1.00 57.00 323 LEU A O 1
ATOM 2578 N N . LEU A 1 324 ? -12.729 11.243 32.746 1.00 53.69 324 LEU A N 1
ATOM 2579 C CA . LEU A 1 324 ? -11.577 11.883 33.394 1.00 53.69 324 LEU A CA 1
ATOM 2580 C C . LEU A 1 324 ? -11.058 13.132 32.659 1.00 53.69 324 LEU A C 1
ATOM 2582 O O . LEU A 1 324 ? -10.302 13.900 33.242 1.00 53.69 324 LEU A O 1
ATOM 2586 N N . LEU A 1 325 ? -11.417 13.315 31.384 1.00 58.94 325 LEU A N 1
ATOM 2587 C CA . LEU A 1 325 ? -10.886 14.398 30.544 1.00 58.94 325 LEU A CA 1
ATOM 2588 C C . LEU A 1 325 ? -11.964 15.122 29.721 1.00 58.94 325 LEU A C 1
ATOM 2590 O O . LEU A 1 325 ? -11.633 16.019 28.953 1.00 58.94 325 LEU A O 1
ATOM 2594 N N . GLY A 1 326 ? -13.236 14.717 29.818 1.00 59.97 326 GLY A N 1
ATOM 2595 C CA . GLY A 1 326 ? -14.307 15.257 28.967 1.00 59.97 326 GLY A CA 1
ATOM 2596 C C . GLY A 1 326 ? -14.110 14.981 27.468 1.00 59.97 326 GLY A C 1
ATOM 2597 O O . GLY A 1 326 ? -14.787 15.575 26.634 1.00 59.97 326 GLY A O 1
ATOM 2598 N N . ILE A 1 327 ? -13.179 14.088 27.113 1.00 67.62 327 ILE A N 1
ATOM 2599 C CA . ILE A 1 327 ? -12.844 13.759 25.727 1.00 67.62 327 ILE A CA 1
ATOM 2600 C C . ILE A 1 327 ? -13.832 12.714 25.213 1.00 67.62 327 ILE A C 1
ATOM 2602 O O . ILE A 1 327 ? -13.967 11.623 25.777 1.00 67.62 327 ILE A O 1
ATOM 2606 N N . ILE A 1 328 ? -14.484 13.041 24.100 1.00 70.12 328 ILE A N 1
ATOM 2607 C CA . ILE A 1 328 ? -15.267 12.092 23.313 1.00 70.12 328 ILE A CA 1
ATOM 2608 C C . ILE A 1 328 ? -14.296 11.371 22.381 1.00 70.12 328 ILE A C 1
ATOM 2610 O O . ILE A 1 328 ? -13.706 11.982 21.489 1.00 70.12 328 ILE A O 1
ATOM 2614 N N . VAL A 1 329 ? -14.109 10.071 22.602 1.00 76.25 329 VAL A N 1
ATOM 2615 C CA . VAL A 1 329 ? -13.289 9.244 21.712 1.00 76.25 329 VAL A CA 1
ATOM 2616 C C . VAL A 1 329 ? -14.100 8.946 20.444 1.00 76.25 329 VAL A C 1
ATOM 2618 O O . VAL A 1 329 ? -15.280 8.597 20.558 1.00 76.25 329 VAL A O 1
ATOM 2621 N N . PRO A 1 330 ? -13.512 9.074 19.239 1.00 82.00 330 PRO A N 1
ATOM 2622 C CA . PRO A 1 330 ? -14.163 8.633 18.010 1.00 82.00 330 PRO A CA 1
ATOM 2623 C C . PRO A 1 330 ? -14.583 7.165 18.116 1.00 82.00 330 PRO A C 1
ATOM 2625 O O . PRO A 1 330 ? -13.805 6.333 18.581 1.00 82.00 330 PRO A O 1
ATOM 2628 N N . VAL A 1 331 ? -15.800 6.843 17.672 1.00 86.19 331 VAL A N 1
ATOM 2629 C CA . VAL A 1 331 ? -16.331 5.470 17.749 1.00 86.19 331 VAL A CA 1
ATOM 2630 C C . VAL A 1 331 ? -15.539 4.524 16.863 1.00 86.19 331 VAL A C 1
ATOM 2632 O O . VAL A 1 331 ? -15.338 3.364 17.210 1.00 86.19 331 VAL A O 1
ATOM 2635 N N . ILE A 1 332 ? -15.070 5.035 15.733 1.00 87.31 332 ILE A N 1
ATOM 2636 C CA . ILE A 1 332 ? -14.205 4.340 14.800 1.00 87.31 332 ILE A CA 1
ATOM 2637 C C . ILE A 1 332 ? -13.022 5.245 14.473 1.00 87.31 332 ILE A C 1
ATOM 2639 O O . ILE A 1 332 ? -13.174 6.449 14.293 1.00 87.31 332 ILE A O 1
ATOM 2643 N N . ASN A 1 333 ? -11.832 4.664 14.396 1.00 84.62 333 ASN A N 1
ATOM 2644 C CA . ASN A 1 333 ? -10.645 5.332 13.883 1.00 84.62 333 ASN A CA 1
ATOM 2645 C C . ASN A 1 333 ? -9.924 4.370 12.942 1.00 84.62 333 ASN A C 1
ATOM 2647 O O . ASN A 1 333 ? -9.722 3.205 13.286 1.00 84.62 333 ASN A O 1
ATOM 2651 N N . SER A 1 334 ? -9.577 4.838 11.746 1.00 83.31 334 SER A N 1
ATOM 2652 C CA . SER A 1 334 ? -8.952 4.004 10.718 1.00 83.31 334 SER A CA 1
ATOM 2653 C C . SER A 1 334 ? -7.661 4.634 10.221 1.00 83.31 334 SER A C 1
ATOM 2655 O O . SER A 1 334 ? -7.623 5.813 9.864 1.00 83.31 334 SER A O 1
ATOM 2657 N N . PHE A 1 335 ? -6.608 3.829 10.141 1.00 80.69 335 PHE A N 1
ATOM 2658 C CA . PHE A 1 335 ? -5.367 4.183 9.470 1.00 80.69 335 PHE A CA 1
ATOM 2659 C C . PHE A 1 335 ? -4.995 3.054 8.518 1.00 80.69 335 PHE A C 1
ATOM 2661 O O . PHE A 1 335 ? -4.465 2.026 8.937 1.00 80.69 335 PHE A O 1
ATOM 2668 N N . ALA A 1 336 ? -5.278 3.243 7.227 1.00 79.06 336 ALA A N 1
ATOM 2669 C CA . ALA A 1 336 ? -5.211 2.135 6.278 1.00 79.06 336 ALA A CA 1
ATOM 2670 C C . ALA A 1 336 ? -6.047 0.943 6.795 1.00 79.06 336 ALA A C 1
ATOM 2672 O O . ALA A 1 336 ? -7.188 1.145 7.209 1.00 79.06 336 ALA A O 1
ATOM 2673 N N . ASP A 1 337 ? -5.498 -0.272 6.759 1.00 77.81 337 ASP A N 1
ATOM 2674 C CA . ASP A 1 337 ? -6.147 -1.502 7.215 1.00 77.81 337 ASP A CA 1
ATOM 2675 C C . ASP A 1 337 ? -6.239 -1.670 8.731 1.00 77.81 337 ASP A C 1
ATOM 2677 O O . ASP A 1 337 ? -7.044 -2.476 9.203 1.00 77.81 337 ASP A O 1
ATOM 2681 N N . ASP A 1 338 ? -5.504 -0.871 9.502 1.00 82.94 338 ASP A N 1
ATOM 2682 C CA . ASP A 1 338 ? -5.619 -0.855 10.954 1.00 82.94 338 ASP A CA 1
ATOM 2683 C C . ASP A 1 338 ? -6.830 -0.001 11.366 1.00 82.94 338 ASP A C 1
ATOM 2685 O O . ASP A 1 338 ? -6.777 1.230 11.390 1.00 82.94 338 ASP A O 1
ATOM 2689 N N . THR A 1 339 ? -7.941 -0.668 11.688 1.00 85.69 339 THR A N 1
ATOM 2690 C CA . THR A 1 339 ? -9.187 -0.042 12.163 1.00 85.69 339 THR A CA 1
ATOM 2691 C C . THR A 1 339 ? -9.448 -0.407 13.622 1.00 85.69 339 THR A C 1
ATOM 2693 O O . THR A 1 339 ? -9.404 -1.582 13.986 1.00 85.69 339 THR A O 1
ATOM 2696 N N . ALA A 1 340 ? -9.745 0.590 14.454 1.00 86.00 340 ALA A N 1
ATOM 2697 C CA . ALA A 1 340 ? -10.123 0.415 15.852 1.00 86.00 340 ALA A CA 1
ATOM 2698 C C . ALA A 1 340 ? -11.532 0.952 16.115 1.00 86.00 340 ALA A C 1
ATOM 2700 O O . ALA A 1 340 ? -11.889 2.025 15.629 1.00 86.00 340 ALA A O 1
ATOM 2701 N N . PHE A 1 341 ? -12.295 0.216 16.926 1.00 86.19 341 PHE A N 1
ATOM 2702 C CA . PHE A 1 341 ? -13.603 0.627 17.429 1.00 86.19 341 PHE A CA 1
ATOM 2703 C C . PHE A 1 341 ? -13.522 0.913 18.930 1.00 86.19 341 PHE A C 1
ATOM 2705 O O . PHE A 1 341 ? -12.955 0.120 19.683 1.00 86.19 341 PHE A O 1
ATOM 2712 N N . ALA A 1 342 ? -14.103 2.030 19.360 1.00 84.38 342 ALA A N 1
ATOM 2713 C CA . ALA A 1 342 ? -14.240 2.429 20.755 1.00 84.38 342 ALA A CA 1
ATOM 2714 C C . ALA A 1 342 ? -15.725 2.662 21.069 1.00 84.38 342 ALA A C 1
ATOM 2716 O O . ALA A 1 342 ? -16.267 3.747 20.858 1.00 84.38 342 ALA A O 1
ATOM 2717 N N . ILE A 1 343 ? -16.386 1.618 21.565 1.00 81.75 343 ILE A N 1
ATOM 2718 C CA . ILE A 1 343 ? -17.819 1.615 21.881 1.00 81.75 343 ILE A CA 1
ATOM 2719 C C . ILE A 1 343 ? -18.048 1.369 23.369 1.00 81.75 343 ILE A C 1
ATOM 2721 O O . ILE A 1 343 ? -17.189 0.814 24.058 1.00 81.75 343 ILE A O 1
ATOM 2725 N N . GLN A 1 344 ? -19.213 1.776 23.867 1.00 79.19 344 GLN A N 1
ATOM 2726 C CA . GLN A 1 344 ? -19.663 1.361 25.191 1.00 79.19 344 GLN A CA 1
ATOM 2727 C C . GLN A 1 344 ? -19.967 -0.147 25.203 1.00 79.19 344 GLN A C 1
ATOM 2729 O O . GLN A 1 344 ? -20.447 -0.713 24.221 1.00 79.19 344 GLN A O 1
ATOM 2734 N N . THR A 1 345 ? -19.669 -0.806 26.325 1.00 73.12 345 THR A N 1
ATOM 2735 C CA . THR A 1 345 ? -19.917 -2.241 26.508 1.00 73.12 345 THR A CA 1
ATOM 2736 C C . THR A 1 345 ? -21.396 -2.502 26.810 1.00 73.12 345 THR A C 1
ATOM 2738 O O . THR A 1 345 ? -21.773 -2.707 27.963 1.00 73.12 345 THR A O 1
ATOM 2741 N N . ASP A 1 346 ? -22.240 -2.483 25.779 1.00 74.50 346 ASP A N 1
ATOM 2742 C CA . ASP A 1 346 ? -23.648 -2.885 25.845 1.00 74.50 346 ASP A CA 1
ATOM 2743 C C . ASP A 1 346 ? -24.061 -3.744 24.640 1.00 74.50 346 ASP A C 1
ATOM 2745 O O . ASP A 1 346 ? -23.469 -3.663 23.563 1.00 74.50 346 ASP A O 1
ATOM 2749 N N . GLU A 1 347 ? -25.066 -4.597 24.846 1.00 70.75 347 GLU A N 1
ATOM 2750 C CA . GLU A 1 347 ? -25.537 -5.576 23.857 1.00 70.75 347 GLU A CA 1
ATOM 2751 C C . GLU A 1 347 ? -26.033 -4.940 22.554 1.00 70.75 347 GLU A C 1
ATOM 2753 O O . GLU A 1 347 ? -25.563 -5.358 21.493 1.00 70.75 347 GLU A O 1
ATOM 2758 N N . PRO A 1 348 ? -26.865 -3.880 22.586 1.00 75.69 348 PRO A N 1
ATOM 2759 C CA . PRO A 1 348 ? -27.252 -3.158 21.377 1.00 75.69 348 PRO A CA 1
ATOM 2760 C C . PRO A 1 348 ? -26.061 -2.607 20.584 1.00 75.69 348 PRO A C 1
ATOM 2762 O O . PRO A 1 348 ? -25.963 -2.863 19.383 1.00 75.69 348 PRO A O 1
ATOM 2765 N N . SER A 1 349 ? -25.126 -1.912 21.245 1.00 74.94 349 SER A N 1
ATOM 2766 C CA . SER A 1 349 ? -23.939 -1.346 20.584 1.00 74.94 349 SER A CA 1
ATOM 2767 C C . SER A 1 349 ? -23.060 -2.417 19.948 1.00 74.94 349 SER A C 1
ATOM 2769 O O . SER A 1 349 ? -22.513 -2.214 18.862 1.00 74.94 349 SER A O 1
ATOM 2771 N N . PHE A 1 350 ? -22.929 -3.569 20.604 1.00 73.69 350 PHE A N 1
ATOM 2772 C CA . PHE A 1 350 ? -22.137 -4.673 20.083 1.00 73.69 350 PHE A CA 1
ATOM 2773 C C . PHE A 1 350 ? -22.834 -5.393 18.926 1.00 73.69 350 PHE A C 1
ATOM 2775 O O . PHE A 1 350 ? -22.207 -5.655 17.902 1.00 73.69 350 PHE A O 1
ATOM 2782 N N . ALA A 1 351 ? -24.139 -5.652 19.030 1.00 70.44 351 ALA A N 1
ATOM 2783 C CA . ALA A 1 351 ? -24.933 -6.211 17.936 1.00 70.44 351 ALA A CA 1
ATOM 2784 C C . ALA A 1 351 ? -24.934 -5.284 16.707 1.00 70.44 351 ALA A C 1
ATOM 2786 O O . ALA A 1 351 ? -24.908 -5.743 15.561 1.00 70.44 351 ALA A O 1
ATOM 2787 N N . ALA A 1 352 ? -24.883 -3.968 16.923 1.00 71.62 352 ALA A N 1
ATOM 2788 C CA . ALA A 1 352 ? -24.765 -2.978 15.862 1.00 71.62 352 ALA A CA 1
ATOM 2789 C C . ALA A 1 352 ? -23.402 -3.002 15.136 1.00 71.62 352 ALA A C 1
ATOM 2791 O O . ALA A 1 352 ? -23.309 -2.489 14.020 1.00 71.62 352 ALA A O 1
ATOM 2792 N N . LEU A 1 353 ? -22.375 -3.690 15.662 1.00 71.56 353 LEU A N 1
ATOM 2793 C CA . LEU A 1 353 ? -21.163 -4.007 14.889 1.00 71.56 353 LEU A CA 1
ATOM 2794 C C . LEU A 1 353 ? -21.433 -4.974 13.727 1.00 71.56 353 LEU A C 1
ATOM 2796 O O . LEU A 1 353 ? -20.561 -5.151 12.880 1.00 71.56 353 LEU A O 1
ATOM 2800 N N . SER A 1 354 ? -22.640 -5.538 13.604 1.00 70.12 354 SER A N 1
ATOM 2801 C CA . SER A 1 354 ? -23.108 -6.196 12.373 1.00 70.12 354 SER A CA 1
ATOM 2802 C C . SER A 1 354 ? -23.017 -5.302 11.125 1.00 70.12 354 SER A C 1
ATOM 2804 O O . SER A 1 354 ? -22.942 -5.831 10.015 1.00 70.12 354 SER A O 1
ATOM 2806 N N . VAL A 1 355 ? -22.903 -3.973 11.277 1.00 72.69 355 VAL A N 1
ATOM 2807 C CA . VAL A 1 355 ? -22.480 -3.045 10.207 1.00 72.69 355 VAL A CA 1
ATOM 2808 C C . VAL A 1 355 ? -21.216 -3.539 9.488 1.00 72.69 355 VAL A C 1
ATOM 2810 O O . VAL A 1 355 ? -21.119 -3.442 8.264 1.00 72.69 355 VAL A O 1
ATOM 2813 N N . LEU A 1 356 ? -20.277 -4.157 10.213 1.00 75.81 356 LEU A N 1
ATOM 2814 C CA . LEU A 1 356 ? -19.085 -4.775 9.636 1.00 75.81 356 LEU A CA 1
ATOM 2815 C C . LEU A 1 356 ? -19.434 -5.861 8.615 1.00 75.81 356 LEU A C 1
ATOM 2817 O O . LEU A 1 356 ? -18.818 -5.918 7.556 1.00 75.81 356 LEU A O 1
ATOM 2821 N N . LEU A 1 357 ? -20.437 -6.699 8.893 1.00 76.69 357 LEU A N 1
ATOM 2822 C CA . LEU A 1 357 ? -20.852 -7.781 7.996 1.00 76.69 357 LEU A CA 1
ATOM 2823 C C . LEU A 1 357 ? -21.433 -7.234 6.692 1.00 76.69 357 LEU A C 1
ATOM 2825 O O . LEU A 1 357 ? -21.098 -7.738 5.621 1.00 76.69 357 LEU A O 1
ATOM 2829 N N . GLN A 1 358 ? -22.245 -6.176 6.770 1.00 80.75 358 GLN A N 1
ATOM 2830 C CA . GLN A 1 358 ? -22.777 -5.497 5.584 1.00 80.75 358 GLN A CA 1
ATOM 2831 C C . GLN A 1 358 ? -21.644 -4.903 4.744 1.00 80.75 358 GLN A C 1
ATOM 2833 O O . GLN A 1 358 ? -21.596 -5.101 3.528 1.00 80.75 358 GLN A O 1
ATOM 2838 N N . PHE A 1 359 ? -20.687 -4.237 5.396 1.00 84.94 359 PHE A N 1
ATOM 2839 C CA . PHE A 1 359 ? -19.504 -3.712 4.728 1.00 84.94 359 PHE A CA 1
ATOM 2840 C C . PHE A 1 359 ? -18.665 -4.822 4.081 1.00 84.94 359 PHE A C 1
ATOM 2842 O O . PHE A 1 359 ? -18.254 -4.677 2.932 1.00 84.94 359 PHE A O 1
ATOM 2849 N N . PHE A 1 360 ? -18.420 -5.942 4.764 1.00 84.25 360 PHE A N 1
ATOM 2850 C CA . PHE A 1 360 ? -17.656 -7.070 4.215 1.00 84.25 360 PHE A CA 1
ATOM 2851 C C . PHE A 1 360 ? -18.358 -7.731 3.039 1.00 84.25 360 PHE A C 1
ATOM 2853 O O . PHE A 1 360 ? -17.702 -8.052 2.051 1.00 84.25 360 PHE A O 1
ATOM 2860 N N . HIS A 1 361 ? -19.680 -7.880 3.107 1.00 83.81 361 HIS A N 1
ATOM 2861 C CA . HIS A 1 361 ? -20.463 -8.420 2.005 1.00 83.81 361 HIS A CA 1
ATOM 2862 C C . HIS A 1 361 ? -20.389 -7.514 0.767 1.00 83.81 361 HIS A C 1
ATOM 2864 O O . HIS A 1 361 ? -20.163 -8.000 -0.337 1.00 83.81 361 HIS A O 1
ATOM 2870 N N . ALA A 1 362 ? -20.492 -6.194 0.952 1.00 85.31 362 ALA A N 1
ATOM 2871 C CA . ALA A 1 362 ? -20.434 -5.229 -0.145 1.00 85.31 362 ALA A CA 1
ATOM 2872 C C . ALA A 1 362 ? -19.017 -5.019 -0.715 1.00 85.31 362 ALA A C 1
ATOM 2874 O O . ALA A 1 362 ? -18.852 -4.830 -1.918 1.00 85.31 362 ALA A O 1
ATOM 2875 N N . SER A 1 363 ? -17.988 -5.014 0.137 1.00 84.88 363 SER A N 1
ATOM 2876 C CA . SER A 1 363 ? -16.601 -4.703 -0.252 1.00 84.88 363 SER A CA 1
ATOM 2877 C C . SER A 1 363 ? -15.760 -5.929 -0.614 1.00 84.88 363 SER A C 1
ATOM 2879 O O . SER A 1 363 ? -14.705 -5.788 -1.233 1.00 84.88 363 SER A O 1
ATOM 2881 N N . GLY A 1 364 ? -16.170 -7.124 -0.180 1.00 84.88 364 GLY A N 1
ATOM 2882 C CA . GLY A 1 364 ? -15.348 -8.334 -0.219 1.00 84.88 364 GLY A CA 1
ATOM 2883 C C . GLY A 1 364 ? -14.190 -8.344 0.791 1.00 84.88 364 GLY A C 1
ATOM 2884 O O . GLY A 1 364 ? -13.381 -9.277 0.782 1.00 84.88 364 GLY A O 1
ATOM 2885 N N . CYS A 1 365 ? -14.070 -7.331 1.659 1.00 84.25 365 CYS A N 1
ATOM 2886 C CA . CYS A 1 365 ? -13.064 -7.309 2.720 1.00 84.25 365 CYS A CA 1
ATOM 2887 C C . CYS A 1 365 ? -13.336 -8.397 3.770 1.00 84.25 365 CYS A C 1
ATOM 2889 O O . CYS A 1 365 ? -14.478 -8.757 4.038 1.00 84.25 365 CYS A O 1
ATOM 2891 N N . LYS A 1 366 ? -12.270 -8.907 4.398 1.00 83.00 366 LYS A N 1
ATOM 2892 C CA . LYS A 1 366 ? -12.347 -9.921 5.458 1.00 83.00 366 LYS A CA 1
ATOM 2893 C C . LYS A 1 366 ? -11.569 -9.463 6.686 1.00 83.00 366 LYS A C 1
ATOM 2895 O O . LYS A 1 366 ? -10.476 -8.913 6.552 1.00 83.00 366 LYS A O 1
ATOM 2900 N N . VAL A 1 367 ? -12.104 -9.738 7.873 1.00 80.19 367 VAL A N 1
ATOM 2901 C CA . VAL A 1 367 ? -11.408 -9.487 9.144 1.00 80.19 367 VAL A CA 1
ATOM 2902 C C . VAL A 1 367 ? -10.290 -10.497 9.331 1.00 80.19 367 VAL A C 1
ATOM 2904 O O . VAL A 1 367 ? -10.477 -11.700 9.148 1.00 80.19 367 VAL A O 1
ATOM 2907 N N . ASN A 1 368 ? -9.129 -10.017 9.769 1.00 83.00 368 ASN A N 1
ATOM 2908 C CA . ASN A 1 368 ? -8.075 -10.892 10.255 1.00 83.00 368 ASN A CA 1
ATOM 2909 C C . ASN A 1 368 ? -8.286 -11.203 11.741 1.00 83.00 368 ASN A C 1
ATOM 2911 O O . ASN A 1 368 ? -7.661 -10.588 12.602 1.00 83.00 368 ASN A O 1
ATOM 2915 N N . TRP A 1 369 ? -9.130 -12.193 12.034 1.00 79.06 369 TRP A N 1
ATOM 2916 C CA . TRP A 1 369 ? -9.478 -12.577 13.407 1.00 79.06 369 TRP A CA 1
ATOM 2917 C C . TRP A 1 369 ? -8.277 -12.952 14.282 1.00 79.06 369 TRP A C 1
ATOM 2919 O O . TRP A 1 369 ? -8.314 -12.736 15.485 1.00 79.06 369 TRP A O 1
ATOM 2929 N N . ARG A 1 370 ? -7.179 -13.444 13.690 1.00 79.06 370 ARG A N 1
ATOM 2930 C CA . ARG A 1 370 ? -5.939 -13.744 14.430 1.00 79.06 370 ARG A CA 1
ATOM 2931 C C . ARG A 1 370 ? -5.227 -12.486 14.936 1.00 79.06 370 ARG A C 1
ATOM 2933 O O . ARG A 1 370 ? -4.455 -12.560 15.887 1.00 79.06 370 ARG A O 1
ATOM 2940 N N . LYS A 1 371 ? -5.428 -11.345 14.270 1.00 80.06 371 LYS A N 1
ATOM 2941 C CA . LYS A 1 371 ? -4.835 -10.051 14.642 1.00 80.06 371 LYS A CA 1
ATOM 2942 C C . LYS A 1 371 ? -5.793 -9.159 15.421 1.00 80.06 371 LYS A C 1
ATOM 2944 O O . LYS A 1 371 ? -5.315 -8.299 16.159 1.00 80.06 371 LYS A O 1
ATOM 2949 N N . THR A 1 372 ? -7.101 -9.344 15.256 1.00 81.75 372 THR A N 1
ATOM 2950 C CA . THR A 1 372 ? -8.114 -8.582 15.987 1.00 81.75 372 THR A CA 1
ATOM 2951 C C . THR A 1 372 ? -8.039 -8.916 17.473 1.00 81.75 372 THR A C 1
ATOM 2953 O O . THR A 1 372 ? -7.988 -10.080 17.865 1.00 81.75 372 THR A O 1
ATOM 2956 N N . LYS A 1 373 ? -8.007 -7.883 18.312 1.00 80.94 373 LYS A N 1
ATOM 2957 C CA . LYS A 1 373 ? -7.891 -8.008 19.766 1.00 80.94 373 LYS A CA 1
ATOM 2958 C C . LYS A 1 373 ? -8.985 -7.207 20.442 1.00 80.94 373 LYS A C 1
ATOM 2960 O O . LYS A 1 373 ? -9.378 -6.158 19.938 1.00 80.94 373 LYS A O 1
ATOM 2965 N N . HIS A 1 374 ? -9.403 -7.687 21.607 1.00 80.00 374 HIS A N 1
ATOM 2966 C CA . HIS A 1 374 ? -10.334 -6.991 22.486 1.00 80.00 374 HIS A CA 1
ATOM 2967 C C . HIS A 1 374 ? -9.588 -6.452 23.710 1.00 80.00 374 HIS A C 1
ATOM 2969 O O . HIS A 1 374 ? -8.776 -7.168 24.312 1.00 80.00 374 HIS A O 1
ATOM 2975 N N . LEU A 1 375 ? -9.851 -5.196 24.070 1.00 79.69 375 LEU A N 1
ATOM 2976 C CA . LEU A 1 375 ? -9.323 -4.548 25.270 1.00 79.69 375 LEU A CA 1
ATOM 2977 C C . LEU A 1 375 ? -10.474 -3.893 26.0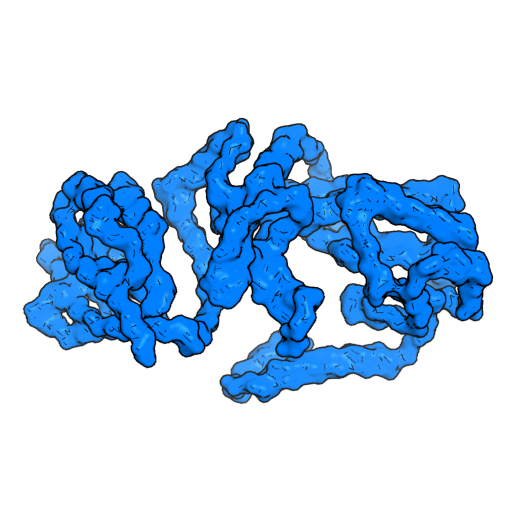25 1.00 79.69 375 LEU A C 1
ATOM 2979 O O . LEU A 1 375 ? -11.078 -2.942 25.539 1.00 79.69 375 LEU A O 1
ATOM 2983 N N . ASP A 1 376 ? -10.725 -4.381 27.235 1.00 75.94 376 ASP A N 1
ATOM 2984 C CA . ASP A 1 376 ? -11.672 -3.758 28.153 1.00 75.94 376 ASP A CA 1
ATOM 2985 C C . ASP A 1 376 ? -11.042 -2.511 28.787 1.00 75.94 376 ASP A C 1
ATOM 2987 O O . ASP A 1 376 ? -9.930 -2.565 29.323 1.00 75.94 376 ASP A O 1
ATOM 2991 N N . LEU A 1 377 ? -11.769 -1.394 28.758 1.00 74.69 377 LEU A N 1
ATOM 2992 C CA . LEU A 1 377 ? -11.390 -0.135 29.400 1.00 74.69 377 LEU A CA 1
ATOM 2993 C C . LEU A 1 377 ? -12.385 0.189 30.524 1.00 74.69 377 LEU A C 1
ATOM 2995 O O . LEU A 1 377 ? -13.591 0.030 30.361 1.00 74.69 377 LEU A O 1
ATOM 2999 N N . GLY A 1 378 ? -11.888 0.670 31.666 1.00 70.56 378 GLY A N 1
ATOM 3000 C CA . GLY A 1 378 ? -12.710 1.061 32.815 1.00 70.56 378 GLY A CA 1
ATOM 3001 C C . GLY A 1 378 ? -12.757 0.038 33.958 1.00 70.56 378 GLY A C 1
ATOM 3002 O O . GLY A 1 378 ? -11.913 -0.855 34.068 1.00 70.56 378 GLY A O 1
ATOM 3003 N N . LYS A 1 379 ? -13.721 0.229 34.874 1.00 58.03 379 LYS A N 1
ATOM 3004 C CA . LYS A 1 379 ? -13.842 -0.526 36.140 1.00 58.03 379 LYS A CA 1
ATOM 3005 C C . LYS A 1 379 ? -14.447 -1.929 35.980 1.00 58.03 379 LYS A C 1
ATOM 3007 O O . LYS A 1 379 ? -14.162 -2.795 36.801 1.00 58.03 379 LYS A O 1
ATOM 3012 N N . TYR A 1 380 ? -15.244 -2.166 34.940 1.00 54.06 380 TYR A N 1
ATOM 3013 C CA . TYR A 1 380 ? -15.954 -3.430 34.728 1.00 54.06 380 TYR A CA 1
ATOM 3014 C C . TYR A 1 380 ? -15.164 -4.324 33.766 1.00 54.06 380 TYR A C 1
ATOM 3016 O O . TYR A 1 380 ? -15.335 -4.281 32.555 1.00 54.06 380 TYR A O 1
ATOM 3024 N N . LEU A 1 381 ? -14.242 -5.107 34.329 1.00 56.44 381 LEU A N 1
ATOM 3025 C CA . LEU A 1 381 ? -13.295 -5.964 33.604 1.00 56.44 381 LEU A CA 1
ATOM 3026 C C . LEU A 1 381 ? -13.859 -7.348 33.240 1.00 56.44 381 LEU A C 1
ATOM 3028 O O . LEU A 1 381 ? -13.086 -8.216 32.834 1.00 56.44 381 LEU A O 1
ATOM 3032 N N . VAL A 1 382 ? -15.164 -7.586 33.384 1.00 57.06 382 VAL A N 1
ATOM 3033 C CA . VAL A 1 382 ? -15.794 -8.870 33.043 1.00 57.06 382 VAL A CA 1
ATOM 3034 C C . VAL A 1 382 ? -16.770 -8.649 31.887 1.00 57.06 382 VAL A C 1
ATOM 3036 O O . VAL A 1 382 ? -17.786 -7.983 32.089 1.00 57.06 382 VAL A O 1
ATOM 3039 N N . PRO A 1 383 ? -16.469 -9.153 30.675 1.00 58.47 383 PRO A N 1
ATOM 3040 C CA . PRO A 1 383 ? -17.400 -9.076 29.561 1.00 58.47 383 PRO A CA 1
ATOM 3041 C C . PRO A 1 383 ? -18.671 -9.876 29.890 1.00 58.47 383 PRO A C 1
ATOM 3043 O O . PRO A 1 383 ? -18.568 -10.951 30.489 1.00 58.47 383 PRO A O 1
ATOM 3046 N N . PRO A 1 384 ? -19.865 -9.390 29.511 1.00 60.62 384 PRO A N 1
ATOM 3047 C CA . PRO A 1 384 ? -21.106 -10.126 29.724 1.00 60.62 384 PRO A CA 1
ATOM 3048 C C . PRO A 1 384 ? -21.089 -11.502 29.039 1.00 60.62 384 PRO A C 1
ATOM 3050 O O . PRO A 1 384 ? -20.494 -11.659 27.973 1.00 60.62 384 PRO A O 1
ATOM 3053 N N . ALA A 1 385 ? -21.794 -12.489 29.597 1.00 62.16 385 ALA A N 1
ATOM 3054 C CA . ALA A 1 385 ? -21.856 -13.842 29.030 1.00 62.16 385 ALA A CA 1
ATOM 3055 C C . ALA A 1 385 ? -22.380 -13.869 27.578 1.00 62.16 385 ALA A C 1
ATOM 3057 O O . ALA A 1 385 ? -21.883 -14.641 26.759 1.00 62.16 385 ALA A O 1
ATOM 3058 N N . TRP A 1 386 ? -23.315 -12.975 27.229 1.00 65.50 386 TRP A N 1
ATOM 3059 C CA . TRP A 1 386 ? -23.823 -12.834 25.859 1.00 65.50 386 TRP A CA 1
ATOM 3060 C C . TRP A 1 386 ? -22.732 -12.387 24.875 1.00 65.50 386 TRP A C 1
ATOM 3062 O O . TRP A 1 386 ? -22.710 -12.848 23.739 1.00 65.50 386 TRP A O 1
ATOM 3072 N N . LEU A 1 387 ? -21.780 -11.552 25.311 1.00 60.47 387 LEU A N 1
ATOM 3073 C CA . LEU A 1 387 ? -20.680 -11.071 24.473 1.00 60.47 387 LEU A CA 1
ATOM 3074 C C . LEU A 1 387 ? -19.715 -12.216 24.148 1.00 60.47 387 LEU A C 1
ATOM 3076 O O . LEU A 1 387 ? -19.259 -12.342 23.017 1.00 60.47 387 LEU A O 1
ATOM 3080 N N . LEU A 1 388 ? -19.461 -13.094 25.119 1.00 58.59 388 LEU A N 1
ATOM 3081 C CA . LEU A 1 388 ? -18.671 -14.312 24.919 1.00 58.59 388 LEU A CA 1
ATOM 3082 C C . LEU A 1 388 ? -19.362 -15.301 23.964 1.00 58.59 388 LEU A C 1
ATOM 3084 O O . LEU A 1 388 ? -18.678 -15.966 23.193 1.00 58.59 388 LEU A O 1
ATOM 3088 N N . ALA A 1 389 ? -20.698 -15.362 23.976 1.00 58.53 389 ALA A N 1
ATOM 3089 C CA . ALA A 1 389 ? -21.488 -16.210 23.081 1.00 58.53 389 ALA A CA 1
ATOM 3090 C C . ALA A 1 389 ? -21.610 -15.644 21.651 1.00 58.53 389 ALA A C 1
ATOM 3092 O O . ALA A 1 389 ? -21.577 -16.401 20.687 1.00 58.53 389 ALA A O 1
ATOM 3093 N N . TYR A 1 390 ? -21.715 -14.318 21.495 1.00 56.75 390 TYR A N 1
ATOM 3094 C CA . TYR A 1 390 ? -21.766 -13.648 20.187 1.00 56.75 390 TYR A CA 1
ATOM 3095 C C . TYR A 1 390 ? -20.413 -13.706 19.465 1.00 56.75 390 TYR A C 1
ATOM 3097 O O . TYR A 1 390 ? -20.330 -13.788 18.239 1.00 56.75 390 TYR A O 1
ATOM 3105 N N . LEU A 1 391 ? -19.330 -13.700 20.242 1.00 55.44 391 LEU A N 1
ATOM 3106 C CA . LEU A 1 391 ? -17.957 -13.826 19.777 1.00 55.44 391 LEU A CA 1
ATOM 3107 C C . LEU A 1 391 ? -17.554 -15.283 19.535 1.00 55.44 391 LEU A C 1
ATOM 3109 O O . LEU A 1 391 ? -16.510 -15.713 20.020 1.00 55.44 391 LEU A O 1
ATOM 3113 N N . PHE A 1 392 ? -18.299 -16.016 18.699 1.00 48.31 392 PHE A N 1
ATOM 3114 C CA . PHE A 1 392 ? -17.963 -17.380 18.237 1.00 48.31 392 PHE A CA 1
ATOM 3115 C C . PHE A 1 392 ? -16.559 -17.529 17.590 1.00 48.31 392 PHE A C 1
ATOM 3117 O O . PHE A 1 392 ? -16.208 -18.587 17.074 1.00 48.31 392 PHE A O 1
ATOM 3124 N N . ILE A 1 393 ? -15.726 -16.484 17.605 1.00 47.72 393 ILE A N 1
ATOM 3125 C CA . ILE A 1 393 ? -14.363 -16.447 17.099 1.00 47.72 393 ILE A CA 1
ATOM 3126 C C . ILE A 1 393 ? -13.481 -15.669 18.088 1.00 47.72 393 ILE A C 1
ATOM 3128 O O . ILE A 1 393 ? -13.476 -14.443 18.086 1.00 47.72 393 ILE A O 1
ATOM 3132 N N . SER A 1 394 ? -12.712 -16.394 18.902 1.00 51.28 394 SER A N 1
ATOM 3133 C CA . SER A 1 394 ? -11.285 -16.152 19.203 1.00 51.28 394 SER A CA 1
ATOM 3134 C C . SER A 1 394 ? -10.776 -14.711 19.418 1.00 51.28 394 SER A C 1
ATOM 3136 O O . SER A 1 394 ? -9.600 -14.446 19.161 1.00 51.28 394 SER A O 1
ATOM 3138 N N . LEU A 1 395 ? -11.592 -13.766 19.887 1.00 58.59 395 LEU A N 1
ATOM 3139 C CA . LEU A 1 395 ? -11.118 -12.433 20.248 1.00 58.59 395 LEU A CA 1
ATOM 3140 C C . LEU A 1 395 ? -10.315 -12.562 21.535 1.00 58.59 395 LEU A C 1
ATOM 3142 O O . LEU A 1 395 ? -10.854 -12.607 22.638 1.00 58.59 395 LEU A O 1
ATOM 3146 N N . LEU A 1 396 ? -8.997 -12.676 21.370 1.00 61.56 396 LEU A N 1
ATOM 3147 C CA . LEU A 1 396 ? -8.049 -12.715 22.471 1.00 61.56 396 LEU A CA 1
ATOM 3148 C C . LEU A 1 396 ? -8.256 -11.457 23.310 1.00 61.56 396 LEU A C 1
ATOM 3150 O O . LEU A 1 396 ? -7.876 -10.351 22.908 1.00 61.56 396 LEU A O 1
ATOM 3154 N N . LYS A 1 397 ? -8.871 -11.635 24.480 1.00 69.50 397 LYS A N 1
ATOM 3155 C CA . LYS A 1 397 ? -8.881 -10.609 25.509 1.00 69.50 397 LYS A CA 1
ATOM 3156 C C . LYS A 1 397 ? -7.439 -10.341 25.893 1.00 69.50 397 LYS A C 1
ATOM 3158 O O . LYS A 1 397 ? -6.692 -11.248 26.258 1.00 69.50 397 LYS A O 1
ATOM 3163 N N . THR A 1 398 ? -7.045 -9.081 25.812 1.00 73.50 398 THR A N 1
ATOM 3164 C CA . THR A 1 398 ? -5.696 -8.661 26.172 1.00 73.50 398 THR A CA 1
ATOM 3165 C C . THR A 1 398 ? -5.759 -7.532 27.179 1.00 73.50 398 THR A C 1
ATOM 3167 O O . THR A 1 398 ? -6.663 -6.706 27.152 1.00 73.50 398 THR A O 1
ATOM 3170 N N . GLN A 1 399 ? -4.780 -7.483 28.080 1.00 77.31 399 GLN A N 1
ATOM 3171 C CA . GLN A 1 399 ? -4.631 -6.348 28.994 1.00 77.31 399 GLN A CA 1
ATOM 3172 C C . GLN A 1 399 ? -4.002 -5.130 28.305 1.00 77.31 399 GLN A C 1
ATOM 3174 O O . GLN A 1 399 ? -4.060 -4.025 28.833 1.00 77.31 399 GLN A O 1
ATOM 3179 N N . ARG A 1 400 ? -3.369 -5.345 27.146 1.00 80.62 400 ARG A N 1
ATOM 3180 C CA . ARG A 1 400 ? -2.602 -4.345 26.408 1.00 80.62 400 ARG A CA 1
ATOM 3181 C C . ARG A 1 400 ? -2.611 -4.643 24.911 1.00 80.62 400 ARG A C 1
ATOM 3183 O O . ARG A 1 400 ? -2.356 -5.774 24.494 1.00 80.62 400 ARG A O 1
ATOM 3190 N N . ILE A 1 401 ? -2.858 -3.610 24.112 1.00 82.50 401 ILE A N 1
ATOM 3191 C CA . ILE A 1 401 ? -2.864 -3.643 22.647 1.00 82.50 401 ILE A CA 1
ATOM 3192 C C . ILE A 1 401 ? -1.849 -2.630 22.123 1.00 82.50 401 ILE A C 1
ATOM 3194 O O . ILE A 1 401 ? -1.640 -1.570 22.703 1.00 82.50 401 ILE A O 1
ATOM 3198 N N . ARG A 1 402 ? -1.212 -2.957 20.998 1.00 79.31 402 ARG A N 1
ATOM 3199 C CA . ARG A 1 402 ? -0.424 -2.002 20.222 1.00 79.31 402 ARG A CA 1
ATOM 3200 C C . ARG A 1 402 ? -1.300 -1.450 19.102 1.00 79.31 402 ARG A C 1
ATOM 3202 O O . ARG A 1 402 ? -1.682 -2.215 18.224 1.00 79.31 402 ARG A O 1
ATOM 3209 N N . TYR A 1 403 ? -1.559 -0.148 19.109 1.00 78.06 403 TYR A N 1
ATOM 3210 C CA . TYR A 1 403 ? -2.318 0.548 18.070 1.00 78.06 403 TYR A CA 1
ATOM 3211 C C . TYR A 1 403 ? -1.448 1.648 17.455 1.00 78.06 403 TYR A C 1
ATOM 3213 O O . TYR A 1 403 ? -0.885 2.467 18.177 1.00 78.06 403 TYR A O 1
ATOM 3221 N N . LEU A 1 404 ? -1.238 1.602 16.134 1.00 73.69 404 LEU A N 1
ATOM 3222 C CA . LEU A 1 404 ? -0.395 2.546 15.373 1.00 73.69 404 LEU A CA 1
ATOM 3223 C C . LEU A 1 404 ? 1.010 2.779 15.951 1.00 73.69 404 LEU A C 1
ATOM 3225 O O . LEU A 1 404 ? 1.618 3.834 15.801 1.00 73.69 404 LEU A O 1
ATOM 3229 N N . GLY A 1 405 ? 1.568 1.758 16.604 1.00 72.00 405 GLY A N 1
ATOM 3230 C CA . GLY A 1 405 ? 2.896 1.851 17.206 1.00 72.00 405 GLY A CA 1
ATOM 3231 C C . GLY A 1 405 ? 2.935 2.412 18.623 1.00 72.00 405 GLY A C 1
ATOM 3232 O O . GLY A 1 405 ? 4.042 2.527 19.138 1.00 72.00 405 GLY A O 1
ATOM 3233 N N . ILE A 1 406 ? 1.783 2.682 19.239 1.00 74.19 406 ILE A N 1
ATOM 3234 C CA . ILE A 1 406 ? 1.627 3.119 20.631 1.00 74.19 406 ILE A CA 1
ATOM 3235 C C . ILE A 1 406 ? 1.003 1.980 21.446 1.00 74.19 406 ILE A C 1
ATOM 3237 O O . ILE A 1 406 ? 0.214 1.188 20.923 1.00 74.19 406 ILE A O 1
ATOM 3241 N N . LEU A 1 407 ? 1.391 1.863 22.716 1.00 78.75 407 LEU A N 1
ATOM 3242 C CA . LEU A 1 407 ? 0.816 0.899 23.650 1.00 78.75 407 LEU A CA 1
ATOM 3243 C C . LEU A 1 407 ? -0.449 1.483 24.296 1.00 78.75 407 LEU A C 1
ATOM 3245 O O . LEU A 1 407 ? -0.428 2.608 24.784 1.00 78.75 407 LEU A O 1
ATOM 3249 N N . VAL A 1 408 ? -1.531 0.709 24.311 1.00 80.12 408 VAL A N 1
ATOM 3250 C CA . VAL A 1 408 ? -2.830 1.068 24.893 1.00 80.12 408 VAL A CA 1
ATOM 3251 C C . VAL A 1 408 ? -3.226 -0.013 25.894 1.00 80.12 408 VAL A C 1
ATOM 3253 O O . VAL A 1 408 ? -3.185 -1.200 25.571 1.00 80.12 408 VAL A O 1
ATOM 3256 N N . ALA A 1 409 ? -3.599 0.382 27.109 1.00 81.75 409 ALA A N 1
ATOM 3257 C CA . ALA A 1 409 ? -4.068 -0.518 28.161 1.00 81.75 409 ALA A CA 1
ATOM 3258 C C . ALA A 1 409 ? -5.028 0.218 29.104 1.00 81.75 409 ALA A C 1
ATOM 3260 O O . ALA A 1 409 ? -5.000 1.445 29.175 1.00 81.75 409 ALA A O 1
ATOM 3261 N N . ASN A 1 410 ? -5.822 -0.532 29.875 1.00 77.25 410 ASN A N 1
ATOM 3262 C CA . ASN A 1 410 ? -6.693 0.041 30.911 1.00 77.25 410 ASN A CA 1
ATOM 3263 C C . ASN A 1 410 ? -5.889 0.788 31.994 1.00 77.25 410 ASN A C 1
ATOM 3265 O O . ASN A 1 410 ? -6.293 1.836 32.487 1.00 77.25 410 ASN A O 1
ATOM 3269 N N . LYS A 1 411 ? -4.718 0.248 32.350 1.00 76.31 411 LYS A N 1
ATOM 3270 C CA . LYS A 1 411 ? -3.712 0.913 33.181 1.00 76.31 411 LYS A CA 1
ATOM 3271 C C . LYS A 1 411 ? -2.345 0.701 32.543 1.00 76.31 411 LYS A C 1
ATOM 3273 O O . LYS A 1 411 ? -1.939 -0.442 32.349 1.00 76.31 411 LYS A O 1
ATOM 3278 N N . LEU A 1 412 ? -1.652 1.792 32.233 1.00 78.12 412 LEU A N 1
ATOM 3279 C CA . LEU A 1 412 ? -0.252 1.783 31.810 1.00 78.12 412 LEU A CA 1
ATOM 3280 C C . LEU A 1 412 ? 0.597 2.323 32.952 1.00 78.12 412 LEU A C 1
ATOM 3282 O O . LEU A 1 412 ? 0.347 3.431 33.426 1.00 78.12 412 LEU A O 1
ATOM 3286 N N . LYS A 1 413 ? 1.602 1.566 33.399 1.00 80.25 413 LYS A N 1
ATOM 3287 C CA . LYS A 1 413 ? 2.618 2.126 34.291 1.00 80.25 413 LYS A CA 1
ATOM 3288 C C . LYS A 1 413 ? 3.626 2.911 33.443 1.00 80.25 413 LYS A C 1
ATOM 3290 O O . LYS A 1 413 ? 3.913 2.489 32.321 1.00 80.25 413 LYS A O 1
ATOM 3295 N N . PRO A 1 414 ? 4.226 4.000 33.959 1.00 79.06 414 PRO A N 1
ATOM 3296 C CA . PRO A 1 414 ? 5.283 4.726 33.247 1.00 79.06 414 PRO A CA 1
ATOM 3297 C C . PRO A 1 414 ? 6.411 3.808 32.756 1.00 79.06 414 PRO A C 1
ATOM 3299 O O . PRO A 1 414 ? 6.903 3.960 31.640 1.00 79.06 414 PRO A O 1
ATOM 3302 N N . PHE A 1 415 ? 6.746 2.791 33.557 1.00 82.88 415 PHE A N 1
ATOM 3303 C CA . PHE A 1 415 ? 7.718 1.767 33.194 1.00 82.88 415 PHE A CA 1
ATOM 3304 C C . PHE A 1 415 ? 7.315 0.961 31.949 1.00 82.88 415 PHE A C 1
ATOM 3306 O O . PHE A 1 415 ? 8.161 0.740 31.095 1.00 82.88 415 PHE A O 1
ATOM 3313 N N . ASP A 1 416 ? 6.041 0.578 31.790 1.00 76.62 416 ASP A N 1
ATOM 3314 C CA . ASP A 1 416 ? 5.578 -0.188 30.618 1.00 76.62 416 ASP A CA 1
ATOM 3315 C C . ASP A 1 416 ? 5.750 0.611 29.317 1.00 76.62 416 ASP A C 1
ATOM 3317 O O . ASP A 1 416 ? 6.076 0.061 28.264 1.00 76.62 416 ASP A O 1
ATOM 3321 N N . VAL A 1 417 ? 5.533 1.928 29.388 1.00 78.25 417 VAL A N 1
ATOM 3322 C CA . VAL A 1 417 ? 5.716 2.843 28.256 1.00 78.25 417 VAL A CA 1
ATOM 3323 C C . VAL A 1 417 ? 7.205 2.992 27.936 1.00 78.25 417 VAL A C 1
ATOM 3325 O O . VAL A 1 417 ? 7.601 2.861 26.777 1.00 78.25 417 VAL A O 1
ATOM 3328 N N . TRP A 1 418 ? 8.037 3.216 28.958 1.00 80.75 418 TRP A N 1
ATOM 3329 C CA . TRP A 1 418 ? 9.488 3.322 28.804 1.00 80.75 418 TRP A CA 1
ATOM 3330 C C . TRP A 1 418 ? 10.113 2.039 28.246 1.00 80.75 418 TRP A C 1
ATOM 3332 O O . TRP A 1 418 ? 10.881 2.096 27.286 1.00 80.75 418 TRP A O 1
ATOM 3342 N N . ASP A 1 419 ? 9.762 0.878 28.797 1.00 83.00 419 ASP A N 1
ATOM 3343 C CA . ASP A 1 419 ? 10.242 -0.433 28.352 1.00 83.00 419 ASP A CA 1
ATOM 3344 C C . ASP A 1 419 ? 9.890 -0.685 26.877 1.00 83.00 419 ASP A C 1
ATOM 3346 O O . ASP A 1 419 ? 10.737 -1.083 26.070 1.00 83.00 419 ASP A O 1
ATOM 3350 N N . PHE A 1 420 ? 8.666 -0.331 26.474 1.00 80.75 420 PHE A N 1
ATOM 3351 C CA . PHE A 1 420 ? 8.218 -0.455 25.090 1.00 80.75 420 PHE A CA 1
ATOM 3352 C C . PHE A 1 420 ? 9.039 0.407 24.112 1.00 80.75 420 PHE A C 1
ATOM 3354 O O . PHE A 1 420 ? 9.480 -0.088 23.065 1.00 80.75 420 PHE A O 1
ATOM 3361 N N . PHE A 1 421 ? 9.264 1.688 24.427 1.00 80.38 421 PHE A N 1
ATOM 3362 C CA . PHE A 1 421 ? 10.045 2.580 23.561 1.00 80.38 421 PHE A CA 1
ATOM 3363 C C . PHE A 1 421 ? 11.539 2.241 23.574 1.00 80.38 421 PHE A C 1
ATOM 3365 O O . PHE A 1 421 ? 12.147 2.144 22.504 1.00 80.38 421 PHE A O 1
ATOM 3372 N N . SER A 1 422 ? 12.117 1.993 24.750 1.00 81.25 422 SER A N 1
ATOM 3373 C CA . SER A 1 422 ? 13.535 1.651 24.907 1.00 81.25 422 SER A CA 1
ATOM 3374 C C . SER A 1 422 ? 13.885 0.346 24.190 1.00 81.25 422 SER A C 1
ATOM 3376 O O . SER A 1 422 ? 14.877 0.302 23.463 1.00 81.25 422 SER A O 1
ATOM 3378 N N . THR A 1 423 ? 13.029 -0.678 24.253 1.00 83.00 423 THR A N 1
ATOM 3379 C CA . THR A 1 423 ? 13.216 -1.927 23.497 1.00 83.00 423 THR A CA 1
ATOM 3380 C C . THR A 1 423 ? 13.223 -1.684 21.987 1.00 83.00 423 THR A C 1
ATOM 3382 O O . THR A 1 423 ? 14.027 -2.269 21.257 1.00 83.00 423 THR A O 1
ATOM 3385 N N . LYS A 1 424 ? 12.351 -0.803 21.482 1.00 79.06 424 LYS A N 1
ATOM 3386 C CA . LYS A 1 424 ? 12.277 -0.474 20.050 1.00 79.06 424 LYS A CA 1
ATOM 3387 C C . LYS A 1 424 ? 13.515 0.291 19.575 1.00 79.06 424 LYS A C 1
ATOM 3389 O O . LYS A 1 424 ? 14.033 -0.019 18.501 1.00 79.06 424 LYS A O 1
ATOM 3394 N N . ILE A 1 425 ? 13.989 1.251 20.370 1.00 80.75 425 ILE A N 1
ATOM 3395 C CA . ILE A 1 425 ? 15.234 1.987 20.116 1.00 80.75 425 ILE A CA 1
ATOM 3396 C C . ILE A 1 425 ? 16.417 1.016 20.139 1.00 80.75 425 ILE A C 1
ATOM 3398 O O . ILE A 1 425 ? 17.172 0.956 19.172 1.00 80.75 425 ILE A O 1
ATOM 3402 N N . ARG A 1 426 ? 16.517 0.169 21.170 1.00 80.94 426 ARG A N 1
ATOM 3403 C CA . ARG A 1 426 ? 17.580 -0.835 21.308 1.00 80.94 426 ARG A CA 1
ATOM 3404 C C . ARG A 1 426 ? 17.622 -1.792 20.122 1.00 80.94 426 ARG A C 1
ATOM 3406 O O . ARG A 1 426 ? 18.690 -2.005 19.564 1.00 80.94 426 ARG A O 1
ATOM 3413 N N . ARG A 1 427 ? 16.474 -2.320 19.679 1.00 79.81 427 ARG A N 1
ATOM 3414 C CA . ARG A 1 427 ? 16.396 -3.179 18.482 1.00 79.81 427 ARG A CA 1
ATOM 3415 C C . ARG A 1 427 ? 16.848 -2.463 17.214 1.00 79.81 427 ARG A C 1
ATOM 3417 O O . ARG A 1 427 ? 17.509 -3.081 16.388 1.00 79.81 427 ARG A O 1
ATOM 3424 N N . ARG A 1 428 ? 16.505 -1.179 17.048 1.00 76.31 428 ARG A N 1
ATOM 3425 C CA . ARG A 1 428 ? 16.997 -0.385 15.913 1.00 76.31 428 ARG A CA 1
ATOM 3426 C C . ARG A 1 428 ? 18.510 -0.237 15.979 1.00 76.31 428 ARG A C 1
ATOM 3428 O O . ARG A 1 428 ? 19.160 -0.591 15.009 1.00 76.31 428 ARG A O 1
ATOM 3435 N N . ILE A 1 429 ? 19.060 0.198 17.112 1.00 74.94 429 ILE A N 1
ATOM 3436 C CA . ILE A 1 429 ? 20.509 0.373 17.293 1.00 74.94 429 ILE A CA 1
ATOM 3437 C C . ILE A 1 429 ? 21.252 -0.947 17.037 1.00 74.94 429 ILE A C 1
ATOM 3439 O O . ILE A 1 429 ? 22.174 -0.981 16.229 1.00 74.94 429 ILE A O 1
ATOM 3443 N N . LEU A 1 430 ? 20.804 -2.053 17.639 1.00 73.69 430 LEU A N 1
ATOM 3444 C CA . LEU A 1 430 ? 21.406 -3.377 17.441 1.00 73.69 430 LEU A CA 1
ATOM 3445 C C . LEU A 1 430 ? 21.316 -3.858 15.984 1.00 73.69 430 LEU A C 1
ATOM 3447 O O . LEU A 1 430 ? 22.257 -4.461 15.482 1.00 73.69 430 LEU A O 1
ATOM 3451 N N . GLY A 1 431 ? 20.226 -3.545 15.278 1.00 70.25 431 GLY A N 1
ATOM 3452 C CA . GLY A 1 431 ? 20.085 -3.855 13.852 1.00 70.25 431 GLY A CA 1
ATOM 3453 C C . GLY A 1 431 ? 21.077 -3.113 12.945 1.00 70.25 431 GLY A C 1
ATOM 3454 O O . GLY A 1 431 ? 21.304 -3.540 11.813 1.00 70.25 431 GLY A O 1
ATOM 3455 N N . PHE A 1 432 ? 21.675 -2.019 13.428 1.00 67.94 432 PHE A N 1
ATOM 3456 C CA . PHE A 1 432 ? 22.754 -1.303 12.743 1.00 67.94 432 PHE A CA 1
ATOM 3457 C C . PHE A 1 432 ? 24.145 -1.652 13.281 1.00 67.94 432 PHE A C 1
ATOM 3459 O O . PHE A 1 432 ? 25.105 -1.541 12.527 1.00 67.94 432 PHE A O 1
ATOM 3466 N N . ALA A 1 433 ? 24.254 -2.138 14.521 1.00 62.38 433 ALA A N 1
ATOM 3467 C CA . ALA A 1 433 ? 25.525 -2.505 15.149 1.00 62.38 433 ALA A CA 1
ATOM 3468 C C . ALA A 1 433 ? 26.296 -3.602 14.388 1.00 62.38 433 ALA A C 1
ATOM 3470 O O . ALA A 1 433 ? 27.521 -3.607 14.407 1.00 62.38 433 ALA A O 1
ATOM 3471 N N . ASN A 1 434 ? 25.594 -4.489 13.674 1.00 58.75 434 ASN A N 1
ATOM 3472 C CA . ASN A 1 434 ? 26.205 -5.568 12.886 1.00 58.75 434 ASN A CA 1
ATOM 3473 C C . ASN A 1 434 ? 26.586 -5.158 11.452 1.00 58.75 434 ASN A C 1
ATOM 3475 O O . ASN A 1 434 ? 26.961 -6.009 10.647 1.00 58.75 434 ASN A O 1
ATOM 3479 N N . ARG A 1 435 ? 26.451 -3.879 11.087 1.00 65.88 435 ARG A N 1
ATOM 3480 C CA . ARG A 1 435 ? 26.884 -3.394 9.773 1.00 65.88 435 ARG A CA 1
ATOM 3481 C C . ARG A 1 435 ? 28.340 -2.949 9.865 1.00 65.88 435 ARG A C 1
ATOM 3483 O O . ARG A 1 435 ? 28.697 -2.218 10.783 1.00 65.88 435 ARG A O 1
ATOM 3490 N N . LEU A 1 436 ? 29.159 -3.349 8.892 1.00 64.81 436 LEU A N 1
ATOM 3491 C CA . LEU A 1 436 ? 30.550 -2.902 8.731 1.00 64.81 436 LEU A CA 1
ATOM 3492 C C . LEU A 1 436 ? 30.584 -1.424 8.297 1.00 64.81 436 LEU A C 1
ATOM 3494 O O . LEU A 1 436 ? 30.880 -1.097 7.152 1.00 64.81 436 LEU A O 1
ATOM 3498 N N . LEU A 1 437 ? 30.193 -0.528 9.199 1.00 71.81 437 LEU A N 1
ATOM 3499 C CA . LEU A 1 437 ? 30.205 0.918 9.012 1.00 71.81 437 LEU A CA 1
ATOM 3500 C C . LEU A 1 437 ? 31.378 1.522 9.785 1.00 71.81 437 LEU A C 1
ATOM 3502 O O . LEU A 1 437 ? 31.695 1.077 10.890 1.00 71.81 437 LEU A O 1
ATOM 3506 N N . SER A 1 438 ? 32.000 2.562 9.224 1.00 78.38 438 SER A N 1
ATOM 3507 C CA . SER A 1 438 ? 32.996 3.353 9.950 1.00 78.38 438 SER A CA 1
ATOM 3508 C C . SER A 1 438 ? 32.366 4.040 11.168 1.00 78.38 438 SER A C 1
ATOM 3510 O O . SER A 1 438 ? 31.146 4.212 11.254 1.00 78.38 438 SER A O 1
ATOM 3512 N N . PHE A 1 439 ? 33.196 4.469 12.118 1.00 75.88 439 PHE A N 1
ATOM 3513 C CA . PHE A 1 439 ? 32.744 5.218 13.294 1.00 75.88 439 PHE A CA 1
ATOM 3514 C C . PHE A 1 439 ? 31.926 6.470 12.916 1.00 75.88 439 PHE A C 1
ATOM 3516 O O . PHE A 1 439 ? 30.858 6.715 13.475 1.00 75.88 439 PHE A O 1
ATOM 3523 N N . GLU A 1 440 ? 32.374 7.213 11.903 1.00 79.56 440 GLU A N 1
ATOM 3524 C CA . GLU A 1 440 ? 31.700 8.415 11.393 1.00 79.56 440 GLU A CA 1
ATOM 3525 C C . GLU A 1 440 ? 30.342 8.081 10.760 1.00 79.56 440 GLU A C 1
ATOM 3527 O O . GLU A 1 440 ? 29.346 8.759 11.017 1.00 79.56 440 GLU A O 1
ATOM 3532 N N . ALA A 1 441 ? 30.269 6.996 9.982 1.00 73.50 441 ALA A N 1
ATOM 3533 C CA . ALA A 1 441 ? 29.017 6.525 9.400 1.00 73.50 441 ALA A CA 1
ATOM 3534 C C . ALA A 1 441 ? 28.025 6.073 10.485 1.00 73.50 441 ALA A C 1
ATOM 3536 O O . ALA A 1 441 ? 26.835 6.380 10.397 1.00 73.50 441 ALA A O 1
ATOM 3537 N N . ASN A 1 442 ? 28.507 5.416 11.543 1.00 73.38 442 ASN A N 1
ATOM 3538 C CA . ASN A 1 442 ? 27.687 5.059 12.700 1.00 73.38 442 ASN A CA 1
ATOM 3539 C C . ASN A 1 442 ? 27.159 6.297 13.441 1.00 73.38 442 ASN A C 1
ATOM 3541 O O . ASN A 1 442 ? 25.987 6.316 13.813 1.00 73.38 442 ASN A O 1
ATOM 3545 N N . LEU A 1 443 ? 27.960 7.357 13.597 1.00 76.38 443 LEU A N 1
ATOM 3546 C CA . LEU A 1 443 ? 27.507 8.628 14.180 1.00 76.38 443 LEU A CA 1
ATOM 3547 C C . LEU A 1 443 ? 26.403 9.295 13.350 1.00 76.38 443 LEU A C 1
ATOM 3549 O O . LEU A 1 443 ? 25.403 9.747 13.908 1.00 76.38 443 LEU A O 1
ATOM 3553 N N . VAL A 1 444 ? 26.546 9.324 12.022 1.00 78.69 444 VAL A N 1
ATOM 3554 C CA . VAL A 1 444 ? 25.514 9.861 11.117 1.00 78.69 444 VAL A CA 1
ATOM 3555 C C . VAL A 1 444 ? 24.222 9.047 11.213 1.00 78.69 444 VAL A C 1
ATOM 3557 O O . VAL A 1 444 ? 23.136 9.620 11.300 1.00 78.69 444 VAL A O 1
ATOM 3560 N N . VAL A 1 445 ? 24.329 7.717 11.246 1.00 73.56 445 VAL A N 1
ATOM 3561 C CA . VAL A 1 445 ? 23.178 6.818 11.406 1.00 73.56 445 VAL A CA 1
ATOM 3562 C C . VAL A 1 445 ? 22.493 7.035 12.756 1.00 73.56 445 VAL A C 1
ATOM 3564 O O . VAL A 1 445 ? 21.271 7.160 12.797 1.00 73.56 445 VAL A O 1
ATOM 3567 N N . LEU A 1 446 ? 23.250 7.135 13.851 1.00 73.88 446 LEU A N 1
ATOM 3568 C CA . LEU A 1 446 ? 22.691 7.389 15.181 1.00 73.88 446 LEU A CA 1
ATOM 3569 C C . LEU A 1 446 ? 21.979 8.742 15.249 1.00 73.88 446 LEU A C 1
ATOM 3571 O O . LEU A 1 446 ? 20.870 8.798 15.770 1.00 73.88 446 LEU A O 1
ATOM 3575 N N . ARG A 1 447 ? 22.550 9.793 14.648 1.00 75.06 447 ARG A N 1
ATOM 3576 C CA . ARG A 1 447 ? 21.932 11.128 14.561 1.00 75.06 447 ARG A CA 1
ATOM 3577 C C . ARG A 1 447 ? 20.650 11.157 13.722 1.00 75.06 447 ARG A C 1
ATOM 3579 O O . ARG A 1 447 ? 19.838 12.058 13.880 1.00 75.06 447 ARG A O 1
ATOM 3586 N N . PHE A 1 448 ? 20.484 10.218 12.793 1.00 71.94 448 PHE A N 1
ATOM 3587 C CA . PHE A 1 448 ? 19.255 10.080 12.010 1.00 71.94 448 PHE A CA 1
ATOM 3588 C C . PHE A 1 448 ? 18.188 9.235 12.727 1.00 71.94 448 PHE A C 1
ATOM 3590 O O . PHE A 1 448 ? 16.994 9.395 12.476 1.00 71.94 448 PHE A O 1
ATOM 3597 N N . LEU A 1 449 ? 18.603 8.286 13.572 1.00 67.50 449 LEU A N 1
ATOM 3598 C CA . LEU A 1 449 ? 17.710 7.328 14.232 1.00 67.50 449 LEU A CA 1
ATOM 3599 C C . LEU A 1 449 ? 17.152 7.807 15.579 1.00 67.50 449 LEU A C 1
ATOM 3601 O O . LEU A 1 449 ? 16.067 7.343 15.953 1.00 67.50 449 LEU A O 1
ATOM 3605 N N . LEU A 1 450 ? 17.910 8.643 16.295 1.00 62.66 450 LEU A N 1
ATOM 3606 C CA . LEU A 1 450 ? 17.581 9.270 17.580 1.00 62.66 450 LEU A CA 1
ATOM 3607 C C . LEU A 1 450 ? 17.226 10.737 17.352 1.00 62.66 450 LEU A C 1
ATOM 3609 O O . LEU A 1 450 ? 16.236 11.179 17.977 1.00 62.66 450 LEU A O 1
#

InterPro domains:
  IPR000477 Reverse transcriptase domain [PF00078] (253-406)
  IPR000477 Reverse transcriptase domain [PS50878] (170-408)
  IPR036691 Endonuclease/exonuclease/phosphatase superfamily [G3DSA:3.60.10.10] (1-135)
  IPR036691 Endonuclease/exonuclease/phosphatase superfamily [SSF56219] (2-137)

pLDDT: mean 71.85, std 13.52, range [26.27, 90.31]

Foldseek 3Di:
DPDDDADEAEDDADLDQVSLLVVLVVVLVVDDPDARYKYWYFNQADDDPVQKPDPRRHHDLSSNVSNVVSCVVNQKDFLCVQEPDEADDSFFAWDDDPNDIITGNRTTMITHNQWWHHKHFDPDDPDRGTDIDTHTDPDSPPPPPPDPVPPCPDPCVCVSVVVVVCCCVACQVVVHDDPQLQEWEWEWDACDDPRDDPVRTDTATDGDPSNQVVLLVLLVVCLLALVVLFDPLEPAPRPDPPDDDHDDDDDDPSSVSSVVSSVPFHWYWYQDPNDTDDIDTDPDDDRHVRNNRQSVQRNLCRVLLVLLVVCVVVVQFAWDQDPVPRDTDRQWHDHRVQIDGGTDQDDSNVVSCCSVVVSCVVVVDDDPLVQAADADADDPPDRDPVVVVVCPGDRHYDQWDQGPNAIDGNDDDPVNRVVSVVVVLVVVLVVCVPDPDDPVRSVVVNVVSD

Organism: NCBI:txid122646

Radius of gyration: 29.81 Å; chains: 1; bounding box: 78×48×80 Å

Secondary structure (DSSP, 8-state):
---PPPEEEEEE--SSHHHHHHHHHHHHHHS-S-SSEEEEEE-SSBSSGGGBSSSTTBPPHHHHHHHHHHHHHTTEEEHHHH-SEEES-S-SEEEEETTEEEEE--EEEEEETTSEEEEEE---SS-SB--EEEEE-S-TTS------------HHHHHHT-HHHHIIIIIIII----GGGTEEEEEEEESSTT--SGGGEEEEEE--HHHHHHHHHHHHHHHHHHHHHS-TTB-TT-TT-SS---------HHHHHHHHHHHTT-EEEEEETTEEPPPEE--SS--TT-TTHHHHHHHHHHHHHHHHHHHHHTTSSPBPEETTTTEE--SEEEETTEEEE-B-S-HHHHHGGGHHHHHHHHH-----TTT-EE---SS--S--HHHHHH--S--EE-SEEEETTEEEESS--HHHHHHHHHHHHHHHHHHHHTS---HHHHHHHHHHH-